Protein AF-0000000066697688 (afdb_homodimer)

Organism: Brugia malayi (NCBI:txid6279)

pLDDT: mean 84.89, std 19.75, range [23.06, 98.56]

Solvent-accessible surface area (backbone atoms only — not comparable to full-atom values): 26443 Å² total; per-residue (Å²): 102,53,74,67,55,50,50,50,50,54,51,47,48,51,58,41,40,76,75,44,82,69,58,66,64,60,49,50,52,55,61,71,39,41,59,42,69,59,48,33,51,54,49,51,57,44,22,40,74,32,75,77,32,25,56,51,49,30,49,49,52,45,50,46,38,68,73,35,76,85,54,50,57,42,57,50,48,44,48,50,51,54,55,52,49,57,77,42,36,68,62,39,36,75,74,36,54,66,39,34,53,20,50,48,48,32,47,59,46,34,40,62,45,34,41,72,74,37,56,74,64,27,57,73,46,49,62,56,41,55,51,45,49,47,45,39,62,68,54,89,48,50,67,68,38,43,39,49,49,23,51,48,39,60,75,42,35,63,61,43,38,72,75,40,47,70,59,44,50,50,51,50,51,50,46,52,49,45,61,26,67,47,94,64,56,42,70,46,37,46,40,40,52,48,28,50,51,33,60,73,42,65,67,37,71,87,76,44,54,66,70,61,58,53,66,69,44,74,51,72,63,56,58,51,49,52,55,49,61,68,54,52,77,80,62,79,79,77,79,74,70,80,124,102,53,73,67,55,51,50,49,51,54,52,49,48,52,57,41,40,77,76,46,82,68,58,66,66,60,50,51,51,55,59,72,39,41,60,43,68,60,49,31,50,53,49,51,58,43,20,41,74,31,76,76,32,24,56,52,48,29,49,47,51,45,50,46,38,67,71,36,76,84,53,51,57,42,56,49,49,41,48,50,51,54,53,51,49,58,76,42,35,69,64,40,37,75,73,35,55,65,38,35,52,19,48,47,47,33,47,60,44,33,41,64,44,33,42,72,74,36,55,75,66,29,55,73,44,49,62,56,40,55,52,44,49,48,44,38,63,66,55,89,48,50,66,68,37,43,39,49,50,23,50,47,40,61,74,44,35,65,60,42,39,71,75,40,47,68,58,42,52,50,51,49,52,51,46,51,49,45,61,25,66,46,94,64,56,40,69,45,36,46,41,42,51,48,26,50,51,34,60,74,42,67,67,36,73,88,75,43,55,66,71,60,57,55,66,69,43,73,53,70,65,55,58,52,51,51,55,53,60,68,52,58,74,78,61,76,79,60,68,82,64,85,127

Nearest PDB structures (foldseek):
  6yvh-assembly1_F  TM=5.648E-01  e=5.315E-04  Homo sapiens
  3w3y-assembly1_A  TM=5.350E-01  e=3.065E-01  Saccharomyces cerevisiae S288C
  8vp8-assembly1_B  TM=1.568E-01  e=4.644E+00  Acetivibrio thermocellus ATCC 27405
  6yvh-assembly1_F  TM=6.704E-01  e=8.542E-04  Homo sapiens
  8i0w-assembly1_V  TM=6.617E-01  e=1.728E-03  Homo sapiens

Radius of gyration: 30.72 Å; Cα contacts (8 Å, |Δi|>4): 430; chains: 2; bounding box: 64×83×95 Å

Sequence (486 aa):
MDDEQLRQLIASLCILSKEGSIPLNTISVLVSSAPFEKLAYYLHQRWLSEENFTKIAAHIILQHYRMHEKDFGLFSCCLAHILSDFRSRHQIREGNKLVFRNIVRAILDFYPVYKETDAAVSECLIEPMFTSFEDLINDDSDEKDIKTAAELIIDHGKTLLKIRPGKCDSFIVALRIHLCEGDFKPVTRRLILQAIDFWTYRWDSEIMPFCIKQFYEPSIEFIKNLKQTSRMPSESRRKESFVMDDEQLRQLIASLCILSKEGSIPLNTISVLVSSAPFEKLAYYLHQRWLSEENFTKIAAHIILQHYRMHEKDFGLFSCCLAHILSDFRSRHQIREGNKLVFRNIVRAILDFYPVYKETDAAVSECLIEPMFTSFEDLINDDSDEKDIKTAAELIIDHGKTLLKIRPGKCDSFIVALRIHLCEGDFKPVTRRLILQAIDFWTYRWDSEIMPFCIKQFYEPSIEFIKNLKQTSRMPSESRRKESFV

Structure (mmCIF, N/CA/C/O backbone):
data_AF-0000000066697688-model_v1
#
loop_
_entity.id
_entity.type
_entity.pdbx_description
1 polymer Bm3129
#
loop_
_atom_site.group_PDB
_atom_site.id
_atom_site.type_symbol
_atom_site.label_atom_id
_atom_site.label_alt_id
_atom_site.label_comp_id
_atom_site.label_asym_id
_atom_site.label_entity_id
_atom_site.label_seq_id
_atom_site.pdbx_PDB_ins_code
_atom_site.Cartn_x
_atom_site.Cartn_y
_atom_site.Cartn_z
_atom_site.occupancy
_atom_site.B_iso_or_equiv
_atom_site.auth_seq_id
_atom_site.auth_comp_id
_atom_site.auth_asym_id
_atom_site.auth_atom_id
_atom_site.pdbx_PDB_model_num
ATOM 1 N N . MET A 1 1 ? 4.406 40.281 30.875 1 64.75 1 MET A N 1
ATOM 2 C CA . MET A 1 1 ? 5.434 39.281 30.688 1 64.75 1 MET A CA 1
ATOM 3 C C . MET A 1 1 ? 6.43 39.688 29.625 1 64.75 1 MET A C 1
ATOM 5 O O . MET A 1 1 ? 6.039 40.25 28.594 1 64.75 1 MET A O 1
ATOM 9 N N . ASP A 1 2 ? 7.688 39.688 29.938 1 77 2 ASP A N 1
ATOM 10 C CA . ASP A 1 2 ? 8.695 40.156 29 1 77 2 ASP A CA 1
ATOM 11 C C . ASP A 1 2 ? 8.93 39.125 27.906 1 77 2 ASP A C 1
ATOM 13 O O . ASP A 1 2 ? 8.445 38 27.984 1 77 2 ASP A O 1
ATOM 17 N N . ASP A 1 3 ? 9.586 39.688 26.828 1 78.5 3 ASP A N 1
ATOM 18 C CA . ASP A 1 3 ? 9.789 38.875 25.625 1 78.5 3 ASP A CA 1
ATOM 19 C C . ASP A 1 3 ? 10.531 37.594 25.938 1 78.5 3 ASP A C 1
ATOM 21 O O . ASP A 1 3 ? 10.18 36.531 25.422 1 78.5 3 ASP A O 1
ATOM 25 N N . GLU A 1 4 ? 11.438 37.656 26.797 1 77.75 4 GLU A N 1
ATOM 26 C CA . GLU A 1 4 ? 12.242 36.5 27.141 1 77.75 4 GLU A CA 1
ATOM 27 C C . GLU A 1 4 ? 11.43 35.469 27.938 1 77.75 4 GLU A C 1
ATOM 29 O O . GLU A 1 4 ? 11.547 34.281 27.734 1 77.75 4 GLU A O 1
ATOM 34 N N . GLN A 1 5 ? 10.602 35.969 28.781 1 77.75 5 GLN A N 1
ATOM 35 C CA . GLN A 1 5 ? 9.758 35.094 29.578 1 77.75 5 GLN A CA 1
ATOM 36 C C . GLN A 1 5 ? 8.734 34.344 28.719 1 77.75 5 GLN A C 1
ATOM 38 O O . GLN A 1 5 ? 8.477 33.156 28.906 1 77.75 5 GLN A O 1
ATOM 43 N N . LEU A 1 6 ? 8.18 35.094 27.766 1 78.88 6 LEU A N 1
ATOM 44 C CA . LEU A 1 6 ? 7.195 34.531 26.875 1 78.88 6 LEU A CA 1
ATOM 45 C C . LEU A 1 6 ? 7.816 33.438 26.016 1 78.88 6 LEU A C 1
ATOM 47 O O . LEU A 1 6 ? 7.238 32.344 25.875 1 78.88 6 LEU A O 1
ATOM 51 N N . ARG A 1 7 ? 9.031 33.656 25.656 1 79.19 7 ARG A N 1
ATOM 52 C CA . ARG A 1 7 ? 9.75 32.688 24.844 1 79.19 7 ARG A CA 1
ATOM 53 C C . ARG A 1 7 ? 10.039 31.422 25.656 1 79.19 7 ARG A C 1
ATOM 55 O O . ARG A 1 7 ? 9.914 30.312 25.141 1 79.19 7 ARG A O 1
ATOM 62 N N . GLN A 1 8 ? 10.383 31.641 26.844 1 78.94 8 GLN A N 1
ATOM 63 C CA . GLN A 1 8 ? 10.703 30.516 27.719 1 78.94 8 GLN A CA 1
ATOM 64 C C . GLN A 1 8 ? 9.461 29.688 28.016 1 78.94 8 GLN A C 1
ATOM 66 O O . GLN A 1 8 ? 9.531 28.453 28.078 1 78.94 8 GLN A O 1
ATOM 71 N N . LEU A 1 9 ? 8.406 30.422 28.172 1 78.31 9 LEU A N 1
ATOM 72 C CA . LEU A 1 9 ? 7.152 29.719 28.438 1 78.31 9 LEU A CA 1
ATOM 73 C C . LEU A 1 9 ? 6.711 28.891 27.234 1 78.31 9 LEU A C 1
ATOM 75 O O . LEU A 1 9 ? 6.301 27.75 27.391 1 78.31 9 LEU A O 1
ATOM 79 N N . ILE A 1 10 ? 6.859 29.453 26.094 1 79.44 10 ILE A N 1
ATOM 80 C CA . ILE A 1 10 ? 6.488 28.766 24.859 1 79.44 10 ILE A CA 1
ATOM 81 C C . ILE A 1 10 ? 7.414 27.578 24.641 1 79.44 10 ILE A C 1
ATOM 83 O O . ILE A 1 10 ? 6.961 26.5 24.234 1 79.44 10 ILE A O 1
ATOM 87 N N . ALA A 1 11 ? 8.664 27.734 24.984 1 77.75 11 ALA A N 1
ATOM 88 C CA . ALA A 1 11 ? 9.625 26.641 24.859 1 77.75 11 ALA A CA 1
ATOM 89 C C . ALA A 1 11 ? 9.289 25.5 25.828 1 77.75 11 ALA A C 1
ATOM 91 O O . ALA A 1 11 ? 9.414 24.328 25.484 1 77.75 11 ALA A O 1
ATOM 92 N N . SER A 1 12 ? 8.891 25.969 26.953 1 75.88 12 SER A N 1
ATOM 93 C CA . SER A 1 12 ? 8.516 24.969 27.969 1 75.88 12 SER A CA 1
ATOM 94 C C . SER A 1 12 ? 7.305 24.156 27.531 1 75.88 12 SER A C 1
ATOM 96 O O . SER A 1 12 ? 7.23 22.953 27.781 1 75.88 12 SER A O 1
ATOM 98 N N . LEU A 1 13 ? 6.387 24.812 26.859 1 76.12 13 LEU A N 1
ATOM 99 C CA . LEU A 1 13 ? 5.199 24.141 26.359 1 76.12 13 LEU A CA 1
ATOM 100 C C . LEU A 1 13 ? 5.574 23.094 25.312 1 76.12 13 LEU A C 1
ATOM 102 O O . LEU A 1 13 ? 4.98 22.016 25.266 1 76.12 13 LEU A O 1
ATOM 106 N N . CYS A 1 14 ? 6.566 23.359 24.547 1 71.06 14 CYS A N 1
ATOM 107 C CA . CYS A 1 14 ? 7.051 22.422 23.531 1 71.06 14 CYS A CA 1
ATOM 108 C C . CYS A 1 14 ? 7.602 21.156 24.172 1 71.06 14 CYS A C 1
ATOM 110 O O . CYS A 1 14 ? 7.355 20.047 23.688 1 71.06 14 CYS A O 1
ATOM 112 N N . ILE A 1 15 ? 8.289 21.391 25.234 1 70.06 15 ILE A N 1
ATOM 113 C CA . ILE A 1 15 ? 8.891 20.266 25.938 1 70.06 15 ILE A CA 1
ATOM 114 C C . ILE A 1 15 ? 7.805 19.406 26.578 1 70.06 15 ILE A C 1
ATOM 116 O O . ILE A 1 15 ? 7.824 18.188 26.484 1 70.06 15 ILE A O 1
ATOM 120 N N . LEU A 1 16 ? 6.855 20.078 27.141 1 67.31 16 LEU A N 1
ATOM 121 C CA . LEU A 1 16 ? 5.785 19.391 27.859 1 67.31 16 LEU A CA 1
ATOM 122 C C . LEU A 1 16 ? 4.887 18.641 26.891 1 67.31 16 LEU A C 1
ATOM 124 O O . LEU A 1 16 ? 4.383 17.562 27.203 1 67.31 16 LEU A O 1
ATOM 128 N N . SER A 1 17 ? 4.684 19.203 25.719 1 65.62 17 SER A N 1
ATOM 129 C CA . SER A 1 17 ? 3.812 18.578 24.719 1 65.62 17 SER A CA 1
ATOM 130 C C . SER A 1 17 ? 4.398 17.266 24.219 1 65.62 17 SER A C 1
ATOM 132 O O . SER A 1 17 ? 3.662 16.328 23.891 1 65.62 17 SER A O 1
ATOM 134 N N . LYS A 1 18 ? 5.668 17.25 24.109 1 65.38 18 LYS A N 1
ATOM 135 C CA . LYS A 1 18 ? 6.32 16.016 23.703 1 65.38 18 LYS A CA 1
ATOM 136 C C . LYS A 1 18 ? 6.059 14.898 24.703 1 65.38 18 LYS A C 1
ATOM 138 O O . LYS A 1 18 ? 6.023 13.719 24.344 1 65.38 18 LYS A O 1
ATOM 143 N N . GLU A 1 19 ? 5.883 15.336 25.938 1 58 19 GLU A N 1
ATOM 144 C CA . GLU A 1 19 ? 5.699 14.375 27.031 1 58 19 GLU A CA 1
ATOM 145 C C . GLU A 1 19 ? 4.223 14.039 27.219 1 58 19 GLU A C 1
ATOM 147 O O . GLU A 1 19 ? 3.885 13.133 27.984 1 58 19 GLU A O 1
ATOM 152 N N . GLY A 1 20 ? 3.35 14.727 26.516 1 59.5 20 GLY A N 1
ATOM 153 C CA . GLY A 1 20 ? 1.932 14.43 26.625 1 59.5 20 GLY A CA 1
ATOM 154 C C . GLY A 1 20 ? 1.057 15.672 26.609 1 59.5 20 GLY A C 1
ATOM 155 O O . GLY A 1 20 ? 1.283 16.594 25.828 1 59.5 20 GLY A O 1
ATOM 156 N N . SER A 1 21 ? 0.115 15.789 27.766 1 61.91 21 SER A N 1
ATOM 157 C CA . SER A 1 21 ? -0.965 16.766 27.797 1 61.91 21 SER A CA 1
ATOM 158 C C . SER A 1 21 ? -0.45 18.141 28.219 1 61.91 21 SER A C 1
ATOM 160 O O . SER A 1 21 ? 0.347 18.25 29.156 1 61.91 21 SER A O 1
ATOM 162 N N . ILE A 1 22 ? -0.595 19.188 27.344 1 64.44 22 ILE A N 1
ATOM 163 C CA . ILE A 1 22 ? -0.289 20.578 27.672 1 64.44 22 ILE A CA 1
ATOM 164 C C . ILE A 1 22 ? -1.209 21.047 28.797 1 64.44 22 ILE A C 1
ATOM 166 O O . ILE A 1 22 ? -2.432 21.078 28.641 1 64.44 22 ILE A O 1
ATOM 170 N N . PRO A 1 23 ? -0.566 21.312 29.984 1 65.56 23 PRO A N 1
ATOM 171 C CA . PRO A 1 23 ? -1.418 21.766 31.094 1 65.56 23 PRO A CA 1
ATOM 172 C C . PRO A 1 23 ? -2.18 23.047 30.75 1 65.56 23 PRO A C 1
ATOM 174 O O . PRO A 1 23 ? -1.593 24 30.234 1 65.56 23 PRO A O 1
ATOM 177 N N . LEU A 1 24 ? -3.475 23 30.953 1 68.06 24 LEU A N 1
ATOM 178 C CA . LEU A 1 24 ? -4.383 24.125 30.719 1 68.06 24 LEU A CA 1
ATOM 179 C C . LEU A 1 24 ? -3.93 25.359 31.484 1 68.06 24 LEU A C 1
ATOM 181 O O . LEU A 1 24 ? -4.059 26.484 31 1 68.06 24 LEU A O 1
ATOM 185 N N . ASN A 1 25 ? -3.375 25.109 32.594 1 71.56 25 ASN A N 1
ATOM 186 C CA . ASN A 1 25 ? -2.947 26.234 33.438 1 71.56 25 ASN A CA 1
ATOM 187 C C . ASN A 1 25 ? -1.812 27.016 32.781 1 71.56 25 ASN A C 1
ATOM 189 O O . ASN A 1 25 ? -1.773 28.25 32.875 1 71.56 25 ASN A O 1
ATOM 193 N N . THR A 1 26 ? -0.976 26.266 32.188 1 73.31 26 THR A N 1
ATOM 194 C CA . THR A 1 26 ? 0.144 26.922 31.516 1 73.31 26 THR A CA 1
ATOM 195 C C . THR A 1 26 ? -0.342 27.75 30.328 1 73.31 26 THR A C 1
ATOM 197 O O . THR A 1 26 ? 0.152 28.859 30.109 1 73.31 26 THR A O 1
ATOM 200 N N . ILE A 1 27 ? -1.273 27.281 29.703 1 74.62 27 ILE A N 1
ATOM 201 C CA . ILE A 1 27 ? -1.844 28 28.578 1 74.62 27 ILE A CA 1
ATOM 202 C C . ILE A 1 27 ? -2.539 29.266 29.078 1 74.62 27 ILE A C 1
ATOM 204 O O . ILE A 1 27 ? -2.424 30.328 28.453 1 74.62 27 ILE A O 1
ATOM 208 N N . SER A 1 28 ? -3.154 29.156 30.234 1 73 28 SER A N 1
ATOM 209 C CA . SER A 1 28 ? -3.857 30.297 30.812 1 73 28 SER A CA 1
ATOM 210 C C . SER A 1 28 ? -2.889 31.406 31.172 1 73 28 SER A C 1
ATOM 212 O O . SER A 1 28 ? -3.17 32.594 30.938 1 73 28 SER A O 1
ATOM 214 N N . VAL A 1 29 ? -1.845 31 31.688 1 74.31 29 VAL A N 1
ATOM 215 C CA . VAL A 1 29 ? -0.835 31.984 32.062 1 74.31 29 VAL A CA 1
ATOM 216 C C . VAL A 1 29 ? -0.284 32.656 30.828 1 74.31 29 VAL A C 1
ATOM 218 O O . VAL A 1 29 ? -0.095 33.875 30.812 1 74.31 29 VAL A O 1
ATOM 221 N N . LEU A 1 30 ? -0.07 31.922 29.859 1 76.06 30 LEU A N 1
ATOM 222 C CA . LEU A 1 30 ? 0.465 32.469 28.609 1 76.06 30 LEU A CA 1
ATOM 223 C C . LEU A 1 30 ? -0.492 33.469 27.984 1 76.06 30 LEU A C 1
ATOM 225 O O . LEU A 1 30 ? -0.073 34.562 27.578 1 76.06 30 LEU A O 1
ATOM 229 N N . VAL A 1 31 ? -1.72 33.219 28 1 72.06 31 VAL A N 1
ATOM 230 C CA . VAL A 1 31 ? -2.723 34.031 27.297 1 72.06 31 VAL A CA 1
ATOM 231 C C . VAL A 1 31 ? -3 35.312 28.078 1 72.06 31 VAL A C 1
ATOM 233 O O . VAL A 1 31 ? -3.328 36.344 27.5 1 72.06 31 VAL A O 1
ATOM 236 N N . SER A 1 32 ? -2.803 35.188 29.359 1 73.5 32 SER A N 1
ATOM 237 C CA . SER A 1 32 ? -3.113 36.344 30.188 1 73.5 32 SER A CA 1
ATOM 238 C C . SER A 1 32 ? -1.907 37.25 30.328 1 73.5 32 SER A C 1
ATOM 240 O O . SER A 1 32 ? -2.043 38.406 30.734 1 73.5 32 SER A O 1
ATOM 242 N N . SER A 1 33 ? -0.861 36.812 29.875 1 70.44 33 SER A N 1
ATOM 243 C CA . SER A 1 33 ? 0.354 37.5 30.281 1 70.44 33 SER A CA 1
ATOM 244 C C . SER A 1 33 ? 0.887 38.406 29.172 1 70.44 33 SER A C 1
ATOM 246 O O . SER A 1 33 ? 1.809 39.188 29.391 1 70.44 33 SER A O 1
ATOM 248 N N . ALA A 1 34 ? 0.402 38.281 27.984 1 77.12 34 ALA A N 1
ATOM 249 C CA . ALA A 1 34 ? 0.982 39.062 26.891 1 77.12 34 ALA A CA 1
ATOM 250 C C . ALA A 1 34 ? -0.098 39.531 25.922 1 77.12 34 ALA A C 1
ATOM 252 O O . ALA A 1 34 ? -1.162 38.906 25.812 1 77.12 34 ALA A O 1
ATOM 253 N N . PRO A 1 35 ? 0.271 40.812 25.344 1 83.56 35 PRO A N 1
ATOM 254 C CA . PRO A 1 35 ? -0.641 41.188 24.266 1 83.56 35 PRO A CA 1
ATOM 255 C C . PRO A 1 35 ? -0.734 40.156 23.172 1 83.56 35 PRO A C 1
ATOM 257 O O . PRO A 1 35 ? 0.231 39.406 22.922 1 83.56 35 PRO A O 1
ATOM 260 N N . PHE A 1 36 ? -1.854 40.062 22.562 1 84.31 36 PHE A N 1
ATOM 261 C CA . PHE A 1 36 ? -2.113 38.969 21.609 1 84.31 36 PHE A CA 1
ATOM 262 C C . PHE A 1 36 ? -1.193 39.094 20.406 1 84.31 36 PHE A C 1
ATOM 264 O O . PHE A 1 36 ? -0.802 38.062 19.828 1 84.31 36 PHE A O 1
ATOM 271 N N . GLU A 1 37 ? -0.805 40.344 20 1 89.12 37 GLU A N 1
ATOM 272 C CA . GLU A 1 37 ? 0.09 40.5 18.859 1 89.12 37 GLU A CA 1
ATOM 273 C C . GLU A 1 37 ? 1.463 39.906 19.141 1 89.12 37 GLU A C 1
ATOM 275 O O . GLU A 1 37 ? 2.049 39.25 18.266 1 89.12 37 GLU A O 1
ATOM 280 N N . LYS A 1 38 ? 1.912 40.188 20.281 1 89.44 38 LYS A N 1
ATOM 281 C CA . LYS A 1 38 ? 3.209 39.656 20.703 1 89.44 38 LYS A CA 1
ATOM 282 C C . LYS A 1 38 ? 3.158 38.125 20.844 1 89.44 38 LYS A C 1
ATOM 284 O O . LYS A 1 38 ? 4.078 37.438 20.422 1 89.44 38 LYS A O 1
ATOM 289 N N . LEU A 1 39 ? 2.102 37.656 21.484 1 89.06 39 LEU A N 1
ATOM 290 C CA . LEU A 1 39 ? 1.918 36.219 21.625 1 89.06 39 LEU A CA 1
ATOM 291 C C . LEU A 1 39 ? 1.877 35.531 20.266 1 89.06 39 LEU A C 1
ATOM 293 O O . LEU A 1 39 ? 2.549 34.531 20.047 1 89.06 39 LEU A O 1
ATOM 297 N N . ALA A 1 40 ? 1.166 36.125 19.328 1 93.25 40 ALA A N 1
ATOM 298 C CA . ALA A 1 40 ? 1.046 35.562 17.984 1 93.25 40 ALA A CA 1
ATOM 299 C C . ALA A 1 40 ? 2.402 35.531 17.281 1 93.25 40 ALA A C 1
ATOM 301 O O . ALA A 1 40 ? 2.719 34.562 16.594 1 93.25 40 ALA A O 1
ATOM 302 N N . TYR A 1 41 ? 3.158 36.594 17.5 1 93.44 41 TYR A N 1
ATOM 303 C CA . TYR A 1 41 ? 4.48 36.656 16.891 1 93.44 41 TYR A CA 1
ATOM 304 C C . TYR A 1 41 ? 5.371 35.531 17.375 1 93.44 41 TYR A C 1
ATOM 306 O O . TYR A 1 41 ? 6.023 34.844 16.562 1 93.44 41 TYR A O 1
ATOM 314 N N . TYR A 1 42 ? 5.379 35.281 18.625 1 90.62 42 TYR A N 1
ATOM 315 C CA . TYR A 1 42 ? 6.262 34.25 19.172 1 90.62 42 TYR A CA 1
ATOM 316 C C . TYR A 1 42 ? 5.762 32.844 18.828 1 90.62 42 TYR A C 1
ATOM 318 O O . TYR A 1 42 ? 6.559 31.938 18.609 1 90.62 42 TYR A O 1
ATOM 326 N N . LEU A 1 43 ? 4.445 32.656 18.859 1 93.06 43 LEU A N 1
ATOM 327 C CA . LEU A 1 43 ? 3.904 31.375 18.406 1 93.06 43 LEU A CA 1
ATOM 328 C C . LEU A 1 43 ? 4.312 31.094 16.953 1 93.06 43 LEU A C 1
ATOM 330 O O . LEU A 1 43 ? 4.727 29.984 16.625 1 93.06 43 LEU A O 1
ATOM 334 N N . HIS A 1 44 ? 4.23 32.125 16.156 1 96.31 44 HIS A N 1
ATOM 335 C CA . HIS A 1 44 ? 4.566 32.031 14.742 1 96.31 44 HIS A CA 1
ATOM 336 C C . HIS A 1 44 ? 6.02 31.609 14.547 1 96.31 44 HIS A C 1
ATOM 338 O O . HIS A 1 44 ? 6.312 30.703 13.773 1 96.31 44 HIS A O 1
ATOM 344 N N . GLN A 1 45 ? 6.93 32.25 15.273 1 94.44 45 GLN A N 1
ATOM 345 C CA . GLN A 1 45 ? 8.344 31.922 15.172 1 94.44 45 GLN A CA 1
ATOM 346 C C . GLN A 1 45 ? 8.602 30.469 15.586 1 94.44 45 GLN A C 1
ATOM 348 O O . GLN A 1 45 ? 9.383 29.766 14.938 1 94.44 45 GLN A O 1
ATOM 353 N N . ARG A 1 46 ? 7.883 30.094 16.516 1 93.25 46 ARG A N 1
ATOM 354 C CA . ARG A 1 46 ? 8.125 28.766 17.062 1 93.25 46 ARG A CA 1
ATOM 355 C C . ARG A 1 46 ? 7.555 27.688 16.125 1 93.25 46 ARG A C 1
ATOM 357 O O . ARG A 1 46 ? 8.188 26.656 15.906 1 93.25 46 ARG A O 1
ATOM 364 N N . TRP A 1 47 ? 6.316 27.906 15.602 1 94.75 47 TRP A N 1
ATOM 365 C CA . TRP A 1 47 ? 5.766 26.844 14.781 1 94.75 47 TRP A CA 1
ATOM 366 C C . TRP A 1 47 ? 6.473 26.766 13.43 1 94.75 47 TRP A C 1
ATOM 368 O O . TRP A 1 47 ? 6.418 25.734 12.75 1 94.75 47 TRP A O 1
ATOM 378 N N . LEU A 1 48 ? 7.188 27.797 13 1 96.62 48 LEU A N 1
ATOM 379 C CA . LEU A 1 48 ? 7.996 27.75 11.789 1 96.62 48 LEU A CA 1
ATOM 380 C C . LEU A 1 48 ? 9.258 26.922 12.008 1 96.62 48 LEU A C 1
ATOM 382 O O . LEU A 1 48 ? 9.75 26.281 11.078 1 96.62 48 LEU A O 1
ATOM 386 N N . SER A 1 49 ? 9.758 26.859 13.242 1 93.44 49 SER A N 1
ATOM 387 C CA . SER A 1 49 ? 11.062 26.266 13.5 1 93.44 49 SER A CA 1
ATOM 388 C C . SER A 1 49 ? 10.93 24.859 14.055 1 93.44 49 SER A C 1
ATOM 390 O O . SER A 1 49 ? 11.836 24.031 13.906 1 93.44 49 SER A O 1
ATOM 392 N N . GLU A 1 50 ? 9.812 24.594 14.695 1 91.12 50 GLU A N 1
ATOM 393 C CA . GLU A 1 50 ? 9.641 23.312 15.344 1 91.12 50 GLU A CA 1
ATOM 394 C C . GLU A 1 50 ? 8.414 22.578 14.805 1 91.12 50 GLU A C 1
ATOM 396 O O . GLU A 1 50 ? 7.285 23.031 14.977 1 91.12 50 GLU A O 1
ATOM 401 N N . GLU A 1 51 ? 8.633 21.484 14.344 1 89 51 GLU A N 1
ATOM 402 C CA . GLU A 1 51 ? 7.594 20.734 13.641 1 89 51 GLU A CA 1
ATOM 403 C C . GLU A 1 51 ? 6.457 20.344 14.578 1 89 51 GLU A C 1
ATOM 405 O O . GLU A 1 51 ? 5.289 20.359 14.188 1 89 51 GLU A O 1
ATOM 410 N N . ASN A 1 52 ? 6.773 20.031 15.797 1 88.19 52 ASN A N 1
ATOM 411 C CA . ASN A 1 52 ? 5.77 19.516 16.719 1 88.19 52 ASN A CA 1
ATOM 412 C C . ASN A 1 52 ? 5.004 20.656 17.406 1 88.19 52 ASN A C 1
ATOM 414 O O . ASN A 1 52 ? 4.027 20.406 18.109 1 88.19 52 ASN A O 1
ATOM 418 N N . PHE A 1 53 ? 5.344 21.828 17.125 1 92.69 53 PHE A N 1
ATOM 419 C CA . PHE A 1 53 ? 4.75 22.938 17.859 1 92.69 53 PHE A CA 1
ATOM 420 C C . PHE A 1 53 ? 3.467 23.406 17.188 1 92.69 53 PHE A C 1
ATOM 422 O O . PHE A 1 53 ? 2.666 24.125 17.797 1 92.69 53 PHE A O 1
ATOM 429 N N . THR A 1 54 ? 3.248 23.109 15.961 1 94.69 54 THR A N 1
ATOM 430 C CA . THR A 1 54 ? 2.062 23.578 15.25 1 94.69 54 THR A CA 1
ATOM 431 C C . THR A 1 54 ? 0.792 23.109 15.945 1 94.69 54 THR A C 1
ATOM 433 O O . THR A 1 54 ? -0.163 23.875 16.094 1 94.69 54 THR A O 1
ATOM 436 N N . LYS A 1 55 ? 0.809 21.922 16.453 1 92.62 55 LYS A N 1
ATOM 437 C CA . LYS A 1 55 ? -0.343 21.391 17.172 1 92.62 55 LYS A CA 1
ATOM 438 C C . LYS A 1 55 ? -0.553 22.125 18.484 1 92.62 55 LYS A C 1
ATOM 440 O O . LYS A 1 55 ? -1.689 22.406 18.875 1 92.62 55 LYS A O 1
ATOM 445 N N . ILE A 1 56 ? 0.517 22.312 19.062 1 89.75 56 ILE A N 1
ATOM 446 C CA . ILE A 1 56 ? 0.475 23.031 20.344 1 89.75 56 ILE A CA 1
ATOM 447 C C . ILE A 1 56 ? -0.075 24.438 20.125 1 89.75 56 ILE A C 1
ATOM 449 O O . ILE A 1 56 ? -0.944 24.891 20.875 1 89.75 56 ILE A O 1
ATOM 453 N N . ALA A 1 57 ? 0.464 25.062 19.156 1 92.94 57 ALA A N 1
ATOM 454 C CA . ALA A 1 57 ? 0.007 26.406 18.844 1 92.94 57 ALA A CA 1
ATOM 455 C C . ALA A 1 57 ? -1.491 26.438 18.547 1 92.94 57 ALA A C 1
ATOM 457 O O . ALA A 1 57 ? -2.213 27.312 19.031 1 92.94 57 ALA A O 1
ATOM 458 N N . ALA A 1 58 ? -1.977 25.5 17.812 1 93.12 58 ALA A N 1
ATOM 459 C CA . ALA A 1 58 ? -3.4 25.391 17.5 1 93.12 58 ALA A CA 1
ATOM 460 C C . ALA A 1 58 ? -4.227 25.25 18.781 1 93.12 58 ALA A C 1
ATOM 462 O O . ALA A 1 58 ? -5.273 25.891 18.922 1 93.12 58 ALA A O 1
ATOM 463 N N . HIS A 1 59 ? -3.721 24.5 19.656 1 89.5 59 HIS A N 1
ATOM 464 C CA . HIS A 1 59 ? -4.406 24.297 20.922 1 89.5 59 HIS A CA 1
ATOM 465 C C . HIS A 1 59 ? -4.449 25.578 21.734 1 89.5 59 HIS A C 1
ATOM 467 O O . HIS A 1 59 ? -5.465 25.891 22.375 1 89.5 59 HIS A O 1
ATOM 473 N N . ILE A 1 60 ? -3.4 26.234 21.75 1 87.56 60 ILE A N 1
ATOM 474 C CA . ILE A 1 60 ? -3.324 27.5 22.484 1 87.56 60 ILE A CA 1
ATOM 475 C C . ILE A 1 60 ? -4.359 28.484 21.922 1 87.56 60 ILE A C 1
ATOM 477 O O . ILE A 1 60 ? -5.066 29.141 22.688 1 87.56 60 ILE A O 1
ATOM 481 N N . ILE A 1 61 ? -4.438 28.578 20.656 1 89.62 61 ILE A N 1
ATOM 482 C CA . ILE A 1 61 ? -5.383 29.469 20 1 89.62 61 ILE A CA 1
ATOM 483 C C . ILE A 1 61 ? -6.809 29.078 20.391 1 89.62 61 ILE A C 1
ATOM 485 O O . ILE A 1 61 ? -7.621 29.953 20.734 1 89.62 61 ILE A O 1
ATOM 489 N N . LEU A 1 62 ? -7.09 27.844 20.391 1 89.06 62 LEU A N 1
ATOM 490 C CA . LEU A 1 62 ? -8.422 27.359 20.719 1 89.06 62 LEU A CA 1
ATOM 491 C C . LEU A 1 62 ? -8.766 27.672 22.172 1 89.06 62 LEU A C 1
ATOM 493 O O . LEU A 1 62 ? -9.867 28.141 22.469 1 89.06 62 LEU A O 1
ATOM 497 N N . GLN A 1 63 ? -7.844 27.406 23.031 1 84.81 63 GLN A N 1
ATOM 498 C CA . GLN A 1 63 ? -8.07 27.656 24.453 1 84.81 63 GLN A CA 1
ATOM 499 C C . GLN A 1 63 ? -8.266 29.141 24.734 1 84.81 63 GLN A C 1
ATOM 501 O O . GLN A 1 63 ? -9.102 29.516 25.547 1 84.81 63 GLN A O 1
ATOM 506 N N . HIS A 1 64 ? -7.449 29.906 24.109 1 84.38 64 HIS A N 1
ATOM 507 C CA . HIS A 1 64 ? -7.602 31.344 24.234 1 84.38 64 HIS A CA 1
ATOM 508 C C . HIS A 1 64 ? -9.008 31.797 23.828 1 84.38 64 HIS A C 1
ATOM 510 O O . HIS A 1 64 ? -9.617 32.625 24.516 1 84.38 64 HIS A O 1
ATOM 516 N N . TYR A 1 65 ? -9.477 31.281 22.734 1 84.25 65 TYR A N 1
ATOM 517 C CA . TYR A 1 65 ? -10.82 31.594 22.266 1 84.25 65 TYR A CA 1
ATOM 518 C C . TYR A 1 65 ? -11.867 31.172 23.281 1 84.25 65 TYR A C 1
ATOM 520 O O . TYR A 1 65 ? -12.805 31.922 23.562 1 84.25 65 TYR A O 1
ATOM 528 N N . ARG A 1 66 ? -11.664 30.062 23.844 1 83.69 66 ARG A N 1
ATOM 529 C CA . ARG A 1 66 ? -12.641 29.531 24.797 1 83.69 66 ARG A CA 1
ATOM 530 C C . ARG A 1 66 ? -12.648 30.359 26.078 1 83.69 66 ARG A C 1
ATOM 532 O O . ARG A 1 66 ? -13.711 30.547 26.688 1 83.69 66 ARG A O 1
ATOM 539 N N . MET A 1 67 ? -11.508 30.781 26.5 1 80.38 67 MET A N 1
ATOM 540 C CA . MET A 1 67 ? -11.383 31.547 27.734 1 80.38 67 MET A CA 1
ATOM 541 C C . MET A 1 67 ? -11.898 32.969 27.547 1 80.38 67 MET A C 1
ATOM 543 O O . MET A 1 67 ? -12.383 33.594 28.5 1 80.38 67 MET A O 1
ATOM 547 N N . HIS A 1 68 ? -11.656 33.5 26.516 1 76.94 68 HIS A N 1
ATOM 548 C CA . HIS A 1 68 ? -12.023 34.906 26.266 1 76.94 68 HIS A CA 1
ATOM 549 C C . HIS A 1 68 ? -13.062 35 25.156 1 76.94 68 HIS A C 1
ATOM 551 O O . HIS A 1 68 ? -12.742 35.406 24.031 1 76.94 68 HIS A O 1
ATOM 557 N N . GLU A 1 69 ? -14.227 34.688 25.516 1 68.19 69 GLU A N 1
ATOM 558 C CA . GLU A 1 69 ? -15.32 34.688 24.531 1 68.19 69 GLU A CA 1
ATOM 559 C C . GLU A 1 69 ? -15.398 36 23.781 1 68.19 69 GLU A C 1
ATOM 561 O O . GLU A 1 69 ? -15.211 37.062 24.375 1 68.19 69 GLU A O 1
ATOM 566 N N . LYS A 1 70 ? -14.984 36.156 22.547 1 64.5 70 LYS A N 1
ATOM 567 C CA . LYS A 1 70 ? -15.156 37.312 21.672 1 64.5 70 LYS A CA 1
ATOM 568 C C . LYS A 1 70 ? -13.812 37.969 21.344 1 64.5 70 LYS A C 1
ATOM 570 O O . LYS A 1 70 ? -13.758 38.969 20.625 1 64.5 70 LYS A O 1
ATOM 575 N N . ASP A 1 71 ? -12.852 37.5 22.109 1 73.06 71 ASP A N 1
ATOM 576 C CA . ASP A 1 71 ? -11.57 38.094 21.75 1 73.06 71 ASP A CA 1
ATOM 577 C C . ASP A 1 71 ? -10.898 37.344 20.609 1 73.06 71 ASP A C 1
ATOM 579 O O . ASP A 1 71 ? -10.297 36.281 20.844 1 73.06 71 ASP A O 1
ATOM 583 N N . PHE A 1 72 ? -10.984 37.969 19.422 1 81.5 72 PHE A N 1
ATOM 5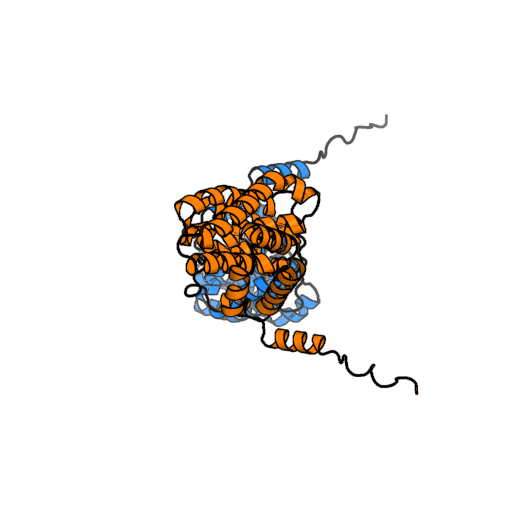84 C CA . PHE A 1 72 ? -10.5 37.312 18.203 1 81.5 72 PHE A CA 1
ATOM 585 C C . PHE A 1 72 ? -9.125 37.844 17.828 1 81.5 72 PHE A C 1
ATOM 587 O O . PHE A 1 72 ? -8.633 37.562 16.719 1 81.5 72 PHE A O 1
ATOM 594 N N . GLY A 1 73 ? -8.609 38.531 18.812 1 86.81 73 GLY A N 1
ATOM 595 C CA . GLY A 1 73 ? -7.332 39.156 18.484 1 86.81 73 GLY A CA 1
ATOM 596 C C . GLY A 1 73 ? -6.258 38.125 18.125 1 86.81 73 GLY A C 1
ATOM 597 O O . GLY A 1 73 ? -5.711 38.188 17.016 1 86.81 73 GLY A O 1
ATOM 598 N N . LEU A 1 74 ? -6 37.188 19.047 1 90.38 74 LEU A N 1
ATOM 599 C CA . LEU A 1 74 ? -4.992 36.156 18.797 1 90.38 74 LEU A CA 1
ATOM 600 C C . LEU A 1 74 ? -5.352 35.344 17.562 1 90.38 74 LEU A C 1
ATOM 602 O O . LEU A 1 74 ? -4.492 35.062 16.719 1 90.38 74 LEU A O 1
ATOM 606 N N . PHE A 1 75 ? -6.605 35.094 17.469 1 91.06 75 PHE A N 1
ATOM 607 C CA . PHE A 1 75 ? -7.164 34.312 16.375 1 91.06 75 PHE A CA 1
ATOM 608 C C . PHE A 1 75 ? -6.875 35 15.031 1 91.06 75 PHE A C 1
ATOM 610 O O . PHE A 1 75 ? -6.344 34.375 14.117 1 91.06 75 PHE A O 1
ATOM 617 N N . SER A 1 76 ? -7.113 36.188 14.953 1 92.88 76 SER A N 1
ATOM 618 C CA . SER A 1 76 ? -6.957 36.969 13.719 1 92.88 76 SER A CA 1
ATOM 619 C C . SER A 1 76 ? -5.484 37.156 13.375 1 92.88 76 SER A C 1
ATOM 621 O O . SER A 1 76 ? -5.102 37.062 12.203 1 92.88 76 SER A O 1
ATOM 623 N N . CYS A 1 77 ? -4.707 37.406 14.367 1 94.62 77 CYS A N 1
ATOM 624 C CA . CYS A 1 77 ? -3.281 37.625 14.148 1 94.62 77 CYS A CA 1
ATOM 625 C C . CYS A 1 77 ? -2.621 36.344 13.609 1 94.62 77 CYS A C 1
ATOM 627 O O . CYS A 1 77 ? -1.833 36.406 12.664 1 94.62 77 CYS A O 1
ATOM 629 N N . CYS A 1 78 ? -2.947 35.25 14.211 1 96.19 78 CYS A N 1
ATOM 630 C CA . CYS A 1 78 ? -2.383 34 13.773 1 96.19 78 CYS A CA 1
ATOM 631 C C . CYS A 1 78 ? -2.83 33.656 12.352 1 96.19 78 CYS A C 1
ATOM 633 O O . CYS A 1 78 ? -2.037 33.156 11.547 1 96.19 78 CYS A O 1
ATOM 635 N N . LEU A 1 79 ? -4.055 33.969 12.031 1 96.75 79 LEU A N 1
ATOM 636 C CA . LEU A 1 79 ? -4.559 33.75 10.68 1 96.75 79 LEU A CA 1
ATOM 637 C C . LEU A 1 79 ? -3.771 34.562 9.672 1 96.75 79 LEU A C 1
ATOM 639 O O . LEU A 1 79 ? -3.402 34.062 8.602 1 96.75 79 LEU A O 1
ATOM 643 N N . ALA A 1 80 ? -3.566 35.75 10.062 1 97.19 80 ALA A N 1
ATOM 644 C CA . ALA A 1 80 ? -2.812 36.625 9.188 1 97.19 80 ALA A CA 1
ATOM 645 C C . ALA A 1 80 ? -1.424 36.062 8.898 1 97.19 80 ALA A C 1
ATOM 647 O O . ALA A 1 80 ? -0.947 36.125 7.762 1 97.19 80 ALA A O 1
ATOM 648 N N . HIS A 1 81 ? -0.783 35.531 9.891 1 98 81 HIS A N 1
ATOM 649 C CA . HIS A 1 81 ? 0.533 34.938 9.727 1 98 81 HIS A CA 1
ATOM 650 C C . HIS A 1 81 ? 0.477 33.75 8.773 1 98 81 HIS A C 1
ATOM 652 O O . HIS A 1 81 ? 1.306 33.625 7.863 1 98 81 HIS A O 1
ATOM 658 N N . ILE A 1 82 ? -0.486 32.875 8.938 1 97.81 82 ILE A N 1
ATOM 659 C CA . ILE A 1 82 ? -0.619 31.656 8.141 1 97.81 82 ILE A CA 1
ATOM 660 C C . ILE A 1 82 ? -0.831 32.031 6.672 1 97.81 82 ILE A C 1
ATOM 662 O O . ILE A 1 82 ? -0.189 31.469 5.785 1 97.81 82 ILE A O 1
ATOM 666 N N . LEU A 1 83 ? -1.712 32.969 6.438 1 98.19 83 LEU A N 1
ATOM 667 C CA . LEU A 1 83 ? -2.029 33.375 5.07 1 98.19 83 LEU A CA 1
ATOM 668 C C . LEU A 1 83 ? -0.845 34.094 4.422 1 98.19 83 LEU A C 1
ATOM 670 O O . LEU A 1 83 ? -0.593 33.906 3.229 1 98.19 83 LEU A O 1
ATOM 674 N N . SER A 1 84 ? -0.161 34.844 5.195 1 98.31 84 SER A N 1
ATOM 675 C CA . SER A 1 84 ? 1.044 35.5 4.688 1 98.31 84 SER A CA 1
ATOM 676 C C . SER A 1 84 ? 2.1 34.469 4.293 1 98.31 84 SER A C 1
ATOM 678 O O . SER A 1 84 ? 2.707 34.594 3.223 1 98.31 84 SER A O 1
ATOM 680 N N . ASP A 1 85 ? 2.367 33.562 5.156 1 98.31 85 ASP A N 1
ATOM 681 C CA . ASP A 1 85 ? 3.311 32.5 4.855 1 98.31 85 ASP A CA 1
ATOM 682 C C . ASP A 1 85 ? 2.912 31.734 3.584 1 98.31 85 ASP A C 1
ATOM 684 O O . ASP A 1 85 ? 3.76 31.438 2.746 1 98.31 85 ASP A O 1
ATOM 688 N N . PHE A 1 86 ? 1.641 31.484 3.426 1 98.38 86 PHE A N 1
ATOM 689 C CA . PHE A 1 86 ? 1.148 30.781 2.24 1 98.38 86 PHE A CA 1
ATOM 690 C C . PHE A 1 86 ? 1.472 31.578 0.978 1 98.38 86 PHE A C 1
ATOM 692 O O . PHE A 1 86 ? 1.919 31 -0.02 1 98.38 86 PHE A O 1
ATOM 699 N N . ARG A 1 87 ? 1.246 32.75 1.012 1 98.12 87 ARG A N 1
ATOM 700 C CA . ARG A 1 87 ? 1.493 33.594 -0.15 1 98.12 87 ARG A CA 1
ATOM 701 C C . ARG A 1 87 ? 2.967 33.562 -0.538 1 98.12 87 ARG A C 1
ATOM 703 O O . ARG A 1 87 ? 3.305 33.656 -1.721 1 98.12 87 ARG A O 1
ATOM 710 N N . SER A 1 88 ? 3.832 33.406 0.431 1 97.81 88 SER A N 1
ATOM 711 C CA . SER A 1 88 ? 5.27 33.438 0.19 1 97.81 88 SER A CA 1
ATOM 712 C C . SER A 1 88 ? 5.859 32.031 0.175 1 97.81 88 SER A C 1
ATOM 714 O O . SER A 1 88 ? 7.078 31.875 0.274 1 97.81 88 SER A O 1
ATOM 716 N N . ARG A 1 89 ? 5.074 31.047 0.058 1 96.56 89 ARG A N 1
ATOM 717 C CA . ARG A 1 89 ? 5.492 29.672 0.333 1 96.56 89 ARG A CA 1
ATOM 718 C C . ARG A 1 89 ? 6.566 29.219 -0.652 1 96.56 89 ARG A C 1
ATOM 720 O O . ARG A 1 89 ? 7.488 28.484 -0.282 1 96.56 89 ARG A O 1
ATOM 727 N N . HIS A 1 90 ? 6.473 29.672 -1.897 1 95.81 90 HIS A N 1
ATOM 728 C CA . HIS A 1 90 ? 7.457 29.234 -2.883 1 95.81 90 HIS A CA 1
ATOM 729 C C . HIS A 1 90 ? 8.844 29.766 -2.549 1 95.81 90 HIS A C 1
ATOM 731 O O . HIS A 1 90 ? 9.828 29.031 -2.613 1 95.81 90 HIS A O 1
ATOM 737 N N . GLN A 1 91 ? 8.859 31.047 -2.207 1 96.81 91 GLN A N 1
ATOM 738 C CA . GLN A 1 91 ? 10.125 31.641 -1.798 1 96.81 91 GLN A CA 1
ATOM 739 C C . GLN A 1 91 ? 10.664 30.984 -0.53 1 96.81 91 GLN A C 1
ATOM 741 O O . GLN A 1 91 ? 11.859 30.734 -0.416 1 96.81 91 GLN A O 1
ATOM 746 N N . ILE A 1 92 ? 9.82 30.734 0.354 1 97 92 ILE A N 1
ATOM 747 C CA . ILE A 1 92 ? 10.203 30.109 1.616 1 97 92 ILE A CA 1
ATOM 748 C C . ILE A 1 92 ? 10.742 28.703 1.355 1 97 92 ILE A C 1
ATOM 750 O O . ILE A 1 92 ? 11.773 28.312 1.92 1 97 92 ILE A O 1
ATOM 754 N N . ARG A 1 93 ? 10.109 27.922 0.514 1 96.62 93 ARG A N 1
ATOM 755 C CA . ARG A 1 93 ? 10.539 26.578 0.194 1 96.62 93 ARG A CA 1
ATOM 756 C C . ARG A 1 93 ? 11.945 26.562 -0.403 1 96.62 93 ARG A C 1
ATOM 758 O O . ARG A 1 93 ? 12.758 25.703 -0.083 1 96.62 93 ARG A O 1
ATOM 765 N N . GLU A 1 94 ? 12.156 27.516 -1.286 1 95.38 94 GLU A N 1
ATOM 766 C CA . GLU A 1 94 ? 13.477 27.625 -1.904 1 95.38 94 GLU A CA 1
ATOM 767 C C . GLU A 1 94 ? 14.547 27.938 -0.863 1 95.38 94 GLU A C 1
ATOM 769 O O . GLU A 1 94 ? 15.68 27.469 -0.97 1 95.38 94 GLU A O 1
ATOM 774 N N . GLY A 1 95 ? 14.203 28.688 0.096 1 95.69 95 GLY A N 1
ATOM 775 C CA . GLY A 1 95 ? 15.156 29.109 1.115 1 95.69 95 GLY A CA 1
ATOM 776 C C . GLY A 1 95 ? 15.344 28.078 2.211 1 95.69 95 GLY A C 1
ATOM 777 O O . GLY A 1 95 ? 16.453 27.844 2.678 1 95.69 95 GLY A O 1
ATOM 778 N N . ASN A 1 96 ? 14.242 27.531 2.682 1 96.69 96 ASN A N 1
ATOM 779 C CA . ASN A 1 96 ? 14.258 26.594 3.795 1 96.69 96 ASN A CA 1
ATOM 780 C C . ASN A 1 96 ? 13.102 25.609 3.713 1 96.69 96 ASN A C 1
ATOM 782 O O . ASN A 1 96 ? 11.969 25.938 4.07 1 96.69 96 ASN A O 1
ATOM 786 N N . LYS A 1 97 ? 13.352 24.391 3.434 1 96.75 97 LYS A N 1
ATOM 787 C CA . LYS A 1 97 ? 12.305 23.391 3.215 1 96.75 97 LYS A CA 1
ATOM 788 C C . LYS A 1 97 ? 11.633 23 4.527 1 96.75 97 LYS A C 1
ATOM 790 O O . LYS A 1 97 ? 10.445 22.656 4.543 1 96.75 97 LYS A O 1
ATOM 795 N N . LEU A 1 98 ? 12.406 23.031 5.578 1 97.31 98 LEU A N 1
ATOM 796 C CA . LEU A 1 98 ? 11.82 22.734 6.879 1 97.31 98 LEU A CA 1
ATOM 797 C C . LEU A 1 98 ? 10.711 23.734 7.219 1 97.31 98 LEU A C 1
ATOM 799 O O . LEU A 1 98 ? 9.625 23.344 7.645 1 97.31 98 LEU A O 1
ATOM 803 N N . VAL A 1 99 ? 11.023 24.953 7.039 1 98.06 99 VAL A N 1
ATOM 804 C CA . VAL A 1 99 ? 10.055 26.016 7.332 1 98.06 99 VAL A CA 1
ATOM 805 C C . VAL A 1 99 ? 8.82 25.844 6.445 1 98.06 99 VAL A C 1
ATOM 807 O O . VAL A 1 99 ? 7.691 25.984 6.91 1 98.06 99 VAL A O 1
ATOM 810 N N . PHE A 1 100 ? 9.055 25.531 5.18 1 98.12 100 PHE A N 1
ATOM 811 C CA . PHE A 1 100 ? 7.945 25.297 4.266 1 98.12 100 PHE A CA 1
ATOM 812 C C . PHE A 1 100 ? 7.066 24.156 4.773 1 98.12 100 PHE A C 1
ATOM 814 O O . PHE A 1 100 ? 5.84 24.297 4.824 1 98.12 100 PHE A O 1
ATOM 821 N N . ARG A 1 101 ? 7.637 23.031 5.164 1 98.25 101 ARG A N 1
ATOM 822 C CA . ARG A 1 101 ? 6.879 21.906 5.699 1 98.25 101 ARG A CA 1
ATOM 823 C C . ARG A 1 101 ? 6.059 22.328 6.91 1 98.25 101 ARG A C 1
ATOM 825 O O . ARG A 1 101 ? 4.906 21.922 7.059 1 98.25 101 ARG A O 1
ATOM 832 N N . ASN A 1 102 ? 6.648 23.156 7.723 1 98.06 102 ASN A N 1
ATOM 833 C CA . ASN A 1 102 ? 5.965 23.578 8.945 1 98.06 102 ASN A CA 1
ATOM 834 C C . ASN A 1 102 ? 4.805 24.531 8.641 1 98.06 102 ASN A C 1
ATOM 836 O O . ASN A 1 102 ? 3.805 24.531 9.359 1 98.06 102 ASN A O 1
ATOM 840 N N . ILE A 1 103 ? 4.965 25.266 7.621 1 98.25 103 ILE A N 1
ATOM 841 C CA . ILE A 1 103 ? 3.865 26.109 7.176 1 98.25 103 ILE A CA 1
ATOM 842 C C . ILE A 1 103 ? 2.68 25.25 6.75 1 98.25 103 ILE A C 1
ATOM 844 O O . ILE A 1 103 ? 1.536 25.531 7.117 1 98.25 103 ILE A O 1
ATOM 848 N N . VAL A 1 104 ? 2.967 24.219 5.996 1 98.38 104 VAL A N 1
ATOM 849 C CA . VAL A 1 104 ? 1.913 23.297 5.562 1 98.38 104 VAL A CA 1
ATOM 850 C C . VAL A 1 104 ? 1.268 22.641 6.781 1 98.38 104 VAL A C 1
ATOM 852 O O . VAL A 1 104 ? 0.04 22.578 6.883 1 98.38 104 VAL A O 1
ATOM 855 N N . ARG A 1 105 ? 2.053 22.234 7.738 1 98.25 105 ARG A N 1
ATOM 856 C CA . ARG A 1 105 ? 1.557 21.625 8.969 1 98.25 105 ARG A CA 1
ATOM 857 C C . ARG A 1 105 ? 0.632 22.594 9.711 1 98.25 105 ARG A C 1
ATOM 859 O O . ARG A 1 105 ? -0.438 22.188 10.18 1 98.25 105 ARG A O 1
ATOM 866 N N . ALA A 1 106 ? 1.107 23.766 9.789 1 98 106 ALA A N 1
ATOM 867 C CA . ALA A 1 106 ? 0.349 24.766 10.531 1 98 106 ALA A CA 1
ATOM 868 C C . ALA A 1 106 ? -1.038 24.953 9.93 1 98 106 ALA A C 1
ATOM 870 O O . ALA A 1 106 ? -2.037 25 10.648 1 98 106 ALA A O 1
ATOM 871 N N . ILE A 1 107 ? -1.094 25.062 8.633 1 98.19 107 ILE A N 1
ATOM 872 C CA . ILE A 1 107 ? -2.373 25.281 7.961 1 98.19 107 ILE A CA 1
ATOM 873 C C . ILE A 1 107 ? -3.326 24.141 8.297 1 98.19 107 ILE A C 1
ATOM 875 O O . ILE A 1 107 ? -4.484 24.375 8.656 1 98.19 107 ILE A O 1
ATOM 879 N N . LEU A 1 108 ? -2.836 22.969 8.273 1 97.94 108 LEU A N 1
ATOM 880 C CA . LEU A 1 108 ? -3.668 21.781 8.492 1 97.94 108 LEU A CA 1
ATOM 881 C C . LEU A 1 108 ? -4.035 21.641 9.961 1 97.94 108 LEU A C 1
ATOM 883 O O . LEU A 1 108 ? -5.152 21.234 10.297 1 97.94 108 LEU A O 1
ATOM 887 N N . ASP A 1 109 ? -3.152 21.953 10.828 1 96.88 109 ASP A N 1
ATOM 888 C CA . ASP A 1 109 ? -3.408 21.859 12.266 1 96.88 109 ASP A CA 1
ATOM 889 C C . ASP A 1 109 ? -4.383 22.938 12.727 1 96.88 109 ASP A C 1
ATOM 891 O O . ASP A 1 109 ? -5.152 22.734 13.664 1 96.88 109 ASP A O 1
ATOM 895 N N . PHE A 1 110 ? -4.348 24.094 12.055 1 97.06 110 PHE A N 1
ATOM 896 C CA . PHE A 1 110 ? -5.133 25.234 12.492 1 97.06 110 PHE A CA 1
ATOM 897 C C . PHE A 1 110 ? -6.555 25.156 11.953 1 97.06 110 PHE A C 1
ATOM 899 O O . PHE A 1 110 ? -7.496 25.641 12.586 1 97.06 110 PHE A O 1
ATOM 906 N N . TYR A 1 111 ? -6.758 24.562 10.82 1 97.81 111 TYR A N 1
ATOM 907 C CA . TYR A 1 111 ? -8.062 24.562 10.164 1 97.81 111 TYR A CA 1
ATOM 908 C C . TYR A 1 111 ? -9.148 24.062 11.102 1 97.81 111 TYR A C 1
ATOM 910 O O . TYR A 1 111 ? -10.172 24.719 11.281 1 97.81 111 TYR A O 1
ATOM 918 N N . PRO A 1 112 ? -8.93 22.922 11.789 1 96.06 112 PRO A N 1
ATOM 919 C CA . PRO A 1 112 ? -9.992 22.453 12.68 1 96.06 112 PRO A CA 1
ATOM 920 C C . PRO A 1 112 ? -10.312 23.438 13.797 1 96.06 112 PRO A C 1
ATOM 922 O O . PRO A 1 112 ? -11.461 23.562 14.219 1 96.06 112 PRO A O 1
ATOM 925 N N . VAL A 1 113 ? -9.344 24.109 14.25 1 93.75 113 VAL A N 1
ATOM 926 C CA . VAL A 1 113 ? -9.531 25.109 15.305 1 93.75 113 VAL A CA 1
ATOM 927 C C . VAL A 1 113 ? -10.375 26.266 14.781 1 93.75 113 VAL A C 1
ATOM 929 O O . VAL A 1 113 ? -11.336 26.688 15.438 1 93.75 113 VAL A O 1
ATOM 932 N N . TYR A 1 114 ? -10.07 26.734 13.641 1 94.5 114 TYR A N 1
ATOM 933 C CA . TYR A 1 114 ? -10.812 27.844 13.047 1 94.5 114 TYR A CA 1
ATOM 934 C C . TYR A 1 114 ? -12.219 27.422 12.664 1 94.5 114 TYR A C 1
ATOM 936 O O . TYR A 1 114 ? -13.164 28.203 12.742 1 94.5 114 TYR A O 1
ATOM 944 N N . LYS A 1 115 ? -12.328 26.219 12.273 1 95 115 LYS A N 1
ATOM 945 C CA . LYS A 1 115 ? -13.656 25.703 11.953 1 95 115 LYS A CA 1
ATOM 946 C C . LYS A 1 115 ? -14.555 25.672 13.188 1 95 115 LYS A C 1
ATOM 948 O O . LYS A 1 115 ? -15.742 25.984 13.102 1 95 115 LYS A O 1
ATOM 953 N N . GLU A 1 116 ? -13.992 25.297 14.258 1 90.94 116 GLU A N 1
ATOM 954 C CA . GLU A 1 116 ? -14.734 25.234 15.516 1 90.94 116 GLU A CA 1
ATOM 955 C C . GLU A 1 116 ? -15.094 26.625 16.016 1 90.94 116 GLU A C 1
ATOM 957 O O . GLU A 1 116 ? -16.156 26.828 16.625 1 90.94 116 GLU A O 1
ATOM 962 N N . THR A 1 117 ? -14.305 27.594 15.812 1 87.62 117 THR A N 1
ATOM 963 C CA . THR A 1 117 ? -14.469 28.938 16.359 1 87.62 117 THR A CA 1
ATOM 964 C C . THR A 1 117 ? -15.312 29.797 15.414 1 87.62 117 THR A C 1
ATOM 966 O O . THR A 1 117 ? -16.266 30.438 15.852 1 87.62 117 THR A O 1
ATOM 969 N N . ASP A 1 118 ? -14.969 29.781 14.188 1 89.25 118 ASP A N 1
ATOM 970 C CA . ASP A 1 118 ? -15.656 30.562 13.172 1 89.25 118 ASP A CA 1
ATOM 971 C C . ASP A 1 118 ? -15.648 29.844 11.82 1 89.25 118 ASP A C 1
ATOM 973 O O . ASP A 1 118 ? -14.695 29.953 11.055 1 89.25 118 ASP A O 1
ATOM 977 N N . ALA A 1 119 ? -16.703 29.281 11.492 1 90.94 119 ALA A N 1
ATOM 978 C CA . ALA A 1 119 ? -16.797 28.453 10.297 1 90.94 119 ALA A CA 1
ATOM 979 C C . ALA A 1 119 ? -16.625 29.281 9.031 1 90.94 119 ALA A C 1
ATOM 981 O O . ALA A 1 119 ? -16.062 28.797 8.039 1 90.94 119 ALA A O 1
ATOM 982 N N . ALA A 1 120 ? -17.047 30.453 9.094 1 92.94 120 ALA A N 1
ATOM 983 C CA . ALA A 1 120 ? -16.938 31.312 7.93 1 92.94 120 ALA A CA 1
ATOM 984 C C . ALA A 1 120 ? -15.477 31.703 7.668 1 92.94 120 ALA A C 1
ATOM 986 O O . ALA A 1 120 ? -15.008 31.641 6.527 1 92.94 120 ALA A O 1
ATOM 987 N N . VAL A 1 121 ? -14.789 31.984 8.711 1 92.5 121 VAL A N 1
ATOM 988 C CA . VAL A 1 121 ? -13.398 32.406 8.594 1 92.5 121 VAL A CA 1
ATOM 989 C C . VAL A 1 121 ? -12.547 31.203 8.164 1 92.5 121 VAL A C 1
ATOM 991 O O . VAL A 1 121 ? -11.594 31.344 7.398 1 92.5 121 VAL A O 1
ATOM 994 N N . SER A 1 122 ? -12.914 30 8.633 1 94.75 122 SER A N 1
ATOM 995 C CA . SER A 1 122 ? -12.133 28.812 8.328 1 94.75 122 SER A CA 1
ATOM 996 C C . SER A 1 122 ? -12.109 28.531 6.824 1 94.75 122 SER A C 1
ATOM 998 O O . SER A 1 122 ? -11.195 27.875 6.324 1 94.75 122 SER A O 1
ATOM 1000 N N . GLU A 1 123 ? -13.055 29.031 6.066 1 96.62 123 GLU A N 1
ATOM 1001 C CA . GLU A 1 123 ? -13.148 28.812 4.621 1 96.62 123 GLU A CA 1
ATOM 1002 C C . GLU A 1 123 ? -11.938 29.406 3.902 1 96.62 123 GLU A C 1
ATOM 1004 O O . GLU A 1 123 ? -11.516 28.891 2.865 1 96.62 123 GLU A O 1
ATOM 1009 N N . CYS A 1 124 ? -11.391 30.422 4.477 1 96.25 124 CYS A N 1
ATOM 1010 C CA . CYS A 1 124 ? -10.25 31.078 3.84 1 96.25 124 CYS A CA 1
ATOM 1011 C C . CYS A 1 124 ? -9.016 30.203 3.885 1 96.25 124 CYS A C 1
ATOM 1013 O O . CYS A 1 124 ? -8.039 30.453 3.176 1 96.25 124 CYS A O 1
ATOM 1015 N N . LEU A 1 125 ? -9.055 29.141 4.66 1 97.81 125 LEU A N 1
ATOM 1016 C CA . LEU A 1 125 ? -7.902 28.266 4.809 1 97.81 125 LEU A CA 1
ATOM 1017 C C . LEU A 1 125 ? -8.008 27.062 3.867 1 97.81 125 LEU A C 1
ATOM 1019 O O . LEU A 1 125 ? -7.027 26.344 3.652 1 97.81 125 LEU A O 1
ATOM 1023 N N . ILE A 1 126 ? -9.125 26.844 3.256 1 98.12 126 ILE A N 1
ATOM 1024 C CA . ILE A 1 126 ? -9.375 25.641 2.484 1 98.12 126 ILE A CA 1
ATOM 1025 C C . ILE A 1 126 ? -8.469 25.609 1.258 1 98.12 126 ILE A C 1
ATOM 1027 O O . ILE A 1 126 ? -7.738 24.641 1.043 1 98.12 126 ILE A O 1
ATOM 1031 N N . GLU A 1 127 ? -8.453 26.609 0.477 1 97.94 127 GLU A N 1
ATOM 1032 C CA . GLU A 1 127 ? -7.621 26.641 -0.72 1 97.94 127 GLU A CA 1
ATOM 1033 C C . GLU A 1 127 ? -6.141 26.578 -0.362 1 97.94 127 GLU A C 1
ATOM 1035 O O . GLU A 1 127 ? -5.391 25.781 -0.923 1 97.94 127 GLU A O 1
ATOM 1040 N N . PRO A 1 128 ? -5.648 27.375 0.569 1 98.25 128 PRO A N 1
ATOM 1041 C CA . PRO A 1 128 ? -4.25 27.266 0.986 1 98.25 128 PRO A CA 1
ATOM 1042 C C . PRO A 1 128 ? -3.883 25.859 1.463 1 98.25 128 PRO A C 1
ATOM 1044 O O . PRO A 1 128 ? -2.783 25.375 1.183 1 98.25 128 PRO A O 1
ATOM 1047 N N . MET A 1 129 ? -4.789 25.266 2.158 1 98.12 129 MET A N 1
ATOM 1048 C CA . MET A 1 129 ? -4.566 23.922 2.703 1 98.12 129 MET A CA 1
ATOM 1049 C C . MET A 1 129 ? -4.32 22.922 1.585 1 98.12 129 MET A C 1
ATOM 1051 O O . MET A 1 129 ? -3.297 22.234 1.575 1 98.12 129 MET A O 1
ATOM 1055 N N . PHE A 1 130 ? -5.141 22.891 0.582 1 98.44 130 PHE A N 1
ATOM 1056 C CA . PHE A 1 130 ? -5.031 21.906 -0.489 1 98.44 130 PHE A CA 1
ATOM 1057 C C . PHE A 1 130 ? -3.898 22.266 -1.44 1 98.44 130 PHE A C 1
ATOM 1059 O O . PHE A 1 130 ? -3.164 21.391 -1.9 1 98.44 130 PHE A O 1
ATOM 1066 N N . THR A 1 131 ? -3.721 23.5 -1.685 1 98 131 THR A N 1
ATOM 1067 C CA . THR A 1 131 ? -2.662 23.938 -2.588 1 98 131 THR A CA 1
ATOM 1068 C C . THR A 1 131 ? -1.288 23.641 -1.986 1 98 131 THR A C 1
ATOM 1070 O O . THR A 1 131 ? -0.406 23.109 -2.666 1 98 131 THR A O 1
ATOM 1073 N N . SER A 1 132 ? -1.136 24.016 -0.768 1 97.62 132 SER A N 1
ATOM 1074 C CA . SER A 1 132 ? 0.15 23.797 -0.117 1 97.62 132 SER A CA 1
ATOM 1075 C C . SER A 1 132 ? 0.45 22.297 0.004 1 97.62 132 SER A C 1
ATOM 1077 O O . SER A 1 132 ? 1.605 21.891 -0.107 1 97.62 132 SER A O 1
ATOM 1079 N N . PHE A 1 133 ? -0.582 21.578 0.241 1 97.5 133 PHE A N 1
ATOM 1080 C CA . PHE A 1 133 ? -0.427 20.125 0.328 1 97.5 133 PHE A CA 1
ATOM 1081 C C . PHE A 1 133 ? 0 19.547 -1.015 1 97.5 133 PHE A C 1
ATOM 1083 O O . PHE A 1 133 ? 0.878 18.688 -1.071 1 97.5 133 PHE A O 1
ATOM 1090 N N . GLU A 1 134 ? -0.556 19.984 -2.016 1 97.06 134 GLU A N 1
ATOM 1091 C CA . GLU A 1 134 ? -0.181 19.594 -3.367 1 97.06 134 GLU A CA 1
ATOM 1092 C C . GLU A 1 134 ? 1.271 19.953 -3.668 1 97.06 134 GLU A C 1
ATOM 1094 O O . GLU A 1 134 ? 2.01 19.141 -4.238 1 97.06 134 GLU A O 1
ATOM 1099 N N . ASP A 1 135 ? 1.659 21.094 -3.295 1 96.88 135 ASP A N 1
ATOM 1100 C CA . ASP A 1 135 ? 3.043 21.531 -3.461 1 96.88 135 ASP A CA 1
ATOM 1101 C C . ASP A 1 135 ? 4.004 20.609 -2.721 1 96.88 135 ASP A C 1
ATOM 1103 O O . ASP A 1 135 ? 5.09 20.297 -3.219 1 96.88 135 ASP A O 1
ATOM 1107 N N . LEU A 1 136 ? 3.59 20.203 -1.581 1 97.25 136 LEU A N 1
ATOM 1108 C CA . LEU A 1 136 ? 4.414 19.359 -0.718 1 97.25 136 LEU A CA 1
ATOM 1109 C C . LEU A 1 136 ? 4.691 18.016 -1.375 1 97.25 136 LEU A C 1
ATOM 1111 O O . LEU A 1 136 ? 5.82 17.531 -1.333 1 97.25 136 LEU A O 1
ATOM 1115 N N . ILE A 1 137 ? 3.758 17.469 -2.092 1 96.81 137 ILE A N 1
ATOM 1116 C CA . ILE A 1 137 ? 3.84 16.109 -2.609 1 96.81 137 ILE A CA 1
ATOM 1117 C C . ILE A 1 137 ? 4.434 16.125 -4.016 1 96.81 137 ILE A C 1
ATOM 1119 O O . ILE A 1 137 ? 5.199 15.227 -4.387 1 96.81 137 ILE A O 1
ATOM 1123 N N . ASN A 1 138 ? 4.172 17.078 -4.863 1 89.19 138 ASN A N 1
ATOM 1124 C CA . ASN A 1 138 ? 4.422 16.984 -6.297 1 89.19 138 ASN A CA 1
ATOM 1125 C C . ASN A 1 138 ? 5.59 17.875 -6.719 1 89.19 138 ASN A C 1
ATOM 1127 O O . ASN A 1 138 ? 6.203 17.641 -7.762 1 89.19 138 ASN A O 1
ATOM 1131 N N . ASP A 1 139 ? 5.895 18.828 -6.031 1 82.5 139 ASP A N 1
ATOM 1132 C CA . ASP A 1 139 ? 6.844 19.844 -6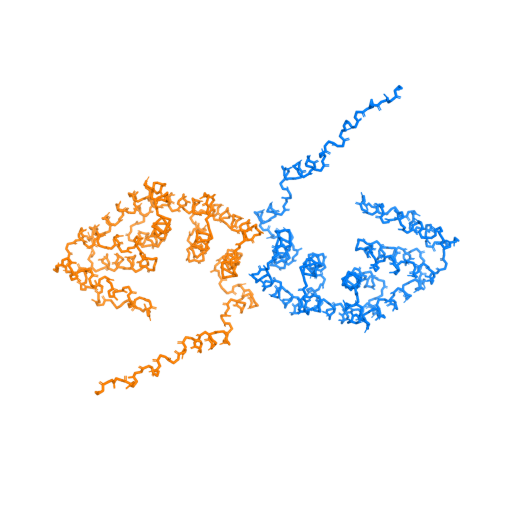.504 1 82.5 139 ASP A CA 1
ATOM 1133 C C . ASP A 1 139 ? 8.234 19.594 -5.922 1 82.5 139 ASP A C 1
ATOM 1135 O O . ASP A 1 139 ? 8.547 20.094 -4.836 1 82.5 139 ASP A O 1
ATOM 1139 N N . ASP A 1 140 ? 9.164 18.891 -6.766 1 85.81 140 ASP A N 1
ATOM 1140 C CA . ASP A 1 140 ? 10.547 18.688 -6.367 1 85.81 140 ASP A CA 1
ATOM 1141 C C . ASP A 1 140 ? 10.641 18.219 -4.91 1 85.81 140 ASP A C 1
ATOM 1143 O O . ASP A 1 140 ? 11.367 18.812 -4.113 1 85.81 140 ASP A O 1
ATOM 1147 N N . SER A 1 141 ? 9.82 17.297 -4.562 1 94.75 141 SER A N 1
ATOM 1148 C CA . SER A 1 141 ? 9.688 16.844 -3.184 1 94.75 141 SER A CA 1
ATOM 1149 C C . SER A 1 141 ? 10.797 15.852 -2.818 1 94.75 141 SER A C 1
ATOM 1151 O O . SER A 1 141 ? 11.133 14.969 -3.609 1 94.75 141 SER A O 1
ATOM 1153 N N . ASP A 1 142 ? 11.414 16.156 -1.718 1 95.75 142 ASP A N 1
ATOM 1154 C CA . ASP A 1 142 ? 12.359 15.172 -1.194 1 95.75 142 ASP A CA 1
ATOM 1155 C C . ASP A 1 142 ? 11.672 14.219 -0.213 1 95.75 142 ASP A C 1
ATOM 1157 O O . ASP A 1 142 ? 10.461 14.281 -0.026 1 95.75 142 ASP A O 1
ATOM 1161 N N . GLU A 1 143 ? 12.406 13.352 0.371 1 97.81 143 GLU A N 1
ATOM 1162 C CA . GLU A 1 143 ? 11.828 12.32 1.224 1 97.81 143 GLU A CA 1
ATOM 1163 C C . GLU A 1 143 ? 11.164 12.93 2.455 1 97.81 143 GLU A C 1
ATOM 1165 O O . GLU A 1 143 ? 10.117 12.453 2.9 1 97.81 143 GLU A O 1
ATOM 1170 N N . LYS A 1 144 ? 11.836 13.953 3.006 1 97.81 144 LYS A N 1
ATOM 1171 C CA . LYS A 1 144 ? 11.25 14.586 4.188 1 97.81 144 LYS A CA 1
ATOM 1172 C C . LYS A 1 144 ? 9.906 15.234 3.859 1 97.81 144 LYS A C 1
ATOM 1174 O O . LYS A 1 144 ? 9 15.234 4.691 1 97.81 144 LYS A O 1
ATOM 1179 N N . ASP A 1 145 ? 9.797 15.789 2.678 1 98.12 145 ASP A N 1
ATOM 1180 C CA . ASP A 1 145 ? 8.523 16.344 2.229 1 98.12 145 ASP A CA 1
ATOM 1181 C C . ASP A 1 145 ? 7.445 15.258 2.174 1 98.12 145 ASP A C 1
ATOM 1183 O O . ASP A 1 145 ? 6.34 15.445 2.686 1 98.12 145 ASP A O 1
ATOM 1187 N N . ILE A 1 146 ? 7.855 14.164 1.622 1 98.5 146 ILE A N 1
ATOM 1188 C CA . ILE A 1 146 ? 6.902 13.07 1.425 1 98.5 146 ILE A CA 1
ATOM 1189 C C . ILE A 1 146 ? 6.535 12.461 2.773 1 98.5 146 ILE A C 1
ATOM 1191 O O . ILE A 1 146 ? 5.375 12.125 3.014 1 98.5 146 ILE A O 1
ATOM 1195 N N . LYS A 1 147 ? 7.496 12.352 3.588 1 98.31 147 LYS A N 1
ATOM 1196 C CA . LYS A 1 147 ? 7.234 11.875 4.945 1 98.31 147 LYS A CA 1
ATOM 1197 C C . LYS A 1 147 ? 6.234 12.781 5.66 1 98.31 147 LYS A C 1
ATOM 1199 O O . LYS A 1 147 ? 5.285 12.289 6.277 1 98.31 147 LYS A O 1
ATOM 1204 N N . THR A 1 148 ? 6.449 14.023 5.547 1 98.25 148 THR A N 1
ATOM 1205 C CA . THR A 1 148 ? 5.555 15.008 6.152 1 98.25 148 THR A CA 1
ATOM 1206 C C . THR A 1 148 ? 4.148 14.883 5.57 1 98.25 148 THR A C 1
ATOM 1208 O O . THR A 1 148 ? 3.162 14.898 6.309 1 98.25 148 THR A O 1
ATOM 1211 N N . ALA A 1 149 ? 4.051 14.773 4.281 1 98.5 149 ALA A N 1
ATOM 1212 C CA . ALA A 1 149 ? 2.758 14.633 3.615 1 98.5 149 ALA A CA 1
ATOM 1213 C C . ALA A 1 149 ? 2.002 13.414 4.133 1 98.5 149 ALA A C 1
ATOM 1215 O O . ALA A 1 149 ? 0.805 13.492 4.414 1 98.5 149 ALA A O 1
ATOM 1216 N N . ALA A 1 150 ? 2.711 12.336 4.223 1 98.44 150 ALA A N 1
ATOM 1217 C CA . ALA A 1 150 ? 2.09 11.109 4.719 1 98.44 150 ALA A CA 1
ATOM 1218 C C . ALA A 1 150 ? 1.569 11.297 6.141 1 98.44 150 ALA A C 1
ATOM 1220 O O . ALA A 1 150 ? 0.444 10.906 6.453 1 98.44 150 ALA A O 1
ATOM 1221 N N . GLU A 1 151 ? 2.336 11.922 6.965 1 97.88 151 GLU A N 1
ATOM 1222 C CA . GLU A 1 151 ? 1.925 12.195 8.336 1 97.88 151 GLU A CA 1
ATOM 1223 C C . GLU A 1 151 ? 0.662 13.055 8.375 1 97.88 151 GLU A C 1
ATOM 1225 O O . GLU A 1 151 ? -0.254 12.789 9.156 1 97.88 151 GLU A O 1
ATOM 1230 N N . LEU A 1 152 ? 0.683 13.992 7.602 1 98 152 LEU A N 1
ATOM 1231 C CA . LEU A 1 152 ? -0.429 14.938 7.594 1 98 152 LEU A CA 1
ATOM 1232 C C . LEU A 1 152 ? -1.706 14.266 7.094 1 98 152 LEU A C 1
ATOM 1234 O O . LEU A 1 152 ? -2.797 14.547 7.598 1 98 152 LEU A O 1
ATOM 1238 N N . ILE A 1 153 ? -1.587 13.406 6.117 1 98.06 153 ILE A N 1
ATOM 1239 C CA . ILE A 1 153 ? -2.75 12.672 5.633 1 98.06 153 ILE A CA 1
ATOM 1240 C C . ILE A 1 153 ? -3.27 11.75 6.727 1 98.06 153 ILE A C 1
ATOM 1242 O O . ILE A 1 153 ? -4.48 11.594 6.898 1 98.06 153 ILE A O 1
ATOM 1246 N N . ILE A 1 154 ? -2.365 11.133 7.402 1 97.44 154 ILE A N 1
ATOM 1247 C CA . ILE A 1 154 ? -2.75 10.234 8.484 1 97.44 154 ILE A CA 1
ATOM 1248 C C . ILE A 1 154 ? -3.533 11.008 9.539 1 97.44 154 ILE A C 1
ATOM 1250 O O . ILE A 1 154 ? -4.582 10.555 10 1 97.44 154 ILE A O 1
ATOM 1254 N N . ASP A 1 155 ? -3.111 12.211 9.82 1 96.5 155 ASP A N 1
ATOM 1255 C CA . ASP A 1 155 ? -3.666 12.984 10.93 1 96.5 155 ASP A CA 1
ATOM 1256 C C . ASP A 1 155 ? -4.945 13.703 10.5 1 96.5 155 ASP A C 1
ATOM 1258 O O . ASP A 1 155 ? -5.883 13.836 11.297 1 96.5 155 ASP A O 1
ATOM 1262 N N . HIS A 1 156 ? -4.977 14.195 9.273 1 97.44 156 HIS A N 1
ATOM 1263 C CA . HIS A 1 156 ? -6.031 15.133 8.883 1 97.44 156 HIS A CA 1
ATOM 1264 C C . HIS A 1 156 ? -6.836 14.602 7.707 1 97.44 156 HIS A C 1
ATOM 1266 O O . HIS A 1 156 ? -7.695 15.305 7.168 1 97.44 156 HIS A O 1
ATOM 1272 N N . GLY A 1 157 ? -6.551 13.422 7.258 1 97.5 157 GLY A N 1
ATOM 1273 C CA . GLY A 1 157 ? -7.148 12.875 6.047 1 97.5 157 GLY A CA 1
ATOM 1274 C C . GLY A 1 157 ? -8.664 12.844 6.098 1 97.5 157 GLY A C 1
ATOM 1275 O O . GLY A 1 157 ? -9.328 13.109 5.098 1 97.5 157 GLY A O 1
ATOM 1276 N N . LYS A 1 158 ? -9.219 12.523 7.258 1 96.5 158 LYS A N 1
ATOM 1277 C CA . LYS A 1 158 ? -10.672 12.477 7.402 1 96.5 158 LYS A CA 1
ATOM 1278 C C . LYS A 1 158 ? -11.297 13.828 7.082 1 96.5 158 LYS A C 1
ATOM 1280 O O . LYS A 1 158 ? -12.305 13.898 6.371 1 96.5 158 LYS A O 1
ATOM 1285 N N . THR A 1 159 ? -10.688 14.836 7.59 1 96.69 159 THR A N 1
ATOM 1286 C CA . THR A 1 159 ? -11.148 16.203 7.336 1 96.69 159 THR A CA 1
ATOM 1287 C C . THR A 1 159 ? -10.992 16.547 5.859 1 96.69 159 THR A C 1
ATOM 1289 O O . THR A 1 159 ? -11.914 17.094 5.246 1 96.69 159 THR A O 1
ATOM 1292 N N . LEU A 1 160 ? -9.906 16.25 5.281 1 97.44 160 LEU A N 1
ATOM 1293 C CA . LEU A 1 160 ? -9.641 16.547 3.879 1 97.44 160 LEU A CA 1
ATOM 1294 C C . LEU A 1 160 ? -10.641 15.828 2.977 1 97.44 160 LEU A C 1
ATOM 1296 O O . LEU A 1 160 ? -11.148 16.422 2.02 1 97.44 160 LEU A O 1
ATOM 1300 N N . LEU A 1 161 ? -10.898 14.617 3.316 1 97.12 161 LEU A N 1
ATOM 1301 C CA . LEU A 1 161 ? -11.836 13.805 2.551 1 97.12 161 LEU A CA 1
ATOM 1302 C C . LEU A 1 161 ? -13.234 14.414 2.568 1 97.12 161 LEU A C 1
ATOM 1304 O O . LEU A 1 161 ? -13.922 14.414 1.547 1 97.12 161 LEU A O 1
ATOM 1308 N N . LYS A 1 162 ? -13.617 14.914 3.67 1 96.5 162 LYS A N 1
ATOM 1309 C CA . LYS A 1 162 ? -14.938 15.516 3.816 1 96.5 162 LYS A CA 1
ATOM 1310 C C . LYS A 1 162 ? -15.047 16.797 2.998 1 96.5 162 LYS A C 1
ATOM 1312 O O . LYS A 1 162 ? -16.109 17.094 2.432 1 96.5 162 LYS A O 1
ATOM 1317 N N . ILE A 1 163 ? -13.984 17.547 2.939 1 97.38 163 ILE A N 1
ATOM 1318 C CA . ILE A 1 163 ? -14.008 18.859 2.301 1 97.38 163 ILE A CA 1
ATOM 1319 C C . ILE A 1 163 ? -13.922 18.688 0.786 1 97.38 163 ILE A C 1
ATOM 1321 O O . ILE A 1 163 ? -14.734 19.25 0.048 1 97.38 163 ILE A O 1
ATOM 1325 N N . ARG A 1 164 ? -12.938 17.953 0.317 1 97.62 164 ARG A N 1
ATOM 1326 C CA . ARG A 1 164 ? -12.734 17.734 -1.11 1 97.62 164 ARG A CA 1
ATOM 1327 C C . ARG A 1 164 ? -12.289 16.297 -1.38 1 97.62 164 ARG A C 1
ATOM 1329 O O . ARG A 1 164 ? -11.094 16.016 -1.539 1 97.62 164 ARG A O 1
ATOM 1336 N N . PRO A 1 165 ? -13.172 15.375 -1.578 1 96.69 165 PRO A N 1
ATOM 1337 C CA . PRO A 1 165 ? -12.828 13.961 -1.768 1 96.69 165 PRO A CA 1
ATOM 1338 C C . PRO A 1 165 ? -11.938 13.727 -2.986 1 96.69 165 PRO A C 1
ATOM 1340 O O . PRO A 1 165 ? -11.023 12.906 -2.938 1 96.69 165 PRO A O 1
ATOM 1343 N N . GLY A 1 166 ? -12.211 14.422 -4.051 1 96.62 166 GLY A N 1
ATOM 1344 C CA . GLY A 1 166 ? -11.414 14.266 -5.258 1 96.62 166 GLY A CA 1
ATOM 1345 C C . GLY A 1 166 ? -9.953 14.609 -5.059 1 96.62 166 GLY A C 1
ATOM 1346 O O . GLY A 1 166 ? -9.07 13.898 -5.543 1 96.62 166 GLY A O 1
ATOM 1347 N N . LYS A 1 167 ? -9.633 15.656 -4.367 1 96.88 167 LYS A N 1
ATOM 1348 C CA . LYS A 1 167 ? -8.258 16.062 -4.086 1 96.88 167 LYS A CA 1
ATOM 1349 C C . LYS A 1 167 ? -7.574 15.062 -3.158 1 96.88 167 LYS A C 1
ATOM 1351 O O . LYS A 1 167 ? -6.395 14.758 -3.33 1 96.88 167 LYS A O 1
ATOM 1356 N N . CYS A 1 168 ? -8.383 14.641 -2.225 1 96.94 168 CYS A N 1
ATOM 1357 C CA . CYS A 1 168 ? -7.828 13.641 -1.321 1 96.94 168 CYS A CA 1
ATOM 1358 C C . CYS A 1 168 ? -7.402 12.391 -2.086 1 96.94 168 CYS A C 1
ATOM 1360 O O . CYS A 1 168 ? -6.312 11.867 -1.86 1 96.94 168 CYS A O 1
ATOM 1362 N N . ASP A 1 169 ? -8.242 11.938 -3.031 1 96.88 169 ASP A N 1
ATOM 1363 C CA . ASP A 1 169 ? -7.898 10.805 -3.889 1 96.88 169 ASP A CA 1
ATOM 1364 C C . ASP A 1 169 ? -6.605 11.07 -4.656 1 96.88 169 ASP A C 1
ATOM 1366 O O . ASP A 1 169 ? -5.75 10.188 -4.754 1 96.88 169 ASP A O 1
ATOM 1370 N N . SER A 1 170 ? -6.488 12.234 -5.121 1 97.06 170 SER A N 1
ATOM 1371 C CA . SER A 1 170 ? -5.305 12.594 -5.898 1 97.06 170 SER A CA 1
ATOM 1372 C C . SER A 1 170 ? -4.047 12.547 -5.039 1 97.06 170 SER A C 1
ATOM 1374 O O . SER A 1 170 ? -2.979 12.156 -5.512 1 97.06 170 SER A O 1
ATOM 1376 N N . PHE A 1 171 ? -4.133 12.984 -3.807 1 97.69 171 PHE A N 1
ATOM 1377 C CA . PHE A 1 171 ? -3 12.93 -2.889 1 97.69 171 PHE A CA 1
ATOM 1378 C C . PHE A 1 171 ? -2.572 11.484 -2.648 1 97.69 171 PHE A C 1
ATOM 1380 O O . PHE A 1 171 ? -1.377 11.18 -2.623 1 97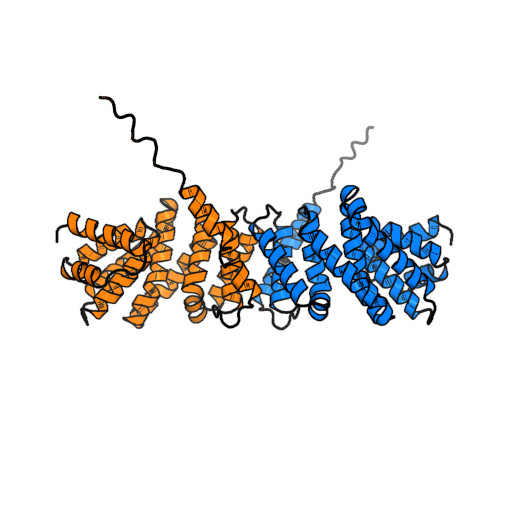.69 171 PHE A O 1
ATOM 1387 N N . ILE A 1 172 ? -3.566 10.633 -2.533 1 97.81 172 ILE A N 1
ATOM 1388 C CA . ILE A 1 172 ? -3.285 9.227 -2.26 1 97.81 172 ILE A CA 1
ATOM 1389 C C . ILE A 1 172 ? -2.611 8.594 -3.475 1 97.81 172 ILE A C 1
ATOM 1391 O O . ILE A 1 172 ? -1.669 7.809 -3.328 1 97.81 172 ILE A O 1
ATOM 1395 N N . VAL A 1 173 ? -3.07 8.93 -4.637 1 97.44 173 VAL A N 1
ATOM 1396 C CA . VAL A 1 173 ? -2.459 8.422 -5.859 1 97.44 173 VAL A CA 1
ATOM 1397 C C . VAL A 1 173 ? -1.014 8.906 -5.953 1 97.44 173 VAL A C 1
ATOM 1399 O O . VAL A 1 173 ? -0.116 8.133 -6.301 1 97.44 173 VAL A O 1
ATOM 1402 N N . ALA A 1 174 ? -0.799 10.125 -5.664 1 97.69 174 ALA A N 1
ATOM 1403 C CA . ALA A 1 174 ? 0.556 10.672 -5.695 1 97.69 174 ALA A CA 1
ATOM 1404 C C . ALA A 1 174 ? 1.462 9.938 -4.707 1 97.69 174 ALA A C 1
ATOM 1406 O O . ALA A 1 174 ? 2.611 9.625 -5.023 1 97.69 174 ALA A O 1
ATOM 1407 N N . LEU A 1 175 ? 0.946 9.695 -3.51 1 98.12 175 LEU A N 1
ATOM 1408 C CA . LEU A 1 175 ? 1.725 8.977 -2.508 1 98.12 175 LEU A CA 1
ATOM 1409 C C . LEU A 1 175 ? 2.041 7.559 -2.98 1 98.12 175 LEU A C 1
ATOM 1411 O O . LEU A 1 175 ? 3.131 7.043 -2.721 1 98.12 175 LEU A O 1
ATOM 1415 N N . ARG A 1 176 ? 1.091 6.934 -3.654 1 97.88 176 ARG A N 1
ATOM 1416 C CA . ARG A 1 176 ? 1.325 5.613 -4.227 1 97.88 176 ARG A CA 1
ATOM 1417 C C . ARG A 1 176 ? 2.471 5.648 -5.234 1 97.88 176 ARG A C 1
ATOM 1419 O O . ARG A 1 176 ? 3.316 4.75 -5.25 1 97.88 176 ARG A O 1
ATOM 1426 N N . ILE A 1 177 ? 2.5 6.656 -6.035 1 97.31 177 ILE A N 1
ATOM 1427 C CA . ILE A 1 177 ? 3.57 6.816 -7.012 1 97.31 177 ILE A CA 1
ATOM 1428 C C . ILE A 1 177 ? 4.91 6.961 -6.293 1 97.31 177 ILE A C 1
ATOM 1430 O O . ILE A 1 177 ? 5.887 6.293 -6.645 1 97.31 177 ILE A O 1
ATOM 1434 N N . HIS A 1 178 ? 4.93 7.773 -5.297 1 97.5 178 HIS A N 1
ATOM 1435 C CA . HIS A 1 178 ? 6.16 7.98 -4.539 1 97.5 178 HIS A CA 1
ATOM 1436 C C . HIS A 1 178 ? 6.609 6.695 -3.855 1 97.5 178 HIS A C 1
ATOM 1438 O O . HIS A 1 178 ? 7.809 6.41 -3.787 1 97.5 178 HIS A O 1
ATOM 1444 N N . LEU A 1 179 ? 5.672 5.926 -3.318 1 97.81 179 LEU A N 1
ATOM 1445 C CA . LEU A 1 179 ? 5.977 4.664 -2.656 1 97.81 179 LEU A CA 1
ATOM 1446 C C . LEU A 1 179 ? 6.66 3.697 -3.619 1 97.81 179 LEU A C 1
ATOM 1448 O O . LEU A 1 179 ? 7.605 3 -3.242 1 97.81 179 LEU A O 1
ATOM 1452 N N . CYS A 1 180 ? 6.18 3.705 -4.805 1 97 180 CYS A N 1
ATOM 1453 C CA . CYS A 1 180 ? 6.676 2.75 -5.793 1 97 180 CYS A CA 1
ATOM 1454 C C . CYS A 1 180 ? 7.977 3.236 -6.422 1 97 180 CYS A C 1
ATOM 1456 O O . CYS A 1 180 ? 8.875 2.439 -6.695 1 97 180 CYS A O 1
ATOM 1458 N N . GLU A 1 181 ? 8.109 4.504 -6.602 1 95.12 181 GLU A N 1
ATOM 1459 C CA . GLU A 1 181 ? 9.211 5.023 -7.398 1 95.12 181 GLU A CA 1
ATOM 1460 C C . GLU A 1 181 ? 10.32 5.574 -6.512 1 95.12 181 GLU A C 1
ATOM 1462 O O . GLU A 1 181 ? 11.477 5.664 -6.938 1 95.12 181 GLU A O 1
ATOM 1467 N N . GLY A 1 182 ? 9.969 5.914 -5.332 1 94.38 182 GLY A N 1
ATOM 1468 C CA . GLY A 1 182 ? 10.93 6.617 -4.496 1 94.38 182 GLY A CA 1
ATOM 1469 C C . GLY A 1 182 ? 11.898 5.691 -3.793 1 94.38 182 GLY A C 1
ATOM 1470 O O . GLY A 1 182 ? 11.539 4.57 -3.422 1 94.38 182 GLY A O 1
ATOM 1471 N N . ASP A 1 183 ? 13.109 6.203 -3.709 1 94 183 ASP A N 1
ATOM 1472 C CA . ASP A 1 183 ? 14.109 5.523 -2.889 1 94 183 ASP A CA 1
ATOM 1473 C C . ASP A 1 183 ? 14.07 6.031 -1.448 1 94 183 ASP A C 1
ATOM 1475 O O . ASP A 1 183 ? 14.914 6.836 -1.045 1 94 183 ASP A O 1
ATOM 1479 N N . PHE A 1 184 ? 13.18 5.523 -0.718 1 97.12 184 PHE A N 1
ATOM 1480 C CA . PHE A 1 184 ? 12.906 6.027 0.623 1 97.12 184 PHE A CA 1
ATOM 1481 C C . PHE A 1 184 ? 13.383 5.043 1.681 1 97.12 184 PHE A C 1
ATOM 1483 O O . PHE A 1 184 ? 13.516 3.846 1.409 1 97.12 184 PHE A O 1
ATOM 1490 N N . LYS A 1 185 ? 13.609 5.586 2.814 1 96.56 185 LYS A N 1
ATOM 1491 C CA . LYS A 1 185 ? 13.859 4.758 3.992 1 96.56 185 LYS A CA 1
ATOM 1492 C C . LYS A 1 185 ? 12.602 3.998 4.402 1 96.56 185 LYS A C 1
ATOM 1494 O O . LYS A 1 185 ? 11.484 4.422 4.094 1 96.56 185 LYS A O 1
ATOM 1499 N N . PRO A 1 186 ? 12.766 2.92 5.129 1 96.56 186 PRO A N 1
ATOM 1500 C CA . PRO A 1 186 ? 11.633 2.082 5.52 1 96.56 186 PRO A CA 1
ATOM 1501 C C . PRO A 1 186 ? 10.578 2.846 6.32 1 96.56 186 PRO A C 1
ATOM 1503 O O . PRO A 1 186 ? 9.375 2.643 6.125 1 96.56 186 PRO A O 1
ATOM 1506 N N . VAL A 1 187 ? 11.07 3.723 7.129 1 96.31 187 VAL A N 1
ATOM 1507 C CA . VAL A 1 187 ? 10.141 4.457 7.977 1 96.31 187 VAL A CA 1
ATOM 1508 C C . VAL A 1 187 ? 9.195 5.289 7.109 1 96.31 187 VAL A C 1
ATOM 1510 O O . VAL A 1 187 ? 7.992 5.348 7.375 1 96.31 187 VAL A O 1
ATOM 1513 N N . THR A 1 188 ? 9.727 5.93 6.094 1 97.62 188 THR A N 1
ATOM 1514 C CA . THR A 1 188 ? 8.914 6.742 5.195 1 97.62 188 THR A CA 1
ATOM 1515 C C . THR A 1 188 ? 7.941 5.871 4.406 1 97.62 188 THR A C 1
ATOM 1517 O O . THR A 1 188 ? 6.766 6.215 4.262 1 97.62 188 THR A O 1
ATOM 1520 N N . ARG A 1 189 ? 8.383 4.742 3.971 1 98 189 ARG A N 1
ATOM 1521 C CA . ARG A 1 189 ? 7.531 3.824 3.225 1 98 189 ARG A CA 1
ATOM 1522 C C . ARG A 1 189 ? 6.383 3.316 4.094 1 98 189 ARG A C 1
ATOM 1524 O O . ARG A 1 189 ? 5.246 3.205 3.629 1 98 189 ARG A O 1
ATOM 1531 N N . ARG A 1 190 ? 6.664 3.023 5.309 1 97.62 190 ARG A N 1
ATOM 1532 C CA . ARG A 1 190 ? 5.637 2.553 6.234 1 97.62 190 ARG A CA 1
ATOM 1533 C C . ARG A 1 190 ? 4.57 3.621 6.461 1 97.62 190 ARG A C 1
ATOM 1535 O O . ARG A 1 190 ? 3.379 3.311 6.52 1 97.62 190 ARG A O 1
ATOM 1542 N N . LEU A 1 191 ? 5.027 4.828 6.539 1 97.88 191 LEU A N 1
ATOM 1543 C CA . LEU A 1 191 ? 4.09 5.93 6.738 1 97.88 191 LEU A CA 1
ATOM 1544 C C . LEU A 1 191 ? 3.186 6.105 5.523 1 97.88 191 LEU A C 1
ATOM 1546 O O . LEU A 1 191 ? 1.982 6.332 5.668 1 97.88 191 LEU A O 1
ATOM 1550 N N . ILE A 1 192 ? 3.799 6.039 4.355 1 98.56 192 ILE A N 1
ATOM 1551 C CA . ILE A 1 192 ? 3.01 6.168 3.137 1 98.56 192 ILE A CA 1
ATOM 1552 C C . ILE A 1 192 ? 1.971 5.051 3.074 1 98.56 192 ILE A C 1
ATOM 1554 O O . ILE A 1 192 ? 0.797 5.301 2.791 1 98.56 192 ILE A O 1
ATOM 1558 N N . LEU A 1 193 ? 2.406 3.865 3.359 1 98.5 193 LEU A N 1
ATOM 1559 C CA . LEU A 1 193 ? 1.491 2.729 3.336 1 98.5 193 LEU A CA 1
ATOM 1560 C C . LEU A 1 193 ? 0.37 2.912 4.352 1 98.5 193 LEU A C 1
ATOM 1562 O O . LEU A 1 193 ? -0.787 2.588 4.074 1 98.5 193 LEU A O 1
ATOM 1566 N N . GLN A 1 194 ? 0.689 3.391 5.488 1 97.88 194 GLN A N 1
ATOM 1567 C CA . GLN A 1 194 ? -0.308 3.662 6.52 1 97.88 194 GLN A CA 1
ATOM 1568 C C . GLN A 1 194 ? -1.332 4.688 6.039 1 97.88 194 GLN A C 1
ATOM 1570 O O . GLN A 1 194 ? -2.533 4.527 6.27 1 97.88 194 GLN A O 1
ATOM 1575 N N . ALA A 1 195 ? -0.838 5.734 5.402 1 98.25 195 ALA A N 1
ATOM 1576 C CA . ALA A 1 195 ? -1.735 6.742 4.84 1 98.25 195 ALA A CA 1
ATOM 1577 C C . ALA A 1 195 ? -2.701 6.121 3.838 1 98.25 195 ALA A C 1
ATOM 1579 O O . ALA A 1 195 ? -3.896 6.418 3.85 1 98.25 195 ALA A O 1
ATOM 1580 N N . ILE A 1 196 ? -2.178 5.242 3.023 1 98.31 196 ILE A N 1
ATOM 1581 C CA . ILE A 1 196 ? -2.984 4.562 2.018 1 98.31 196 ILE A CA 1
ATOM 1582 C C . ILE A 1 196 ? -4.047 3.707 2.701 1 98.31 196 ILE A C 1
ATOM 1584 O O . ILE A 1 196 ? -5.211 3.711 2.295 1 98.31 196 ILE A O 1
ATOM 1588 N N . ASP A 1 197 ? -3.693 2.994 3.738 1 98 197 ASP A N 1
ATOM 1589 C CA . ASP A 1 197 ? -4.633 2.146 4.465 1 98 197 ASP A CA 1
ATOM 1590 C C . ASP A 1 197 ? -5.727 2.984 5.129 1 98 197 ASP A C 1
ATOM 1592 O O . ASP A 1 197 ? -6.902 2.621 5.09 1 98 197 ASP A O 1
ATOM 1596 N N . PHE A 1 198 ? -5.309 4.066 5.723 1 97.88 198 PHE A N 1
ATOM 1597 C CA . PHE A 1 198 ? -6.297 4.93 6.363 1 97.88 198 PHE A CA 1
ATOM 1598 C C . PHE A 1 198 ? -7.312 5.434 5.344 1 97.88 198 PHE A C 1
ATOM 1600 O O . PHE A 1 198 ? -8.516 5.449 5.613 1 97.88 198 PHE A O 1
ATOM 1607 N N . TRP A 1 199 ? -6.809 5.859 4.254 1 98 199 TRP A N 1
ATOM 1608 C CA . TRP A 1 199 ? -7.699 6.289 3.184 1 98 199 TRP A CA 1
ATOM 1609 C C . TRP A 1 199 ? -8.625 5.152 2.754 1 98 199 TRP A C 1
ATOM 1611 O O . TRP A 1 199 ? -9.828 5.355 2.576 1 98 199 TRP A O 1
ATOM 1621 N N . THR A 1 200 ? -8.125 3.957 2.596 1 97.69 200 THR A N 1
ATOM 1622 C CA . THR A 1 200 ? -8.867 2.785 2.145 1 97.69 200 THR A CA 1
ATOM 1623 C C . THR A 1 200 ? -10.055 2.504 3.066 1 97.69 200 THR A C 1
ATOM 1625 O O . THR A 1 200 ? -11.148 2.174 2.602 1 97.69 200 THR A O 1
ATOM 1628 N N . TYR A 1 201 ? -9.805 2.705 4.273 1 96.75 201 TYR A N 1
ATOM 1629 C CA . TYR A 1 201 ? -10.836 2.355 5.25 1 96.75 201 TYR A CA 1
ATOM 1630 C C . TYR A 1 201 ? -11.484 3.605 5.832 1 96.75 201 TYR A C 1
ATOM 1632 O O . TYR A 1 201 ? -12.055 3.566 6.922 1 96.75 201 TYR A O 1
ATOM 1640 N N . ARG A 1 202 ? -11.266 4.742 5.215 1 95.94 202 ARG A N 1
ATOM 1641 C CA . ARG A 1 202 ? -11.945 6 5.5 1 95.94 202 ARG A CA 1
ATOM 1642 C C . ARG A 1 202 ? -11.656 6.473 6.922 1 95.94 202 ARG A C 1
ATOM 1644 O O . ARG A 1 202 ? -12.547 6.973 7.609 1 95.94 202 ARG A O 1
ATOM 1651 N N . TRP A 1 203 ? -10.453 6.137 7.375 1 95.75 203 TRP A N 1
ATOM 1652 C CA . TRP A 1 203 ? -9.977 6.547 8.688 1 95.75 203 TRP A CA 1
ATOM 1653 C C . TRP A 1 203 ? -10.875 5.992 9.789 1 95.75 203 TRP A C 1
ATOM 1655 O O . TRP A 1 203 ? -10.984 6.586 10.867 1 95.75 203 TRP A O 1
ATOM 1665 N N . ASP A 1 204 ? -11.539 4.938 9.523 1 94.12 204 ASP A N 1
ATOM 1666 C CA . ASP A 1 204 ? -12.344 4.199 10.492 1 94.12 204 ASP A CA 1
ATOM 1667 C C . ASP A 1 204 ? -11.633 2.926 10.945 1 94.12 204 ASP A C 1
ATOM 1669 O O . ASP A 1 204 ? -11.625 1.925 10.227 1 94.12 204 ASP A O 1
ATOM 1673 N N . SER A 1 205 ? -11.172 2.916 12.086 1 88.88 205 SER A N 1
ATOM 1674 C CA . SER A 1 205 ? -10.375 1.809 12.609 1 88.88 205 SER A CA 1
ATOM 1675 C C . SER A 1 205 ? -11.242 0.574 12.852 1 88.88 205 SER A C 1
ATOM 1677 O O . SER A 1 205 ? -10.734 -0.548 12.883 1 88.88 205 SER A O 1
ATOM 1679 N N . GLU A 1 206 ? -12.516 0.783 13.008 1 91.44 206 GLU A N 1
ATOM 1680 C CA . GLU A 1 206 ? -13.414 -0.328 13.312 1 91.44 206 GLU A CA 1
ATOM 1681 C C . GLU A 1 206 ? -13.57 -1.255 12.109 1 91.44 206 GLU A C 1
ATOM 1683 O O . GLU A 1 206 ? -13.805 -2.455 12.266 1 91.44 206 GLU A O 1
ATOM 1688 N N . ILE A 1 207 ? -13.398 -0.708 10.961 1 93.62 207 ILE A N 1
ATOM 1689 C CA . ILE A 1 207 ? -13.625 -1.522 9.773 1 93.62 207 ILE A CA 1
ATOM 1690 C C . ILE A 1 207 ? -12.281 -2.014 9.227 1 93.62 207 ILE A C 1
ATOM 1692 O O . ILE A 1 207 ? -12.242 -2.846 8.312 1 93.62 207 ILE A O 1
ATOM 1696 N N . MET A 1 208 ? -11.211 -1.532 9.742 1 94.25 208 MET A N 1
ATOM 1697 C CA . MET A 1 208 ? -9.891 -1.981 9.328 1 94.25 208 MET A CA 1
ATOM 1698 C C . MET A 1 208 ? -9.617 -3.404 9.812 1 94.25 208 MET A C 1
ATOM 1700 O O . MET A 1 208 ? -9.836 -3.721 10.977 1 94.25 208 MET A O 1
ATOM 1704 N N . PRO A 1 209 ? -9.195 -4.25 8.945 1 94.94 209 PRO A N 1
ATOM 1705 C CA . PRO A 1 209 ? -8.898 -5.625 9.359 1 94.94 209 PRO A CA 1
ATOM 1706 C C . PRO A 1 209 ? -7.844 -5.695 10.461 1 94.94 209 PRO A C 1
ATOM 1708 O O . PRO A 1 209 ? -6.926 -4.871 10.492 1 94.94 209 PRO A O 1
ATOM 1711 N N . PHE A 1 210 ? -7.914 -6.664 11.219 1 93.31 210 PHE A N 1
ATOM 1712 C CA . PHE A 1 210 ? -7.043 -6.852 12.375 1 93.31 210 PHE A CA 1
ATOM 1713 C C . PHE A 1 210 ? -5.59 -6.984 11.945 1 93.31 210 PHE A C 1
ATOM 1715 O O . PHE A 1 210 ? -4.691 -6.426 12.578 1 93.31 210 PHE A O 1
ATOM 1722 N N . CYS A 1 211 ? -5.352 -7.691 10.906 1 93.5 211 CYS A N 1
ATOM 1723 C CA . CYS A 1 211 ? -3.982 -7.934 10.469 1 93.5 211 CYS A CA 1
ATOM 1724 C C . CYS A 1 211 ? -3.305 -6.637 10.047 1 93.5 211 CYS A C 1
ATOM 1726 O O . CYS A 1 211 ? -2.094 -6.477 10.227 1 93.5 211 CYS A O 1
ATOM 1728 N N . ILE A 1 212 ? -4.066 -5.695 9.531 1 95.12 212 ILE A N 1
ATOM 1729 C CA . ILE A 1 212 ? -3.518 -4.406 9.133 1 95.12 212 ILE A CA 1
ATOM 1730 C C . ILE A 1 212 ? -3.217 -3.566 10.367 1 95.12 212 ILE A C 1
ATOM 1732 O O . ILE A 1 212 ? -2.17 -2.922 10.453 1 95.12 212 ILE A O 1
ATOM 1736 N N . LYS A 1 213 ? -4.105 -3.6 11.328 1 93.62 213 LYS A N 1
ATOM 1737 C CA . LYS A 1 213 ? -3.883 -2.869 12.578 1 93.62 213 LYS A CA 1
ATOM 1738 C C . LYS A 1 213 ? -2.625 -3.361 13.289 1 93.62 213 LYS A C 1
ATOM 1740 O O . LYS A 1 213 ? -1.811 -2.557 13.742 1 93.62 213 LYS A O 1
ATOM 1745 N N . GLN A 1 214 ? -2.445 -4.629 13.312 1 91.81 214 GLN A N 1
ATOM 1746 C CA . GLN A 1 214 ? -1.305 -5.246 13.984 1 91.81 214 GLN A CA 1
ATOM 1747 C C . GLN A 1 214 ? 0.001 -4.906 13.266 1 91.81 214 GLN A C 1
ATOM 1749 O O . GLN A 1 214 ? 1.051 -4.797 13.906 1 91.81 214 GLN A O 1
ATOM 1754 N N . PHE A 1 215 ? -0.141 -4.758 12.062 1 93.62 215 PHE A N 1
ATOM 1755 C CA . PHE A 1 215 ? 1.03 -4.449 11.25 1 93.62 215 PHE A CA 1
ATOM 1756 C C . PHE A 1 215 ? 1.671 -3.141 11.703 1 93.62 215 PHE A C 1
ATOM 1758 O O . PHE A 1 215 ? 2.896 -3.006 11.68 1 93.62 215 PHE A O 1
ATOM 1765 N N . TYR A 1 216 ? 0.918 -2.23 12.07 1 91.44 216 TYR A N 1
ATOM 1766 C CA . TYR A 1 216 ? 1.444 -0.914 12.414 1 91.44 216 TYR A CA 1
ATOM 1767 C C . TYR A 1 216 ? 1.712 -0.809 13.906 1 91.44 216 TYR A C 1
ATOM 1769 O O . TYR A 1 216 ? 2.289 0.177 14.375 1 91.44 216 TYR A O 1
ATOM 1777 N N . GLU A 1 217 ? 1.19 -1.723 14.641 1 82.81 217 GLU A N 1
ATOM 1778 C CA . GLU A 1 217 ? 1.462 -1.7 16.078 1 82.81 217 GLU A CA 1
ATOM 1779 C C . GLU A 1 217 ? 2.912 -2.07 16.359 1 82.81 217 GLU A C 1
ATOM 1781 O O . GLU A 1 217 ? 3.455 -3.002 15.766 1 82.81 217 GLU A O 1
ATOM 1786 N N . PRO A 1 218 ? 3.658 -1.037 16.906 1 62.5 218 PRO A N 1
ATOM 1787 C CA . PRO A 1 218 ? 5.051 -1.361 17.234 1 62.5 218 PRO A CA 1
ATOM 1788 C C . PRO A 1 218 ? 5.195 -2.727 17.891 1 62.5 218 PRO A C 1
ATOM 1790 O O . PRO A 1 218 ? 4.301 -3.164 18.625 1 62.5 218 PRO A O 1
ATOM 1793 N N . SER A 1 219 ? 5.84 -3.648 17.219 1 48.28 219 SER A N 1
ATOM 1794 C CA . SER A 1 219 ? 6.148 -4.883 17.938 1 48.28 219 SER A CA 1
ATOM 1795 C C . SER A 1 219 ? 6.598 -4.598 19.359 1 48.28 219 SER A C 1
ATOM 1797 O O . SER A 1 219 ? 7.379 -3.674 19.594 1 48.28 219 SER A O 1
ATOM 1799 N N . ILE A 1 220 ? 6.016 -4.941 20.312 1 43.78 220 ILE A N 1
ATOM 1800 C CA . ILE A 1 220 ? 6.547 -4.875 21.672 1 43.78 220 ILE A CA 1
ATOM 1801 C C . ILE A 1 220 ? 8.055 -5.109 21.641 1 43.78 220 ILE A C 1
ATOM 1803 O O . ILE A 1 220 ? 8.805 -4.477 22.391 1 43.78 220 ILE A O 1
ATOM 1807 N N . GLU A 1 221 ? 8.594 -5.98 20.906 1 43.12 221 GLU A N 1
ATOM 1808 C CA . GLU A 1 221 ? 10.016 -6.309 20.859 1 43.12 221 GLU A CA 1
ATOM 1809 C C . GLU A 1 221 ? 10.82 -5.215 20.156 1 43.12 221 GLU A C 1
ATOM 1811 O O . GLU A 1 221 ? 11.961 -4.941 20.531 1 43.12 221 GLU A O 1
ATOM 1816 N N . PHE A 1 222 ? 10.422 -4.531 19.156 1 39 222 PHE A N 1
ATOM 1817 C CA . PHE A 1 222 ? 11.156 -3.463 18.484 1 39 222 PHE A CA 1
ATOM 1818 C C . PHE A 1 222 ? 11.18 -2.205 19.344 1 39 222 PHE A C 1
ATOM 1820 O O . PHE A 1 222 ? 12.164 -1.466 19.344 1 39 222 PHE A O 1
ATOM 1827 N N . ILE A 1 223 ? 10.18 -1.823 20.016 1 37.44 223 ILE A N 1
ATOM 1828 C CA . ILE A 1 223 ? 10.273 -0.794 21.047 1 37.44 223 ILE A CA 1
ATOM 1829 C C . ILE A 1 223 ? 11.297 -1.209 22.109 1 37.44 223 ILE A C 1
ATOM 1831 O O . ILE A 1 223 ? 12.078 -0.381 22.578 1 37.44 223 ILE A O 1
ATOM 1835 N N . LYS A 1 224 ? 11.391 -2.379 22.531 1 39.31 224 LYS A N 1
ATOM 1836 C CA . LYS A 1 224 ? 12.406 -2.852 23.469 1 39.31 224 LYS A CA 1
ATOM 1837 C C . LYS A 1 224 ? 13.805 -2.775 22.859 1 39.31 224 LYS A C 1
ATOM 1839 O O . LYS A 1 224 ? 14.766 -2.398 23.531 1 39.31 224 LYS A O 1
ATOM 1844 N N . ASN A 1 225 ? 13.992 -3.104 21.594 1 38.16 225 ASN A N 1
ATOM 1845 C CA . ASN A 1 225 ? 15.336 -3.074 21.016 1 38.16 225 ASN A CA 1
ATOM 1846 C C . ASN A 1 225 ? 15.773 -1.65 20.672 1 38.16 225 ASN A C 1
ATOM 1848 O O . ASN A 1 225 ? 16.969 -1.349 20.656 1 38.16 225 ASN A O 1
ATOM 1852 N N . LEU A 1 226 ? 14.922 -0.798 20.234 1 34.84 226 LEU A N 1
ATOM 1853 C CA . LEU A 1 226 ? 15.32 0.592 20.062 1 34.84 226 LEU A CA 1
ATOM 1854 C C . LEU A 1 226 ? 15.633 1.249 21.391 1 34.84 226 LEU A C 1
ATOM 1856 O O . LEU A 1 226 ? 16.578 2.037 21.5 1 34.84 226 LEU A O 1
ATOM 1860 N N . LYS A 1 227 ? 14.852 1.056 22.438 1 37.34 227 LYS A N 1
ATOM 1861 C CA . LYS A 1 227 ? 15.203 1.511 23.781 1 37.34 227 LYS A CA 1
ATOM 1862 C C . LYS A 1 227 ? 16.516 0.882 24.234 1 37.34 227 LYS A C 1
ATOM 1864 O O . LYS A 1 227 ? 17.297 1.517 24.953 1 37.34 227 LYS A O 1
ATOM 1869 N N . GLN A 1 228 ? 16.797 -0.353 23.891 1 39 228 GLN A N 1
ATOM 1870 C CA . GLN A 1 228 ? 18.047 -0.974 24.312 1 39 228 GLN A CA 1
ATOM 1871 C C . GLN A 1 228 ? 19.219 -0.411 23.516 1 39 228 GLN A C 1
ATOM 1873 O O . GLN A 1 228 ? 20.328 -0.267 24.047 1 39 228 GLN A O 1
ATOM 1878 N N . THR A 1 229 ? 19.031 -0.154 22.188 1 38.41 229 THR A N 1
ATOM 1879 C CA . THR A 1 229 ? 20.188 0.407 21.484 1 38.41 229 THR A CA 1
ATOM 1880 C C . THR A 1 229 ? 20.406 1.862 21.875 1 38.41 229 THR A C 1
ATOM 1882 O O . THR A 1 229 ? 21.5 2.391 21.719 1 38.41 229 THR A O 1
ATOM 1885 N N . SER A 1 230 ? 19.25 2.549 22.109 1 34.78 230 SER A N 1
ATOM 1886 C CA . SER A 1 230 ? 19.484 3.908 22.578 1 34.78 230 SER A CA 1
ATOM 1887 C C . SER A 1 230 ? 20.078 3.912 23.984 1 34.78 230 SER A C 1
ATOM 1889 O O . SER A 1 230 ? 20.547 4.949 24.469 1 34.78 230 SER A O 1
ATOM 1891 N N . ARG A 1 231 ? 19.719 2.906 24.703 1 35.47 231 ARG A N 1
ATOM 1892 C CA . ARG A 1 231 ? 20.359 2.863 26 1 35.47 231 ARG A CA 1
ATOM 1893 C C . ARG A 1 231 ? 21.812 2.42 25.891 1 35.47 231 ARG A C 1
ATOM 1895 O O . ARG A 1 231 ? 22.25 1.479 26.562 1 35.47 231 ARG A O 1
ATOM 1902 N N . MET A 1 232 ? 22.359 2.381 24.609 1 33.25 232 MET A N 1
ATOM 1903 C CA . MET A 1 232 ? 23.797 2.125 24.75 1 33.25 232 MET A CA 1
ATOM 1904 C C . MET A 1 232 ? 24.391 2.936 25.906 1 33.25 232 MET A C 1
ATOM 1906 O O . MET A 1 232 ? 24 4.082 26.125 1 33.25 232 MET A O 1
ATOM 1910 N N . PRO A 1 233 ? 25.297 2.223 26.609 1 33 233 PRO A N 1
ATOM 1911 C CA . PRO A 1 233 ? 25.922 2.465 27.906 1 33 233 PRO A CA 1
ATOM 1912 C C . PRO A 1 233 ? 26.609 3.828 27.984 1 33 233 PRO A C 1
ATOM 1914 O O . PRO A 1 233 ? 27.469 4.145 27.172 1 33 233 PRO A O 1
ATOM 1917 N N . SER A 1 234 ? 25.891 4.879 28.125 1 31.2 234 SER A N 1
ATOM 1918 C CA . SER A 1 234 ? 26.609 6.043 28.641 1 31.2 234 SER A CA 1
ATOM 1919 C C . SER A 1 234 ? 27.594 5.648 29.734 1 31.2 234 SER A C 1
ATOM 1921 O O . SER A 1 234 ? 28.047 6.5 30.5 1 31.2 234 SER A O 1
ATOM 1923 N N . GLU A 1 235 ? 27.812 4.297 29.938 1 26.69 235 GLU A N 1
ATOM 1924 C CA . GLU A 1 235 ? 28.5 4.082 31.219 1 26.69 235 GLU A CA 1
ATOM 1925 C C . GLU A 1 235 ? 29.766 4.934 31.312 1 26.69 235 GLU A C 1
ATOM 1927 O O . GLU A 1 235 ? 29.953 5.66 32.281 1 26.69 235 GLU A O 1
ATOM 1932 N N . SER A 1 236 ? 30.891 4.141 31.609 1 28.02 236 SER A N 1
ATOM 1933 C CA . SER A 1 236 ? 31.938 4.148 32.625 1 28.02 236 SER A CA 1
ATOM 1934 C C . SER A 1 236 ? 33.094 5.055 32.219 1 28.02 236 SER A C 1
ATOM 1936 O O . SER A 1 236 ? 33.875 4.711 31.344 1 28.02 236 SER A O 1
ATOM 1938 N N . ARG A 1 237 ? 32.844 6.27 31.75 1 27.44 237 ARG A N 1
ATOM 1939 C CA . ARG A 1 237 ? 34.062 7.094 31.844 1 27.44 237 ARG A CA 1
ATOM 1940 C C . ARG A 1 237 ? 34.75 6.891 33.188 1 27.44 237 ARG A C 1
ATOM 1942 O O . ARG A 1 237 ? 34.188 7.125 34.25 1 27.44 237 ARG A O 1
ATOM 1949 N N . ARG A 1 238 ? 35.781 5.957 33.25 1 30.02 238 ARG A N 1
ATOM 1950 C CA . ARG A 1 238 ? 36.812 5.742 34.25 1 30.02 238 ARG A CA 1
ATOM 1951 C C . ARG A 1 238 ? 37.375 7.066 34.75 1 30.02 238 ARG A C 1
ATOM 1953 O O . ARG A 1 238 ? 37.625 7.988 33.969 1 30.02 238 ARG A O 1
ATOM 1960 N N . LYS A 1 239 ? 37.125 7.379 36.062 1 29.3 239 LYS A N 1
ATOM 1961 C CA . LYS A 1 239 ? 37.656 8.281 37.094 1 29.3 239 LYS A CA 1
ATOM 1962 C C . LYS A 1 239 ? 39.188 8.375 36.969 1 29.3 239 LYS A C 1
ATOM 1964 O O . LYS A 1 239 ? 39.906 7.535 37.531 1 29.3 239 LYS A O 1
ATOM 1969 N N . GLU A 1 240 ? 39.781 8.188 35.781 1 26.77 240 GLU A N 1
ATOM 1970 C CA . GLU A 1 240 ? 41.219 8.359 36 1 26.77 240 GLU A CA 1
ATOM 1971 C C . GLU A 1 240 ? 41.5 9.711 36.656 1 26.77 240 GLU A C 1
ATOM 1973 O O . GLU A 1 240 ? 41.25 10.758 36.062 1 26.77 240 GLU A O 1
ATOM 1978 N N . SER A 1 241 ? 41.031 9.82 38 1 23.42 241 SER A N 1
ATOM 1979 C CA . SER A 1 241 ? 41.625 10.805 38.906 1 23.42 241 SER A CA 1
ATOM 1980 C C . SER A 1 241 ? 43.156 10.828 38.781 1 23.42 241 SER A C 1
ATOM 1982 O O . SER A 1 241 ? 43.812 9.789 38.938 1 23.42 241 SER A O 1
ATOM 1984 N N . PHE A 1 242 ? 43.625 11.633 37.906 1 23.39 242 PHE A N 1
ATOM 1985 C CA . PHE A 1 242 ? 44.969 12.148 38.062 1 23.39 242 PHE A CA 1
ATOM 1986 C C . PHE A 1 242 ? 45.219 12.609 39.5 1 23.39 242 PHE A C 1
ATOM 1988 O O . PHE A 1 242 ? 44.469 13.422 40.031 1 23.39 242 PHE A O 1
ATOM 1995 N N . VAL A 1 243 ? 45.75 11.656 40.312 1 24.27 243 VAL A N 1
ATOM 1996 C CA . VAL A 1 243 ? 46.625 12.031 41.406 1 24.27 243 VAL A CA 1
ATOM 1997 C C . VAL A 1 243 ? 47.781 12.883 40.875 1 24.27 243 VAL A C 1
ATOM 1999 O O . VAL A 1 243 ? 48.344 12.578 39.812 1 24.27 243 VAL A O 1
ATOM 2002 N N . MET B 1 1 ? 4.93 -39.562 -32.219 1 64.38 1 MET B N 1
ATOM 2003 C CA . MET B 1 1 ? 5.684 -38.344 -32.312 1 64.38 1 MET B CA 1
ATOM 2004 C C . MET B 1 1 ? 7.027 -38.438 -31.609 1 64.38 1 MET B C 1
ATOM 2006 O O . MET B 1 1 ? 7.105 -39.031 -30.516 1 64.38 1 MET B O 1
ATOM 2010 N N . ASP B 1 2 ? 8.109 -38.156 -32.281 1 77 2 ASP B N 1
ATOM 2011 C CA . ASP B 1 2 ? 9.43 -38.312 -31.688 1 77 2 ASP B CA 1
ATOM 2012 C C . ASP B 1 2 ? 9.711 -37.219 -30.672 1 77 2 ASP B C 1
ATOM 2014 O O . ASP B 1 2 ? 8.953 -36.25 -30.578 1 77 2 ASP B O 1
ATOM 2018 N N . ASP B 1 3 ? 10.75 -37.562 -29.859 1 78.75 3 ASP B N 1
ATOM 2019 C CA . ASP B 1 3 ? 11.086 -36.688 -28.734 1 78.75 3 ASP B CA 1
ATOM 2020 C C . ASP B 1 3 ? 11.375 -35.281 -29.203 1 78.75 3 ASP B C 1
ATOM 2022 O O . ASP B 1 3 ? 10.93 -34.312 -28.578 1 78.75 3 ASP B O 1
ATOM 2026 N N . GLU B 1 4 ? 11.984 -35.156 -30.281 1 78 4 GLU B N 1
ATOM 2027 C CA . GLU B 1 4 ? 12.352 -33.844 -30.812 1 78 4 GLU B CA 1
ATOM 2028 C C . GLU B 1 4 ? 11.125 -33.094 -31.312 1 78 4 GLU B C 1
ATOM 2030 O O . GLU B 1 4 ? 11.008 -31.891 -31.094 1 78 4 GLU B O 1
ATOM 2035 N N . GLN B 1 5 ? 10.234 -33.812 -31.875 1 77.81 5 GLN B N 1
ATOM 2036 C CA . GLN B 1 5 ? 9.016 -33.188 -32.375 1 77.81 5 GLN B CA 1
ATOM 2037 C C . GLN B 1 5 ? 8.141 -32.688 -31.234 1 77.81 5 GLN B C 1
ATOM 2039 O O . GLN B 1 5 ? 7.562 -31.594 -31.312 1 77.81 5 GLN B O 1
ATOM 2044 N N . LEU B 1 6 ? 8.07 -33.5 -30.203 1 79.12 6 LEU B N 1
ATOM 2045 C CA . LEU B 1 6 ? 7.277 -33.125 -29.031 1 79.12 6 LEU B CA 1
ATOM 2046 C C . LEU B 1 6 ? 7.836 -31.891 -28.359 1 79.12 6 LEU B C 1
ATOM 2048 O O . LEU B 1 6 ? 7.082 -30.969 -28.031 1 79.12 6 LEU B O 1
ATOM 2052 N N . ARG B 1 7 ? 9.133 -31.828 -28.375 1 79.25 7 ARG B N 1
ATOM 2053 C CA . ARG B 1 7 ? 9.789 -30.672 -27.781 1 79.25 7 ARG B CA 1
ATOM 2054 C C . ARG B 1 7 ? 9.523 -29.406 -28.594 1 79.25 7 ARG B C 1
ATOM 2056 O O . ARG B 1 7 ? 9.281 -28.344 -28.031 1 79.25 7 ARG B O 1
ATOM 2063 N N . GLN B 1 8 ? 9.547 -29.594 -29.844 1 78.81 8 GLN B N 1
ATOM 2064 C CA . GLN B 1 8 ? 9.32 -28.453 -30.734 1 78.81 8 GLN B CA 1
ATOM 2065 C C . GLN B 1 8 ? 7.883 -27.953 -30.641 1 78.81 8 GLN B C 1
ATOM 2067 O O . GLN B 1 8 ? 7.637 -26.75 -30.672 1 78.81 8 GLN B O 1
ATOM 2072 N N . LEU B 1 9 ? 7.031 -28.938 -30.5 1 78.38 9 LEU B N 1
ATOM 2073 C CA . LEU B 1 9 ? 5.625 -28.562 -30.375 1 78.38 9 LEU B CA 1
ATOM 2074 C C . LEU B 1 9 ? 5.363 -27.828 -29.078 1 78.38 9 LEU B C 1
ATOM 2076 O O . LEU B 1 9 ? 4.66 -26.812 -29.062 1 78.38 9 LEU B O 1
ATOM 2080 N N . ILE B 1 10 ? 5.969 -28.281 -28.047 1 79.5 10 ILE B N 1
ATOM 2081 C CA . ILE B 1 10 ? 5.816 -27.656 -26.734 1 79.5 10 ILE B CA 1
ATOM 2082 C C . ILE B 1 10 ? 6.449 -26.266 -26.75 1 79.5 10 ILE B C 1
ATOM 2084 O O . ILE B 1 10 ? 5.879 -25.312 -26.219 1 79.5 10 ILE B O 1
ATOM 2088 N N . ALA B 1 11 ? 7.547 -26.125 -27.438 1 77.75 11 ALA B N 1
ATOM 2089 C CA . ALA B 1 11 ? 8.203 -24.828 -27.562 1 77.75 11 ALA B CA 1
ATOM 2090 C C . ALA B 1 11 ? 7.344 -23.844 -28.359 1 77.75 11 ALA B C 1
ATOM 2092 O O . ALA B 1 11 ? 7.277 -22.672 -28.031 1 77.75 11 ALA B O 1
ATOM 2093 N N . SER B 1 12 ? 6.754 -24.438 -29.359 1 75.94 12 SER B N 1
ATOM 2094 C CA . SER B 1 12 ? 5.879 -23.609 -30.188 1 75.94 12 SER B CA 1
ATOM 2095 C C . SER B 1 12 ? 4.688 -23.094 -29.375 1 75.94 12 SER B C 1
ATOM 2097 O O . SER B 1 12 ? 4.254 -21.953 -29.562 1 75.94 12 SER B O 1
ATOM 2099 N N . LEU B 1 13 ? 4.184 -23.922 -28.5 1 76.31 13 LEU B N 1
ATOM 2100 C CA . LEU B 1 13 ? 3.064 -23.531 -27.656 1 76.31 13 LEU B CA 1
ATOM 2101 C C . LEU B 1 13 ? 3.463 -22.391 -26.734 1 76.31 13 LEU B C 1
ATOM 2103 O O . LEU B 1 13 ? 2.666 -21.484 -26.484 1 76.31 13 LEU B O 1
ATOM 2107 N N . CYS B 1 14 ? 4.668 -22.391 -26.297 1 71.12 14 CYS B N 1
ATOM 2108 C CA . CYS B 1 14 ? 5.184 -21.328 -25.422 1 71.12 14 CYS B CA 1
ATOM 2109 C C . CYS B 1 14 ? 5.211 -19.984 -26.156 1 71.12 14 CYS B C 1
ATOM 2111 O O . CYS B 1 14 ? 4.859 -18.953 -25.578 1 71.12 14 CYS B O 1
ATOM 2113 N N . ILE B 1 15 ? 5.594 -20.078 -27.359 1 70.56 15 ILE B N 1
ATOM 2114 C CA . ILE B 1 15 ? 5.684 -18.875 -28.172 1 70.56 15 ILE B CA 1
ATOM 2115 C C . ILE B 1 15 ? 4.281 -18.328 -28.453 1 70.56 15 ILE B C 1
ATOM 2117 O O . ILE B 1 15 ? 4.035 -17.125 -28.328 1 70.56 15 ILE B O 1
ATOM 2121 N N . LEU B 1 16 ? 3.408 -19.234 -28.734 1 67.69 16 LEU B N 1
ATOM 2122 C CA . LEU B 1 16 ? 2.047 -18.844 -29.094 1 67.69 16 LEU B CA 1
ATOM 2123 C C . LEU B 1 16 ? 1.306 -18.297 -27.891 1 67.69 16 LEU B C 1
ATOM 2125 O O . LEU B 1 16 ? 0.476 -17.391 -28.016 1 67.69 16 LEU B O 1
ATOM 2129 N N . SER B 1 17 ? 1.592 -18.859 -26.734 1 65.88 17 SER B N 1
ATOM 2130 C CA . SER B 1 17 ? 0.918 -18.422 -25.5 1 65.88 17 SER B CA 1
ATOM 2131 C C . SER B 1 17 ? 1.288 -16.984 -25.141 1 65.88 17 SER B C 1
ATOM 2133 O O . SER B 1 17 ? 0.474 -16.25 -24.578 1 65.88 17 SER B O 1
ATOM 2135 N N . LYS B 1 18 ? 2.486 -16.656 -25.422 1 65.5 18 LYS B N 1
ATOM 2136 C CA . LYS B 1 18 ? 2.908 -15.289 -25.172 1 65.5 18 LYS B CA 1
ATOM 2137 C C . LYS B 1 18 ? 2.1 -14.305 -26.016 1 65.5 18 LYS B C 1
ATOM 2139 O O . LYS B 1 18 ? 1.898 -13.156 -25.609 1 65.5 18 LYS B O 1
ATOM 2144 N N . GLU B 1 19 ? 1.663 -14.812 -27.156 1 58.25 19 GLU B N 1
ATOM 2145 C CA . GLU B 1 19 ? 0.942 -13.969 -28.094 1 58.25 19 GLU B CA 1
ATOM 2146 C C . GLU B 1 19 ? -0.56 -13.992 -27.828 1 58.25 19 GLU B C 1
ATOM 2148 O O . GLU B 1 19 ? -1.315 -13.219 -28.422 1 58.25 19 GLU B O 1
ATOM 2153 N N . GLY B 1 20 ? -0.996 -14.836 -26.922 1 59.72 20 GLY B N 1
ATOM 2154 C CA . GLY B 1 20 ? -2.408 -14.883 -26.594 1 59.72 20 GLY B CA 1
ATOM 2155 C C . GLY B 1 20 ? -2.926 -16.297 -26.375 1 59.72 20 GLY B C 1
ATOM 2156 O O . GLY B 1 20 ? -2.271 -17.109 -25.734 1 59.72 20 GLY B O 1
ATOM 2157 N N . SER B 1 21 ? -4.082 -16.672 -27.234 1 62.09 21 SER B N 1
ATOM 2158 C CA . SER B 1 21 ? -4.863 -17.891 -27 1 62.09 21 SER B CA 1
ATOM 2159 C C . SER B 1 21 ? -4.164 -19.109 -27.562 1 62.09 21 SER B C 1
ATOM 2161 O O . SER B 1 21 ? -3.646 -19.078 -28.688 1 62.09 21 SER B O 1
ATOM 2163 N N . ILE B 1 22 ? -3.809 -20.125 -26.719 1 64.75 22 ILE B N 1
ATOM 2164 C CA . ILE B 1 22 ? -3.273 -21.406 -27.156 1 64.75 22 ILE B CA 1
ATOM 2165 C C . ILE B 1 22 ? -4.309 -22.141 -28.016 1 64.75 22 ILE B C 1
ATOM 2167 O O . ILE B 1 22 ? -5.406 -22.453 -27.547 1 64.75 22 ILE B O 1
ATOM 2171 N N . PRO B 1 23 ? -3.957 -22.266 -29.328 1 66 23 PRO B N 1
ATOM 2172 C CA . PRO B 1 23 ? -4.93 -22.953 -30.188 1 66 23 PRO B CA 1
ATOM 2173 C C . PRO B 1 23 ? -5.246 -24.375 -29.688 1 66 23 PRO B C 1
ATOM 2175 O O . PRO B 1 23 ? -4.332 -25.141 -29.391 1 66 23 PRO B O 1
ATOM 2178 N N . LEU B 1 24 ? -6.523 -24.641 -29.531 1 68.31 24 LEU B N 1
ATOM 2179 C CA . LEU B 1 24 ? -7.047 -25.938 -29.094 1 68.31 24 LEU B CA 1
ATOM 2180 C C . LEU B 1 24 ? -6.551 -27.062 -30 1 68.31 24 LEU B C 1
ATOM 2182 O O . LEU B 1 24 ? -6.27 -28.156 -29.531 1 68.31 24 LEU B O 1
ATOM 2186 N N . ASN B 1 25 ? -6.402 -26.734 -31.219 1 71.88 25 ASN B N 1
ATOM 2187 C CA . ASN B 1 25 ? -5.98 -27.75 -32.188 1 71.88 25 ASN B CA 1
ATOM 2188 C C . ASN B 1 25 ? -4.559 -28.219 -31.891 1 71.88 25 ASN B C 1
ATOM 2190 O O . ASN B 1 25 ? -4.258 -29.406 -32.031 1 71.88 25 ASN B O 1
ATOM 2194 N N . THR B 1 26 ? -3.791 -27.266 -31.547 1 73.62 26 THR B N 1
ATOM 2195 C CA . THR B 1 26 ? -2.408 -27.625 -31.234 1 73.62 26 THR B CA 1
ATOM 2196 C C . THR B 1 26 ? -2.33 -28.5 -30 1 73.62 26 THR B C 1
ATOM 2198 O O . THR B 1 26 ? -1.546 -29.453 -29.953 1 73.62 26 THR B O 1
ATOM 2201 N N . ILE B 1 27 ? -3.129 -28.234 -29.109 1 74.94 27 ILE B N 1
ATOM 2202 C CA . ILE B 1 27 ? -3.164 -29.031 -27.891 1 74.94 27 ILE B CA 1
ATOM 2203 C C . ILE B 1 27 ? -3.654 -30.438 -28.203 1 74.94 27 ILE B C 1
ATOM 2205 O O . ILE B 1 27 ? -3.123 -31.422 -27.672 1 74.94 27 ILE B O 1
ATOM 2209 N N . SER B 1 28 ? -4.574 -30.5 -29.125 1 73.25 28 SER B N 1
ATOM 2210 C CA . SER B 1 28 ? -5.125 -31.797 -29.516 1 73.25 28 SER B CA 1
ATOM 2211 C C . SER B 1 28 ? -4.07 -32.656 -30.188 1 73.25 28 SER B C 1
ATOM 2213 O O . SER B 1 28 ? -3.986 -33.875 -29.922 1 73.25 28 SER B O 1
ATOM 2215 N N . VAL B 1 29 ? -3.336 -32.062 -30.953 1 74.31 29 VAL B N 1
ATOM 2216 C CA . VAL B 1 29 ? -2.277 -32.781 -31.641 1 74.31 29 VAL B CA 1
ATOM 2217 C C . VAL B 1 29 ? -1.245 -33.281 -30.641 1 74.31 29 VAL B C 1
ATOM 2219 O O . VAL B 1 29 ? -0.775 -34.406 -30.719 1 74.31 29 VAL B O 1
ATOM 2222 N N . LEU B 1 30 ? -0.952 -32.469 -29.75 1 76.06 30 LEU B N 1
ATOM 2223 C CA . LEU B 1 30 ? 0.03 -32.812 -28.734 1 76.06 30 LEU B CA 1
ATOM 2224 C C . LEU B 1 30 ? -0.441 -34 -27.891 1 76.06 30 LEU B C 1
ATOM 2226 O O . LEU B 1 30 ? 0.323 -34.938 -27.656 1 76.06 30 LEU B O 1
ATOM 2230 N N . VAL B 1 31 ? -1.648 -34.031 -27.547 1 72.06 31 VAL B N 1
ATOM 2231 C CA . VAL B 1 31 ? -2.189 -35 -26.609 1 72.06 31 VAL B CA 1
ATOM 2232 C C . VAL B 1 31 ? -2.365 -36.344 -27.328 1 72.06 31 VAL B C 1
ATOM 2234 O O . VAL B 1 31 ? -2.248 -37.406 -26.703 1 72.06 31 VAL B O 1
ATOM 2237 N N . SER B 1 32 ? -2.568 -36.219 -28.594 1 73.38 32 SER B N 1
ATOM 2238 C CA . SER B 1 32 ? -2.818 -37.469 -29.328 1 73.38 32 SER B CA 1
ATOM 2239 C C . SER B 1 32 ? -1.519 -38.062 -29.828 1 73.38 32 SER B C 1
ATOM 2241 O O . SER B 1 32 ? -1.49 -39.25 -30.234 1 73.38 32 SER B O 1
ATOM 2243 N N . SER B 1 33 ? -0.52 -37.375 -29.688 1 70.38 33 SER B N 1
ATOM 2244 C CA . SER B 1 33 ? 0.656 -37.75 -30.453 1 70.38 33 SER B CA 1
ATOM 2245 C C . SER B 1 33 ? 1.68 -38.469 -29.578 1 70.38 33 SER B C 1
ATOM 2247 O O . SER B 1 33 ? 2.66 -39.031 -30.062 1 70.38 33 SER B O 1
ATOM 2249 N N . ALA B 1 34 ? 1.546 -38.438 -28.297 1 76.88 34 ALA B N 1
ATOM 2250 C CA . ALA B 1 34 ? 2.58 -39 -27.438 1 76.88 34 ALA B CA 1
ATOM 2251 C C . ALA B 1 34 ? 1.964 -39.688 -26.219 1 76.88 34 ALA B C 1
ATOM 2253 O O . ALA B 1 34 ? 0.859 -39.344 -25.797 1 76.88 34 ALA B O 1
ATOM 2254 N N . PRO B 1 35 ? 2.764 -40.844 -25.812 1 83.38 35 PRO B N 1
ATOM 2255 C CA . PRO B 1 35 ? 2.318 -41.375 -24.531 1 83.38 35 PRO B CA 1
ATOM 2256 C C . PRO B 1 35 ? 2.295 -40.344 -23.422 1 83.38 35 PRO B C 1
ATOM 2258 O O . PRO B 1 35 ? 3.092 -39.406 -23.422 1 83.38 35 PRO B O 1
ATOM 2261 N N . PHE B 1 36 ? 1.409 -40.5 -22.516 1 84.19 36 PHE B N 1
ATOM 2262 C CA . PHE B 1 36 ? 1.179 -39.5 -21.5 1 84.19 36 PHE B CA 1
ATOM 2263 C C . PHE B 1 36 ? 2.4 -39.312 -20.609 1 84.19 36 PHE B C 1
ATOM 2265 O O . PHE B 1 36 ? 2.695 -38.219 -20.141 1 84.19 36 PHE B O 1
ATOM 2272 N N . GLU B 1 37 ? 3.174 -40.438 -20.359 1 89 37 GLU B N 1
ATOM 2273 C CA . GLU B 1 37 ? 4.367 -40.344 -19.531 1 89 37 GLU B CA 1
ATOM 2274 C C . GLU B 1 37 ? 5.422 -39.438 -20.172 1 89 37 GLU B C 1
ATOM 2276 O O . GLU B 1 37 ? 6.059 -38.656 -19.484 1 89 37 GLU B O 1
ATOM 2281 N N . LYS B 1 38 ? 5.594 -39.656 -21.406 1 89.25 38 LYS B N 1
ATOM 2282 C CA . LYS B 1 38 ? 6.555 -38.844 -22.156 1 89.25 38 LYS B CA 1
ATOM 2283 C C . LYS B 1 38 ? 6.105 -37.375 -22.234 1 89.25 38 LYS B C 1
ATOM 2285 O O . LYS B 1 38 ? 6.914 -36.469 -22.062 1 89.25 38 LYS B O 1
ATOM 2290 N N . LEU B 1 39 ? 4.828 -37.219 -22.516 1 89 39 LEU B N 1
ATOM 2291 C CA . LEU B 1 39 ? 4.273 -35.844 -22.562 1 89 39 LEU B CA 1
ATOM 2292 C C . LEU B 1 39 ? 4.453 -35.156 -21.234 1 89 39 LEU B C 1
ATOM 2294 O O . LEU B 1 39 ? 4.898 -34 -21.188 1 89 39 LEU B O 1
ATOM 2298 N N . ALA B 1 40 ? 4.203 -35.844 -20.141 1 93.19 40 ALA B N 1
ATOM 2299 C CA . ALA B 1 40 ? 4.34 -35.281 -18.797 1 93.19 40 ALA B CA 1
ATOM 2300 C C . ALA B 1 40 ? 5.789 -34.906 -18.5 1 93.19 40 ALA B C 1
ATOM 2302 O O . ALA B 1 40 ? 6.051 -33.844 -17.906 1 93.19 40 ALA B O 1
ATOM 2303 N N . TYR B 1 41 ? 6.672 -35.781 -18.969 1 93.38 41 TYR B N 1
ATOM 2304 C CA . TYR B 1 41 ? 8.094 -35.5 -18.75 1 93.38 41 TYR B CA 1
ATOM 2305 C C . TYR B 1 41 ? 8.516 -34.219 -19.438 1 93.38 41 TYR B C 1
ATOM 2307 O O . TYR B 1 41 ? 9.195 -33.375 -18.828 1 93.38 41 TYR B O 1
ATOM 2315 N N . TYR B 1 42 ? 8.117 -34 -20.641 1 90.5 42 TYR B N 1
ATOM 2316 C CA . TYR B 1 42 ? 8.539 -32.812 -21.391 1 90.5 42 TYR B CA 1
ATOM 2317 C C . TYR B 1 42 ? 7.84 -31.578 -20.875 1 90.5 42 TYR B C 1
ATOM 2319 O O . TYR B 1 42 ? 8.43 -30.484 -20.859 1 90.5 42 TYR B O 1
ATOM 2327 N N . LEU B 1 43 ? 6.562 -31.688 -20.516 1 92.94 43 LEU B N 1
ATOM 2328 C CA . LEU B 1 43 ? 5.891 -30.562 -19.891 1 92.94 43 LEU B CA 1
ATOM 2329 C C . LEU B 1 43 ? 6.613 -30.141 -18.609 1 92.94 43 LEU B C 1
ATOM 2331 O O . LEU B 1 43 ? 6.828 -28.953 -18.375 1 92.94 43 LEU B O 1
ATOM 2335 N N . HIS B 1 44 ? 6.996 -31.125 -17.844 1 96.31 44 HIS B N 1
ATOM 2336 C CA . HIS B 1 44 ? 7.684 -30.906 -16.578 1 96.31 44 HIS B CA 1
ATOM 2337 C C . HIS B 1 44 ? 9 -30.156 -16.797 1 96.31 44 HIS B C 1
ATOM 2339 O O . HIS B 1 44 ? 9.266 -29.172 -16.109 1 96.31 44 HIS B O 1
ATOM 2345 N N . GLN B 1 45 ? 9.789 -30.594 -17.766 1 94.44 45 GLN B N 1
ATOM 2346 C CA . GLN B 1 45 ? 11.055 -29.938 -18.062 1 94.44 45 GLN B CA 1
ATOM 2347 C C . GLN B 1 45 ? 10.836 -28.484 -18.484 1 94.44 45 GLN B C 1
ATOM 2349 O O . GLN B 1 45 ? 11.578 -27.594 -18.078 1 94.44 45 GLN B O 1
ATOM 2354 N N . ARG B 1 46 ? 9.812 -28.328 -19.172 1 93.25 46 ARG B N 1
ATOM 2355 C CA . ARG B 1 46 ? 9.57 -26.984 -19.719 1 93.25 46 ARG B CA 1
ATOM 2356 C C . ARG B 1 46 ? 9.047 -26.047 -18.641 1 93.25 46 ARG B C 1
ATOM 2358 O O . ARG B 1 46 ? 9.461 -24.891 -18.562 1 93.25 46 ARG B O 1
ATOM 2365 N N . TRP B 1 47 ? 8.094 -26.531 -17.781 1 94.81 47 TRP B N 1
ATOM 2366 C CA . TRP B 1 47 ? 7.562 -25.594 -16.797 1 94.81 47 TRP B CA 1
ATOM 2367 C C . TRP B 1 47 ? 8.586 -25.297 -15.703 1 94.81 47 TRP B C 1
ATOM 2369 O O . TRP B 1 47 ? 8.484 -24.297 -14.992 1 94.81 47 TRP B O 1
ATOM 2379 N N . LEU B 1 48 ? 9.617 -26.125 -15.531 1 96.56 48 LEU B N 1
ATOM 2380 C CA . LEU B 1 48 ? 10.703 -25.844 -14.594 1 96.56 48 LEU B CA 1
ATOM 2381 C C . LEU B 1 48 ? 11.617 -24.75 -15.133 1 96.56 48 LEU B C 1
ATOM 2383 O O . LEU B 1 48 ? 12.195 -23.984 -14.359 1 96.56 48 LEU B O 1
ATOM 2387 N N . SER B 1 49 ? 11.703 -24.641 -16.469 1 93.38 49 SER B N 1
ATOM 2388 C CA . SER B 1 49 ? 12.703 -23.75 -17.062 1 93.38 49 SER B CA 1
ATOM 2389 C C . SER B 1 49 ? 12.078 -22.438 -17.5 1 93.38 49 SER B C 1
ATOM 2391 O O . SER B 1 49 ? 12.773 -21.422 -17.594 1 93.38 49 SER B O 1
ATOM 2393 N N . GLU B 1 50 ? 10.812 -22.469 -17.781 1 91.06 50 GLU B N 1
ATOM 2394 C CA . GLU B 1 50 ? 10.148 -21.281 -18.312 1 91.06 50 GLU B CA 1
ATOM 2395 C C . GLU B 1 50 ? 8.992 -20.844 -17.422 1 91.06 50 GLU B C 1
ATOM 2397 O O . GLU B 1 50 ? 8 -21.562 -17.297 1 91.06 50 GLU B O 1
ATOM 2402 N N . GLU B 1 51 ? 9.07 -19.719 -16.984 1 89.12 51 GLU B N 1
ATOM 2403 C CA . GLU B 1 51 ? 8.125 -19.219 -15.984 1 89.12 51 GLU B CA 1
ATOM 2404 C C . GLU B 1 51 ? 6.711 -19.141 -16.547 1 89.12 51 GLU B C 1
ATOM 2406 O O . GLU B 1 51 ? 5.738 -19.422 -15.852 1 89.12 51 GLU B O 1
ATOM 2411 N N . ASN B 1 52 ? 6.586 -18.797 -17.812 1 88.38 52 ASN B N 1
ATOM 2412 C CA . ASN B 1 52 ? 5.266 -18.578 -18.406 1 88.38 52 ASN B CA 1
ATOM 2413 C C . ASN B 1 52 ? 4.633 -19.875 -18.875 1 88.38 52 ASN B C 1
ATOM 2415 O O . ASN B 1 52 ? 3.463 -19.891 -19.266 1 88.38 52 ASN B O 1
ATOM 2419 N N . PHE B 1 53 ? 5.316 -20.922 -18.75 1 92.75 53 PHE B N 1
ATOM 2420 C CA . PHE B 1 53 ? 4.82 -22.172 -19.328 1 92.75 53 PHE B CA 1
ATOM 2421 C C . PHE B 1 53 ? 3.928 -22.906 -18.328 1 92.75 53 PHE B C 1
ATOM 2423 O O . PHE B 1 53 ? 3.18 -23.812 -18.703 1 92.75 53 PHE B O 1
ATOM 2430 N N . THR B 1 54 ? 4.008 -22.625 -17.078 1 94.69 54 THR B N 1
ATOM 2431 C CA . THR B 1 54 ? 3.221 -23.328 -16.078 1 94.69 54 THR B CA 1
ATOM 2432 C C . THR B 1 54 ? 1.729 -23.188 -16.359 1 94.69 54 THR B C 1
ATOM 2434 O O . THR B 1 54 ? 0.977 -24.156 -16.266 1 94.69 54 THR B O 1
ATOM 2437 N N . LYS B 1 55 ? 1.323 -22.047 -16.797 1 92.75 55 LYS B N 1
ATOM 2438 C CA . LYS B 1 55 ? -0.079 -21.828 -17.141 1 92.75 55 LYS B CA 1
ATOM 2439 C C . LYS B 1 55 ? -0.479 -22.625 -18.375 1 92.75 55 LYS B C 1
ATOM 2441 O O . LYS B 1 55 ? -1.575 -23.188 -18.438 1 92.75 55 LYS B O 1
ATOM 2446 N N . ILE B 1 56 ? 0.408 -22.578 -19.25 1 89.81 56 ILE B N 1
ATOM 2447 C CA . ILE B 1 56 ? 0.172 -23.328 -20.484 1 89.81 56 ILE B CA 1
ATOM 2448 C C . ILE B 1 56 ? 0.055 -24.812 -20.172 1 89.81 56 ILE B C 1
ATOM 2450 O O . ILE B 1 56 ? -0.86 -25.484 -20.656 1 89.81 56 ILE B O 1
ATOM 2454 N N . ALA B 1 57 ? 0.979 -25.266 -19.422 1 92.94 57 ALA B N 1
ATOM 2455 C CA . ALA B 1 57 ? 0.961 -26.672 -19.031 1 92.94 57 ALA B CA 1
ATOM 2456 C C . ALA B 1 57 ? -0.344 -27.047 -18.328 1 92.94 57 ALA B C 1
ATOM 2458 O O . ALA B 1 57 ? -0.944 -28.078 -18.609 1 92.94 57 ALA B O 1
ATOM 2459 N N . ALA B 1 58 ? -0.795 -26.219 -17.438 1 93.19 58 ALA B N 1
ATOM 2460 C CA . ALA B 1 58 ? -2.057 -26.438 -16.734 1 93.19 58 ALA B CA 1
ATOM 2461 C C . ALA B 1 58 ? -3.221 -26.547 -17.703 1 93.19 58 ALA B C 1
ATOM 2463 O O . ALA B 1 58 ? -4.086 -27.406 -17.562 1 93.19 58 ALA B O 1
ATOM 2464 N N . HIS B 1 59 ? -3.18 -25.734 -18.672 1 89.56 59 HIS B N 1
ATOM 2465 C CA . HIS B 1 59 ? -4.227 -25.734 -19.672 1 89.56 59 HIS B CA 1
ATOM 2466 C C . HIS B 1 59 ? -4.199 -27.016 -20.5 1 89.56 59 HIS B C 1
ATOM 2468 O O . HIS B 1 59 ? -5.246 -27.578 -20.812 1 89.56 59 HIS B O 1
ATOM 2474 N N . ILE B 1 60 ? -3.059 -27.422 -20.844 1 87.56 60 ILE B N 1
ATOM 2475 C CA . ILE B 1 60 ? -2.896 -28.656 -21.594 1 87.56 60 ILE B CA 1
ATOM 2476 C C . ILE B 1 60 ? -3.471 -29.828 -20.797 1 87.56 60 ILE B C 1
ATOM 2478 O O . ILE B 1 60 ? -4.188 -30.656 -21.359 1 87.56 60 ILE B O 1
ATOM 2482 N N . ILE B 1 61 ? -3.164 -29.891 -19.562 1 89.44 61 ILE B N 1
ATOM 2483 C CA . ILE B 1 61 ? -3.648 -30.969 -18.688 1 89.44 61 ILE B CA 1
ATOM 2484 C C . ILE B 1 61 ? -5.172 -30.938 -18.641 1 89.44 61 ILE B C 1
ATOM 2486 O O . ILE B 1 61 ? -5.824 -31.984 -18.766 1 89.44 61 ILE B O 1
ATOM 2490 N N . LEU B 1 62 ? -5.727 -29.781 -18.516 1 89.06 62 LEU B N 1
ATOM 2491 C CA . LEU B 1 62 ? -7.176 -29.641 -18.453 1 89.06 62 LEU B CA 1
ATOM 2492 C C . LEU B 1 62 ? -7.836 -30.078 -19.75 1 89.06 62 LEU B C 1
ATOM 2494 O O . LEU B 1 62 ? -8.836 -30.797 -19.734 1 89.06 62 LEU B O 1
ATOM 2498 N N . GLN B 1 63 ? -7.281 -29.641 -20.828 1 84.88 63 GLN B N 1
ATOM 2499 C CA . GLN B 1 63 ? -7.844 -29.984 -22.125 1 84.88 63 GLN B CA 1
ATOM 2500 C C . GLN B 1 63 ? -7.754 -31.484 -22.391 1 84.88 63 GLN B C 1
ATOM 2502 O O . GLN B 1 63 ? -8.672 -32.062 -22.953 1 84.88 63 GLN B O 1
ATOM 2507 N N . HIS B 1 64 ? -6.637 -32.031 -22.062 1 84.38 64 HIS B N 1
ATOM 2508 C CA . HIS B 1 64 ? -6.484 -33.469 -22.188 1 84.38 64 HIS B CA 1
ATOM 2509 C C . HIS B 1 64 ? -7.57 -34.219 -21.422 1 84.38 64 HIS B C 1
ATOM 2511 O O . HIS B 1 64 ? -8.141 -35.188 -21.922 1 84.38 64 HIS B O 1
ATOM 2517 N N . TYR B 1 65 ? -7.809 -33.781 -20.203 1 84.25 65 TYR B N 1
ATOM 2518 C CA . TYR B 1 65 ? -8.852 -34.375 -19.375 1 84.25 65 TYR B CA 1
ATOM 2519 C C . TYR B 1 65 ? -10.219 -34.25 -20.047 1 84.25 65 TYR B C 1
ATOM 2521 O O . TYR B 1 65 ? -10.992 -35.219 -20.062 1 84.25 65 TYR B O 1
ATOM 2529 N N . ARG B 1 66 ? -10.461 -33.125 -20.609 1 83.69 66 ARG B N 1
ATOM 2530 C CA . ARG B 1 66 ? -11.758 -32.906 -21.234 1 83.69 66 ARG B CA 1
ATOM 2531 C C . ARG B 1 66 ? -11.938 -33.75 -22.484 1 83.69 66 ARG B C 1
ATOM 2533 O O . ARG B 1 66 ? -13.039 -34.219 -22.766 1 83.69 66 ARG B O 1
ATOM 2540 N N . MET B 1 67 ? -10.891 -33.906 -23.219 1 80.12 67 MET B N 1
ATOM 2541 C CA . MET B 1 67 ? -10.938 -34.688 -24.469 1 80.12 67 MET B CA 1
ATOM 2542 C C . MET B 1 67 ? -11.031 -36.188 -24.188 1 80.12 67 MET B C 1
ATOM 2544 O O . MET B 1 67 ? -11.609 -36.906 -24.984 1 80.12 67 MET B O 1
ATOM 2548 N N . HIS B 1 68 ? -10.391 -36.594 -23.266 1 77.31 68 HIS B N 1
ATOM 2549 C CA . HIS B 1 68 ? -10.328 -38.031 -22.984 1 77.31 68 HIS B CA 1
ATOM 2550 C C . HIS B 1 68 ? -10.969 -38.375 -21.641 1 77.31 68 HIS B C 1
ATOM 2552 O O . HIS B 1 68 ? -10.266 -38.656 -20.672 1 77.31 68 HIS B O 1
ATOM 2558 N N . GLU B 1 69 ? -12.203 -38.25 -21.625 1 68.56 69 GLU B N 1
ATOM 2559 C CA . GLU B 1 69 ? -12.969 -38.469 -20.391 1 68.56 69 GLU B CA 1
ATOM 2560 C C . GLU B 1 69 ? -12.539 -39.75 -19.688 1 68.56 69 GLU B C 1
ATOM 2562 O O . GLU B 1 69 ? -12.289 -40.781 -20.344 1 68.56 69 GLU B O 1
ATOM 2567 N N . LYS B 1 70 ? -11.68 -39.812 -18.688 1 64.56 70 LYS B N 1
ATOM 2568 C CA . LYS B 1 70 ? -11.328 -40.938 -17.844 1 64.56 70 LYS B CA 1
ATOM 2569 C C . LYS B 1 70 ? -9.836 -41.25 -17.906 1 64.56 70 LYS B C 1
ATOM 2571 O O . LYS B 1 70 ? -9.344 -42.188 -17.25 1 64.56 70 LYS B O 1
ATOM 2576 N N . ASP B 1 71 ? -9.273 -40.562 -18.859 1 72.88 71 ASP B N 1
ATOM 2577 C CA . ASP B 1 71 ? -7.844 -40.844 -18.891 1 72.88 71 ASP B CA 1
ATOM 2578 C C . ASP B 1 71 ? -7.082 -39.906 -17.969 1 72.88 71 ASP B C 1
ATOM 2580 O O . ASP B 1 71 ? -6.836 -38.75 -18.328 1 72.88 71 ASP B O 1
ATOM 2584 N N . PHE B 1 72 ? -6.68 -40.5 -16.828 1 81.31 72 PHE B N 1
ATOM 2585 C CA . PHE B 1 72 ? -6.035 -39.719 -15.773 1 81.31 72 PHE B CA 1
ATOM 2586 C C . PHE B 1 72 ? -4.523 -39.906 -15.82 1 81.31 72 PHE B C 1
ATOM 2588 O O . PHE B 1 72 ? -3.818 -39.469 -14.898 1 81.31 72 PHE B O 1
ATOM 2595 N N . GLY B 1 73 ? -4.16 -40.469 -16.938 1 86.56 73 GLY B N 1
ATOM 2596 C CA . GLY B 1 73 ? -2.738 -40.75 -17.016 1 86.56 73 GLY B CA 1
ATOM 2597 C C . GLY B 1 73 ? -1.874 -39.531 -16.938 1 86.56 73 GLY B C 1
ATOM 2598 O O . GLY B 1 73 ? -1.04 -39.406 -16.031 1 86.56 73 GLY B O 1
ATOM 2599 N N . LEU B 1 74 ? -2.127 -38.562 -17.859 1 90.06 74 LEU B N 1
ATOM 2600 C CA . LEU B 1 74 ? -1.359 -37.344 -17.875 1 90.06 74 LEU B CA 1
ATOM 2601 C C . LEU B 1 74 ? -1.538 -36.562 -16.562 1 90.06 74 LEU B C 1
ATOM 2603 O O . LEU B 1 74 ? -0.565 -36.062 -16 1 90.06 74 LEU B O 1
ATOM 2607 N N . PHE B 1 75 ? -2.73 -36.625 -16.125 1 90.81 75 PHE B N 1
ATOM 2608 C CA . PHE B 1 75 ? -3.117 -35.969 -14.875 1 90.81 75 PHE B CA 1
ATOM 2609 C C . PHE B 1 75 ? -2.309 -36.5 -13.703 1 90.81 75 PHE B C 1
ATOM 2611 O O . PHE B 1 75 ? -1.699 -35.75 -12.953 1 90.81 75 PHE B O 1
ATOM 2618 N N . SER B 1 76 ? -2.227 -37.719 -13.594 1 92.62 76 SER B N 1
ATOM 2619 C CA . SER B 1 76 ? -1.55 -38.375 -12.484 1 92.62 76 SER B CA 1
ATOM 2620 C C . SER B 1 76 ? -0.038 -38.219 -12.578 1 92.62 76 SER B C 1
ATOM 2622 O O . SER B 1 76 ? 0.632 -38 -11.562 1 92.62 76 SER B O 1
ATOM 2624 N N . CYS B 1 77 ? 0.465 -38.312 -13.758 1 94.56 77 CYS B N 1
ATOM 2625 C CA . CYS B 1 77 ? 1.903 -38.156 -13.961 1 94.56 77 CYS B CA 1
ATOM 2626 C C . CYS B 1 77 ? 2.367 -36.781 -13.586 1 94.56 77 CYS B C 1
ATOM 2628 O O . CYS B 1 77 ? 3.383 -36.594 -12.906 1 94.56 77 CYS B O 1
ATOM 2630 N N . CYS B 1 78 ? 1.621 -35.812 -14.039 1 96.12 78 CYS B N 1
ATOM 2631 C CA . CYS B 1 78 ? 1.971 -34.438 -13.734 1 96.12 78 CYS B CA 1
ATOM 2632 C C . CYS B 1 78 ? 1.883 -34.156 -12.242 1 96.12 78 CYS B C 1
ATOM 2634 O O . CYS B 1 78 ? 2.73 -33.469 -11.68 1 96.12 78 CYS B O 1
ATOM 2636 N N . LEU B 1 79 ? 0.911 -34.719 -11.594 1 96.62 79 LEU B N 1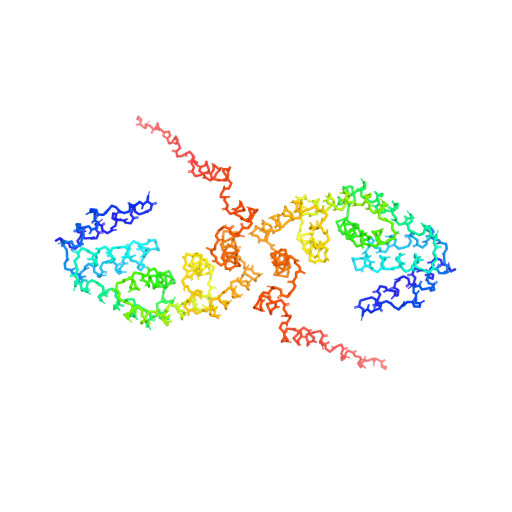
ATOM 2637 C CA . LEU B 1 79 ? 0.777 -34.594 -10.148 1 96.62 79 LEU B CA 1
ATOM 2638 C C . LEU B 1 79 ? 1.99 -35.156 -9.43 1 96.62 79 LEU B C 1
ATOM 2640 O O . LEU B 1 79 ? 2.52 -34.562 -8.5 1 96.62 79 LEU B O 1
ATOM 2644 N N . ALA B 1 80 ? 2.344 -36.25 -9.914 1 97.12 80 ALA B N 1
ATOM 2645 C CA . ALA B 1 80 ? 3.508 -36.906 -9.312 1 97.12 80 ALA B CA 1
ATOM 2646 C C . ALA B 1 80 ? 4.746 -36.031 -9.414 1 97.12 80 ALA B C 1
ATOM 2648 O O . ALA B 1 80 ? 5.523 -35.938 -8.461 1 97.12 80 ALA B O 1
ATOM 2649 N N . HIS B 1 81 ? 4.93 -35.406 -10.539 1 97.94 81 HIS B N 1
ATOM 2650 C CA . HIS B 1 81 ? 6.059 -34.5 -10.727 1 97.94 81 HIS B CA 1
ATOM 2651 C C . HIS B 1 81 ? 5.996 -33.312 -9.758 1 97.94 81 HIS B C 1
ATOM 2653 O O . HIS B 1 81 ? 6.996 -33 -9.125 1 97.94 81 HIS B O 1
ATOM 2659 N N . ILE B 1 82 ? 4.848 -32.719 -9.617 1 97.81 82 ILE B N 1
ATOM 2660 C CA . ILE B 1 82 ? 4.66 -31.531 -8.773 1 97.81 82 ILE B CA 1
ATOM 2661 C C . ILE B 1 82 ? 4.969 -31.891 -7.32 1 97.81 82 ILE B C 1
ATOM 2663 O O . ILE B 1 82 ? 5.68 -31.156 -6.633 1 97.81 82 ILE B O 1
ATOM 2667 N N . LEU B 1 83 ? 4.449 -33 -6.871 1 98.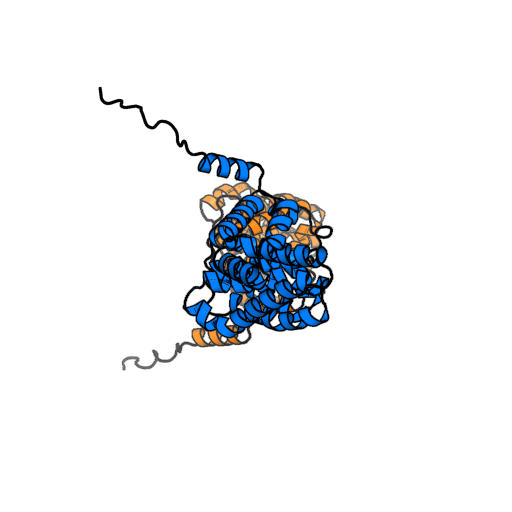12 83 LEU B N 1
ATOM 2668 C CA . LEU B 1 83 ? 4.637 -33.406 -5.484 1 98.12 83 LEU B CA 1
ATOM 2669 C C . LEU B 1 83 ? 6.09 -33.812 -5.223 1 98.12 83 LEU B C 1
ATOM 2671 O O . LEU B 1 83 ? 6.625 -33.531 -4.145 1 98.12 83 LEU B O 1
ATOM 2675 N N . SER B 1 84 ? 6.68 -34.438 -6.195 1 98.31 84 SER B N 1
ATOM 2676 C CA . SER B 1 84 ? 8.094 -34.75 -6.078 1 98.31 84 SER B CA 1
ATOM 2677 C C . SER B 1 84 ? 8.945 -33.5 -5.965 1 98.31 84 SER B C 1
ATOM 2679 O O . SER B 1 84 ? 9.836 -33.406 -5.117 1 98.31 84 SER B O 1
ATOM 2681 N N . ASP B 1 85 ? 8.727 -32.562 -6.836 1 98.31 85 ASP B N 1
ATOM 2682 C CA . ASP B 1 85 ? 9.438 -31.297 -6.785 1 98.31 85 ASP B CA 1
ATOM 2683 C C . ASP B 1 85 ? 9.258 -30.625 -5.426 1 98.31 85 ASP B C 1
ATOM 2685 O O . ASP B 1 85 ? 10.211 -30.094 -4.855 1 98.31 85 ASP B O 1
ATOM 2689 N N . PHE B 1 86 ? 8.047 -30.656 -4.895 1 98.38 86 PHE B N 1
ATOM 2690 C CA . PHE B 1 86 ? 7.762 -30.062 -3.596 1 98.38 86 PHE B CA 1
ATOM 2691 C C . PHE B 1 86 ? 8.609 -30.703 -2.506 1 98.38 86 PHE B C 1
ATOM 2693 O O . PHE B 1 86 ? 9.18 -30 -1.661 1 98.38 86 PHE B O 1
ATOM 2700 N N . ARG B 1 87 ? 8.68 -31.891 -2.51 1 98.12 87 ARG B N 1
ATOM 2701 C CA . ARG B 1 87 ? 9.445 -32.625 -1.497 1 98.12 87 ARG B CA 1
ATOM 2702 C C . ARG B 1 87 ? 10.922 -32.25 -1.547 1 98.12 87 ARG B C 1
ATOM 2704 O O . ARG B 1 87 ? 11.594 -32.188 -0.513 1 98.12 87 ARG B O 1
ATOM 2711 N N . SER B 1 88 ? 11.398 -31.906 -2.717 1 97.81 88 SER B N 1
ATOM 2712 C CA . SER B 1 88 ? 12.812 -31.594 -2.898 1 97.81 88 SER B CA 1
ATOM 2713 C C . SER B 1 88 ? 13.031 -30.094 -3.008 1 97.81 88 SER B C 1
ATOM 2715 O O . SER B 1 88 ? 14.086 -29.641 -3.451 1 97.81 88 SER B O 1
ATOM 2717 N N . ARG B 1 89 ? 12.094 -29.312 -2.637 1 96.56 89 ARG B N 1
ATOM 2718 C CA . ARG B 1 89 ? 12.086 -27.891 -2.973 1 96.56 89 ARG B CA 1
ATOM 2719 C C . ARG B 1 89 ? 13.25 -27.156 -2.32 1 96.56 89 ARG B C 1
ATOM 2721 O O . ARG B 1 89 ? 13.828 -26.25 -2.912 1 96.56 89 ARG B O 1
ATOM 2728 N N . HIS B 1 90 ? 13.633 -27.578 -1.106 1 95.75 90 HIS B N 1
ATOM 2729 C CA . HIS B 1 90 ? 14.727 -26.891 -0.429 1 95.75 90 HIS B CA 1
ATOM 2730 C C . HIS B 1 90 ? 16.047 -27.094 -1.164 1 95.75 90 HIS B C 1
ATOM 2732 O O . HIS B 1 90 ? 16.812 -26.141 -1.354 1 95.75 90 HIS B O 1
ATOM 2738 N N . GLN B 1 91 ? 16.25 -28.328 -1.551 1 96.88 91 GLN B N 1
ATOM 2739 C CA . GLN B 1 91 ? 17.453 -28.625 -2.326 1 96.88 91 GLN B CA 1
ATOM 2740 C C . GLN B 1 91 ? 17.438 -27.906 -3.67 1 96.88 91 GLN B C 1
ATOM 2742 O O . GLN B 1 91 ? 18.453 -27.375 -4.113 1 96.88 91 GLN B O 1
ATOM 2747 N N . ILE B 1 92 ? 16.344 -27.875 -4.27 1 97.06 92 ILE B N 1
ATOM 2748 C CA . ILE B 1 92 ? 16.172 -27.234 -5.562 1 97.06 92 ILE B CA 1
ATOM 2749 C C . ILE B 1 92 ? 16.438 -25.734 -5.418 1 97.06 92 ILE B C 1
ATOM 2751 O O . ILE B 1 92 ? 17.125 -25.125 -6.238 1 97.06 92 ILE B O 1
ATOM 2755 N N . ARG B 1 93 ? 15.898 -25.094 -4.402 1 96.62 93 ARG B N 1
ATOM 2756 C CA . ARG B 1 93 ? 16.078 -23.656 -4.176 1 96.62 93 ARG B CA 1
ATOM 2757 C C . ARG B 1 93 ? 17.547 -23.312 -4 1 96.62 93 ARG B C 1
ATOM 2759 O O . ARG B 1 93 ? 18.016 -22.297 -4.516 1 96.62 93 ARG B O 1
ATOM 2766 N N . GLU B 1 94 ? 18.219 -24.156 -3.246 1 95.44 94 GLU B N 1
ATOM 2767 C CA . GLU B 1 94 ? 19.656 -23.938 -3.033 1 95.44 94 GLU B CA 1
ATOM 2768 C C . GLU B 1 94 ? 20.422 -24.031 -4.348 1 95.44 94 GLU B C 1
ATOM 2770 O O . GLU B 1 94 ? 21.406 -23.297 -4.551 1 95.44 94 GLU B O 1
ATOM 2775 N N . GLY B 1 95 ? 20 -24.875 -5.195 1 95.81 95 GLY B N 1
ATOM 2776 C CA . GLY B 1 95 ? 20.703 -25.094 -6.457 1 95.81 95 GLY B CA 1
ATOM 2777 C C . GLY B 1 95 ? 20.312 -24.078 -7.523 1 95.81 95 GLY B C 1
ATOM 2778 O O . GLY B 1 95 ? 21.172 -23.609 -8.273 1 95.81 95 GLY B O 1
ATOM 2779 N N . ASN B 1 96 ? 19.047 -23.828 -7.652 1 96.75 96 ASN B N 1
ATOM 2780 C CA . ASN B 1 96 ? 18.516 -22.938 -8.695 1 96.75 96 ASN B CA 1
ATOM 2781 C C . ASN B 1 96 ? 17.234 -22.25 -8.25 1 96.75 96 ASN B C 1
ATOM 2783 O O . ASN B 1 96 ? 16.156 -22.859 -8.281 1 96.75 96 ASN B O 1
ATOM 2787 N N . LYS B 1 97 ? 17.266 -21 -8.008 1 96.81 97 LYS B N 1
ATOM 2788 C CA . LYS B 1 97 ? 16.125 -20.266 -7.473 1 96.81 97 LYS B CA 1
ATOM 2789 C C . LYS B 1 97 ? 15.023 -20.109 -8.523 1 96.81 97 LYS B C 1
ATOM 2791 O O . LYS B 1 97 ? 13.844 -20.047 -8.188 1 96.81 97 LYS B O 1
ATOM 2796 N N . LEU B 1 98 ? 15.461 -19.984 -9.75 1 97.38 98 LEU B N 1
ATOM 2797 C CA . LEU B 1 98 ? 14.469 -19.875 -10.82 1 97.38 98 LEU B CA 1
ATOM 2798 C C . LEU B 1 98 ? 13.586 -21.125 -10.867 1 97.38 98 LEU B C 1
ATOM 2800 O O . LEU B 1 98 ? 12.359 -21.016 -10.969 1 97.38 98 LEU B O 1
ATOM 2804 N N . VAL B 1 99 ? 14.211 -22.234 -10.82 1 98.06 99 VAL B N 1
ATOM 2805 C CA . VAL B 1 99 ? 13.484 -23.484 -10.867 1 98.06 99 VAL B CA 1
ATOM 2806 C C . VAL B 1 99 ? 12.547 -23.578 -9.664 1 98.06 99 VAL B C 1
ATOM 2808 O O . VAL B 1 99 ? 11.398 -24.016 -9.789 1 98.06 99 VAL B O 1
ATOM 2811 N N . PHE B 1 100 ? 13.047 -23.188 -8.5 1 98.06 100 PHE B N 1
ATOM 2812 C CA . PHE B 1 100 ? 12.219 -23.188 -7.305 1 98.06 100 PHE B CA 1
ATOM 2813 C C . PHE B 1 100 ? 10.984 -22.312 -7.5 1 98.06 100 PHE B C 1
ATOM 2815 O O . PHE B 1 100 ? 9.859 -22.734 -7.207 1 98.06 100 PHE B O 1
ATOM 2822 N N . ARG B 1 101 ? 11.148 -21.109 -8.008 1 98.25 101 ARG B N 1
ATOM 2823 C CA . ARG B 1 101 ? 10.023 -20.203 -8.266 1 98.25 101 ARG B CA 1
ATOM 2824 C C . ARG B 1 101 ? 9.016 -20.859 -9.211 1 98.25 101 ARG B C 1
ATOM 2826 O O . ARG B 1 101 ? 7.805 -20.734 -9.008 1 98.25 101 ARG B O 1
ATOM 2833 N N . ASN B 1 102 ? 9.531 -21.562 -10.172 1 98.06 102 ASN B N 1
ATOM 2834 C CA . ASN B 1 102 ? 8.648 -22.172 -11.164 1 98.06 102 ASN B CA 1
ATOM 2835 C C . ASN B 1 102 ? 7.883 -23.359 -10.57 1 98.06 102 ASN B C 1
ATOM 2837 O O . ASN B 1 102 ? 6.75 -23.625 -10.977 1 98.06 102 ASN B O 1
ATOM 2841 N N . ILE B 1 103 ? 8.484 -23.984 -9.664 1 98.19 103 ILE B N 1
ATOM 2842 C CA . ILE B 1 103 ? 7.793 -25.047 -8.953 1 98.19 103 ILE B CA 1
ATOM 2843 C C . ILE B 1 103 ? 6.609 -24.484 -8.18 1 98.19 103 ILE B C 1
ATOM 2845 O O . ILE B 1 103 ? 5.508 -25.031 -8.219 1 98.19 103 ILE B O 1
ATOM 2849 N N . VAL B 1 104 ? 6.844 -23.391 -7.504 1 98.38 104 VAL B N 1
ATOM 2850 C CA . VAL B 1 104 ? 5.773 -22.734 -6.762 1 98.38 104 VAL B CA 1
ATOM 2851 C C . VAL B 1 104 ? 4.672 -22.297 -7.719 1 98.38 104 VAL B C 1
ATOM 2853 O O . VAL B 1 104 ? 3.486 -22.531 -7.469 1 98.38 104 VAL B O 1
ATOM 2856 N N . ARG B 1 105 ? 5.039 -21.75 -8.852 1 98.25 105 ARG B N 1
ATOM 2857 C CA . ARG B 1 105 ? 4.086 -21.328 -9.867 1 98.25 105 ARG B CA 1
ATOM 2858 C C . ARG B 1 105 ? 3.242 -22.5 -10.344 1 98.25 105 ARG B C 1
ATOM 2860 O O . ARG B 1 105 ? 2.02 -22.391 -10.469 1 98.25 105 ARG B O 1
ATOM 2867 N N . ALA B 1 106 ? 3.951 -23.516 -10.578 1 98 106 ALA B N 1
ATOM 2868 C CA . ALA B 1 106 ? 3.271 -24.703 -11.109 1 98 106 ALA B CA 1
ATOM 2869 C C . ALA B 1 106 ? 2.203 -25.203 -10.133 1 98 106 ALA B C 1
ATOM 2871 O O . ALA B 1 106 ? 1.075 -25.484 -10.539 1 98 106 ALA B O 1
ATOM 2872 N N . ILE B 1 107 ? 2.541 -25.281 -8.883 1 98.19 107 ILE B N 1
ATOM 2873 C CA . ILE B 1 107 ? 1.598 -25.766 -7.883 1 98.19 107 ILE B CA 1
ATOM 2874 C C . ILE B 1 107 ? 0.347 -24.891 -7.887 1 98.19 107 ILE B C 1
ATOM 2876 O O . ILE B 1 107 ? -0.775 -25.406 -7.906 1 98.19 107 ILE B O 1
ATOM 2880 N N . LEU B 1 108 ? 0.532 -23.625 -7.969 1 98 108 LEU B N 1
ATOM 2881 C CA . LEU B 1 108 ? -0.583 -22.688 -7.898 1 98 108 LEU B CA 1
ATOM 2882 C C . LEU B 1 108 ? -1.381 -22.688 -9.195 1 98 108 LEU B C 1
ATOM 2884 O O . LEU B 1 108 ? -2.609 -22.578 -9.18 1 98 108 LEU B O 1
ATOM 2888 N N . ASP B 1 109 ? -0.72 -22.812 -10.289 1 96.88 109 ASP B N 1
ATOM 2889 C CA . ASP B 1 109 ? -1.392 -22.828 -11.578 1 96.88 109 ASP B CA 1
ATOM 2890 C C . ASP B 1 109 ? -2.174 -24.125 -11.781 1 96.88 109 ASP B C 1
ATOM 2892 O O . ASP B 1 109 ? -3.205 -24.125 -12.461 1 96.88 109 ASP B O 1
ATOM 2896 N N . PHE B 1 110 ? -1.686 -25.203 -11.195 1 97.06 110 PHE B N 1
ATOM 2897 C CA . PHE B 1 110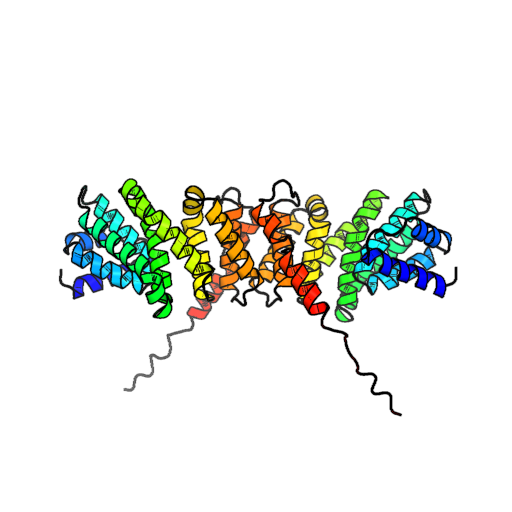 ? -2.27 -26.516 -11.43 1 97.06 110 PHE B CA 1
ATOM 2898 C C . PHE B 1 110 ? -3.455 -26.766 -10.508 1 97.06 110 PHE B C 1
ATOM 2900 O O . PHE B 1 110 ? -4.395 -27.469 -10.867 1 97.06 110 PHE B O 1
ATOM 2907 N N . TYR B 1 111 ? -3.467 -26.188 -9.352 1 97.75 111 TYR B N 1
ATOM 2908 C CA . TYR B 1 111 ? -4.488 -26.469 -8.352 1 97.75 111 TYR B CA 1
ATOM 2909 C C . TYR B 1 111 ? -5.887 -26.266 -8.922 1 97.75 111 TYR B C 1
ATOM 2911 O O . TYR B 1 111 ? -6.738 -27.156 -8.82 1 97.75 111 TYR B O 1
ATOM 2919 N N . PRO B 1 112 ? -6.152 -25.125 -9.594 1 96 112 PRO B N 1
ATOM 2920 C CA . PRO B 1 112 ? -7.508 -24.969 -10.117 1 96 112 PRO B CA 1
ATOM 2921 C C . PRO B 1 112 ? -7.883 -26.031 -11.133 1 96 112 PRO B C 1
ATOM 2923 O O . PRO B 1 112 ? -9.047 -26.438 -11.219 1 96 112 PRO B O 1
ATOM 2926 N N . VAL B 1 113 ? -6.949 -26.484 -11.883 1 93.69 113 VAL B N 1
ATOM 2927 C CA . VAL B 1 113 ? -7.188 -27.531 -12.875 1 93.69 113 VAL B CA 1
ATOM 2928 C C . VAL B 1 113 ? -7.555 -28.828 -12.172 1 93.69 113 VAL B C 1
ATOM 2930 O O . VAL B 1 113 ? -8.531 -29.484 -12.539 1 93.69 113 VAL B O 1
ATOM 2933 N N . TYR B 1 114 ? -6.84 -29.188 -11.18 1 94.44 114 TYR B N 1
ATOM 2934 C CA . TYR B 1 114 ? -7.094 -30.422 -10.438 1 94.44 114 TYR B CA 1
ATOM 2935 C C . TYR B 1 114 ? -8.398 -30.328 -9.656 1 94.44 114 TYR B C 1
ATOM 2937 O O . TYR B 1 114 ? -9.109 -31.312 -9.492 1 94.44 114 TYR B O 1
ATOM 2945 N N . LYS B 1 115 ? -8.68 -29.172 -9.203 1 94.88 115 LYS B N 1
ATOM 2946 C CA . LYS B 1 115 ? -9.945 -28.953 -8.5 1 94.88 115 LYS B CA 1
ATOM 2947 C C . LYS B 1 115 ? -11.133 -29.203 -9.43 1 94.88 115 LYS B C 1
ATOM 2949 O O . LYS B 1 115 ? -12.141 -29.781 -9.023 1 94.88 115 LYS B O 1
ATOM 2954 N N . GLU B 1 116 ? -10.992 -28.75 -10.609 1 90.75 116 GLU B N 1
ATOM 2955 C CA . GLU B 1 116 ? -12.055 -28.891 -11.602 1 90.75 116 GLU B CA 1
ATOM 2956 C C . GLU B 1 116 ? -12.195 -30.359 -12.039 1 90.75 116 GLU B C 1
ATOM 2958 O O . GLU B 1 116 ? -13.297 -30.812 -12.328 1 90.75 116 GLU B O 1
ATOM 2963 N N . THR B 1 117 ? -11.172 -31.094 -12.094 1 87.56 117 THR B N 1
ATOM 2964 C CA . THR B 1 117 ? -11.156 -32.438 -12.609 1 87.56 117 THR B CA 1
ATOM 2965 C C . THR B 1 117 ? -11.469 -33.438 -11.508 1 87.56 117 THR B C 1
ATOM 2967 O O . THR B 1 117 ? -12.336 -34.312 -11.672 1 87.56 117 THR B O 1
ATOM 2970 N N . ASP B 1 118 ? -10.805 -33.312 -10.422 1 89.25 118 ASP B N 1
ATOM 2971 C CA . ASP B 1 118 ? -10.969 -34.188 -9.273 1 89.25 118 ASP B CA 1
ATOM 2972 C C . ASP B 1 118 ? -10.758 -33.438 -7.961 1 89.25 118 ASP B C 1
ATOM 2974 O O . ASP B 1 118 ? -9.625 -33.312 -7.492 1 89.25 118 ASP B O 1
ATOM 2978 N N . ALA B 1 119 ? -11.773 -33.125 -7.328 1 90.81 119 ALA B N 1
ATOM 2979 C CA . ALA B 1 119 ? -11.727 -32.312 -6.129 1 90.81 119 ALA B CA 1
ATOM 2980 C C . ALA B 1 119 ? -11.008 -33.031 -4.992 1 90.81 119 ALA B C 1
ATOM 2982 O O . ALA B 1 119 ? -10.32 -32.406 -4.188 1 90.81 119 ALA B O 1
ATOM 2983 N N . ALA B 1 120 ? -11.156 -34.281 -4.973 1 92.81 120 ALA B N 1
ATOM 2984 C CA . ALA B 1 120 ? -10.516 -35.062 -3.914 1 92.81 120 ALA B CA 1
ATOM 2985 C C . ALA B 1 120 ? -9 -35.062 -4.086 1 92.81 120 ALA B C 1
ATOM 2987 O O . ALA B 1 120 ? -8.258 -34.875 -3.123 1 92.81 120 ALA B O 1
ATOM 2988 N N . VAL B 1 121 ? -8.578 -35.219 -5.301 1 92.44 121 VAL B N 1
ATOM 2989 C CA . VAL B 1 121 ? -7.148 -35.281 -5.598 1 92.44 121 VAL B CA 1
ATOM 2990 C C . VAL B 1 121 ? -6.523 -33.906 -5.387 1 92.44 121 VAL B C 1
ATOM 2992 O O . VAL B 1 121 ? -5.387 -33.781 -4.922 1 92.44 121 VAL B O 1
ATOM 2995 N N . SER B 1 122 ? -7.285 -32.844 -5.695 1 94.75 122 SER B N 1
ATOM 2996 C CA . SER B 1 122 ? -6.75 -31.5 -5.582 1 94.75 122 SER B CA 1
ATOM 2997 C C . SER B 1 122 ? -6.371 -31.172 -4.141 1 94.75 122 SER B C 1
ATOM 2999 O O . SER B 1 122 ? -5.539 -30.297 -3.896 1 94.75 122 SER B O 1
ATOM 3001 N N . GLU B 1 123 ? -6.914 -31.844 -3.145 1 96.5 123 GLU B N 1
ATOM 3002 C CA . GLU B 1 123 ? -6.641 -31.609 -1.73 1 96.5 123 GLU B CA 1
ATOM 3003 C C . GLU B 1 123 ? -5.172 -31.859 -1.404 1 96.5 123 GLU B C 1
ATOM 3005 O O . GLU B 1 123 ? -4.609 -31.219 -0.511 1 96.5 123 GLU B O 1
ATOM 3010 N N . CYS B 1 124 ? -4.59 -32.75 -2.146 1 96.19 124 CYS B N 1
ATOM 3011 C CA . CYS B 1 124 ? -3.197 -33.094 -1.883 1 96.19 124 CYS B CA 1
ATOM 3012 C C . CYS B 1 124 ? -2.268 -31.953 -2.248 1 96.19 124 CYS B C 1
ATOM 3014 O O . CYS B 1 124 ? -1.099 -31.938 -1.857 1 96.19 124 CYS B O 1
ATOM 3016 N N . LEU B 1 125 ? -2.771 -30.969 -2.938 1 97.75 125 LEU B N 1
ATOM 3017 C CA . LEU B 1 125 ? -1.951 -29.844 -3.381 1 97.75 125 LEU B CA 1
ATOM 3018 C C . LEU B 1 125 ? -2.066 -28.672 -2.412 1 97.75 125 LEU B C 1
ATOM 3020 O O . LEU B 1 125 ? -1.262 -27.75 -2.463 1 97.75 125 LEU B O 1
ATOM 3024 N N . ILE B 1 126 ? -2.992 -28.703 -1.504 1 98.06 126 ILE B N 1
ATOM 3025 C CA . ILE B 1 126 ? -3.297 -27.562 -0.656 1 98.06 126 ILE B CA 1
ATOM 3026 C C . ILE B 1 126 ? -2.109 -27.266 0.258 1 98.06 126 ILE B C 1
ATOM 3028 O O . ILE B 1 126 ? -1.605 -26.141 0.288 1 98.06 126 ILE B O 1
ATOM 3032 N N . GLU B 1 127 ? -1.645 -28.203 0.968 1 97.88 127 GLU B N 1
ATOM 3033 C CA . GLU B 1 127 ? -0.521 -27.984 1.876 1 97.88 127 GLU B CA 1
ATOM 3034 C C . GLU B 1 127 ? 0.74 -27.594 1.112 1 97.88 127 GLU B C 1
ATOM 3036 O O . GLU B 1 127 ? 1.405 -26.609 1.461 1 97.88 127 GLU B O 1
ATOM 3041 N N . PRO B 1 128 ? 1.117 -28.297 0.048 1 98.25 128 PRO B N 1
ATOM 3042 C CA . PRO B 1 128 ? 2.273 -27.875 -0.748 1 98.25 128 PRO B CA 1
ATOM 3043 C C . PRO B 1 128 ? 2.146 -26.453 -1.268 1 98.25 128 PRO B C 1
ATOM 3045 O O . PRO B 1 128 ? 3.135 -25.703 -1.297 1 98.25 128 PRO B O 1
ATOM 3048 N N . MET B 1 129 ? 0.966 -26.109 -1.666 1 98.12 129 MET B N 1
ATOM 3049 C CA . MET B 1 129 ? 0.703 -24.781 -2.209 1 98.12 129 MET B CA 1
ATOM 3050 C C . MET B 1 129 ? 1.014 -23.703 -1.178 1 98.12 129 MET B C 1
ATOM 3052 O O . MET B 1 129 ? 1.812 -22.797 -1.439 1 98.12 129 MET B O 1
ATOM 3056 N N . PHE B 1 130 ? 0.528 -23.828 0.016 1 98.38 130 PHE B N 1
ATOM 3057 C CA . PHE B 1 130 ? 0.707 -22.812 1.043 1 98.38 130 PHE B CA 1
ATOM 3058 C C . PHE B 1 130 ? 2.121 -22.844 1.61 1 98.38 130 PHE B C 1
ATOM 3060 O O . PHE B 1 130 ? 2.729 -21.812 1.859 1 98.38 130 PHE B O 1
ATOM 3067 N N . THR B 1 131 ? 2.627 -23.984 1.772 1 98 131 THR B N 1
ATOM 3068 C CA . THR B 1 131 ? 3.971 -24.125 2.324 1 98 131 THR B CA 1
ATOM 3069 C C . THR B 1 131 ? 5.012 -23.547 1.367 1 98 131 THR B C 1
ATOM 3071 O O . THR B 1 131 ? 5.891 -22.797 1.782 1 98 131 THR B O 1
ATOM 3074 N N . SER B 1 132 ? 4.91 -23.938 0.134 1 97.62 132 SER B N 1
ATOM 3075 C CA . SER B 1 132 ? 5.871 -23.453 -0.848 1 97.62 132 SER B CA 1
ATOM 3076 C C . SER B 1 132 ? 5.766 -21.938 -1.008 1 97.62 132 SER B C 1
ATOM 3078 O O . SER B 1 132 ? 6.77 -21.25 -1.214 1 97.62 132 SER B O 1
ATOM 3080 N N . PHE B 1 133 ? 4.562 -21.469 -0.943 1 97.5 133 PHE B N 1
ATOM 3081 C CA . PHE B 1 133 ? 4.34 -20.031 -1.034 1 97.5 133 PHE B CA 1
ATOM 3082 C C . PHE B 1 133 ? 4.977 -19.312 0.148 1 97.5 133 PHE B C 1
ATOM 3084 O O . PHE B 1 133 ? 5.609 -18.266 -0.023 1 97.5 133 PHE B O 1
ATOM 3091 N N . GLU B 1 134 ? 4.852 -19.828 1.264 1 97 134 GLU B N 1
ATOM 3092 C CA . GLU B 1 134 ? 5.48 -19.297 2.465 1 97 134 GLU B CA 1
ATOM 3093 C C . GLU B 1 134 ? 7 -19.297 2.34 1 97 134 GLU B C 1
ATOM 3095 O O . GLU B 1 134 ? 7.656 -18.312 2.705 1 97 134 GLU B O 1
ATOM 3100 N N . ASP B 1 135 ? 7.512 -20.344 1.834 1 96.75 135 ASP B N 1
ATOM 3101 C CA . ASP B 1 135 ? 8.953 -20.438 1.599 1 96.75 135 ASP B CA 1
ATOM 3102 C C . ASP B 1 135 ? 9.422 -19.344 0.643 1 96.75 135 ASP B C 1
ATOM 3104 O O . ASP B 1 135 ? 10.5 -18.781 0.822 1 96.75 135 ASP B O 1
ATOM 3108 N N . LEU B 1 136 ? 8.633 -19.094 -0.327 1 97.31 136 LEU B N 1
ATOM 3109 C CA . LEU B 1 136 ? 8.953 -18.109 -1.364 1 97.31 136 LEU B CA 1
ATOM 3110 C C . LEU B 1 136 ? 9.07 -16.703 -0.777 1 97.31 136 LEU B C 1
ATOM 3112 O O . LEU B 1 136 ? 9.984 -15.961 -1.12 1 97.31 136 LEU B O 1
ATOM 3116 N N . ILE B 1 137 ? 8.25 -16.375 0.181 1 96.81 137 ILE B N 1
ATOM 3117 C CA . ILE B 1 137 ? 8.133 -15.016 0.69 1 96.81 137 ILE B CA 1
ATOM 3118 C C . ILE B 1 137 ? 9.078 -14.82 1.875 1 96.81 137 ILE B C 1
ATOM 3120 O O . ILE B 1 137 ? 9.648 -13.742 2.053 1 96.81 137 ILE B O 1
ATOM 3124 N N . ASN B 1 138 ? 9.336 -15.75 2.725 1 89.5 138 ASN B N 1
ATOM 3125 C CA . ASN B 1 138 ? 9.961 -15.555 4.031 1 89.5 138 ASN B CA 1
ATOM 3126 C C . ASN B 1 138 ? 11.375 -16.109 4.066 1 89.5 138 ASN B C 1
ATOM 3128 O O . ASN B 1 138 ? 12.195 -15.688 4.879 1 89.5 138 ASN B O 1
ATOM 3132 N N . ASP B 1 139 ? 11.703 -17.062 3.357 1 81.38 139 ASP B N 1
ATOM 3133 C CA . ASP B 1 139 ? 12.961 -17.781 3.508 1 81.38 139 ASP B CA 1
ATOM 3134 C C . ASP B 1 139 ? 14.023 -17.234 2.555 1 81.38 139 ASP B C 1
ATOM 3136 O O . ASP B 1 139 ? 14.141 -17.703 1.42 1 81.38 139 ASP B O 1
ATOM 3140 N N . ASP B 1 140 ? 14.969 -16.281 3.109 1 85.81 140 ASP B N 1
ATOM 3141 C CA . ASP B 1 140 ? 16.078 -15.766 2.326 1 85.81 140 ASP B CA 1
ATOM 3142 C C . ASP B 1 140 ? 15.625 -15.352 0.927 1 85.81 140 ASP B C 1
ATOM 3144 O O . ASP B 1 140 ? 16.219 -15.773 -0.072 1 85.81 140 ASP B O 1
ATOM 3148 N N . SER B 1 141 ? 14.555 -14.688 0.838 1 94.69 141 SER B N 1
ATOM 3149 C CA . SER B 1 141 ? 13.93 -14.312 -0.428 1 94.69 141 SER B CA 1
ATOM 3150 C C . SER B 1 141 ? 14.625 -13.102 -1.047 1 94.69 141 SER B C 1
ATOM 3152 O O . SER B 1 141 ? 14.969 -12.148 -0.345 1 94.69 141 SER B O 1
ATOM 3154 N N . ASP B 1 142 ? 14.953 -13.281 -2.297 1 95.75 142 ASP B N 1
ATOM 3155 C CA . ASP B 1 142 ? 15.445 -12.117 -3.025 1 95.75 142 ASP B CA 1
ATOM 3156 C C . ASP B 1 142 ? 14.312 -11.391 -3.74 1 95.75 142 ASP B C 1
ATOM 3158 O O . ASP B 1 142 ? 13.141 -11.742 -3.576 1 95.75 142 ASP B O 1
ATOM 3162 N N . GLU B 1 143 ? 14.625 -10.391 -4.48 1 97.75 143 GLU B N 1
ATOM 3163 C CA . GLU B 1 143 ? 13.602 -9.555 -5.094 1 97.75 143 GLU B CA 1
ATOM 3164 C C . GLU B 1 143 ? 12.773 -10.352 -6.105 1 97.75 143 GLU B C 1
ATOM 3166 O O . GLU B 1 143 ? 11.562 -10.148 -6.215 1 97.75 143 GLU B O 1
ATOM 3171 N N . LYS B 1 144 ? 13.484 -11.211 -6.863 1 97.81 144 LYS B N 1
ATOM 3172 C CA . LYS B 1 144 ? 12.766 -12.008 -7.848 1 97.81 144 LYS B CA 1
ATOM 3173 C C . LYS B 1 144 ? 11.758 -12.938 -7.176 1 97.81 144 LYS B C 1
ATOM 3175 O O . LYS B 1 144 ? 10.68 -13.188 -7.715 1 97.81 144 LYS B O 1
ATOM 3180 N N . ASP B 1 145 ? 12.117 -13.461 -6.031 1 98.12 145 ASP B N 1
ATOM 3181 C CA . ASP B 1 145 ? 11.195 -14.281 -5.258 1 98.12 145 ASP B CA 1
ATOM 3182 C C . ASP B 1 145 ? 9.953 -13.477 -4.855 1 98.12 145 ASP B C 1
ATOM 3184 O O . ASP B 1 145 ? 8.828 -13.945 -5.035 1 98.12 145 ASP B O 1
ATOM 3188 N N . ILE B 1 146 ? 10.234 -12.305 -4.398 1 98.5 146 ILE B N 1
ATOM 3189 C CA . ILE B 1 146 ? 9.148 -11.461 -3.9 1 98.5 146 ILE B CA 1
ATOM 3190 C C . ILE B 1 146 ? 8.273 -11.008 -5.066 1 98.5 146 ILE B C 1
ATOM 3192 O O . ILE B 1 146 ? 7.047 -10.969 -4.949 1 98.5 146 ILE B O 1
ATOM 3196 N N . LYS B 1 147 ? 8.906 -10.695 -6.121 1 98.25 147 LYS B N 1
ATOM 3197 C CA . LYS B 1 147 ? 8.164 -10.352 -7.332 1 98.25 147 LYS B CA 1
ATOM 3198 C C . LYS B 1 147 ? 7.25 -11.492 -7.762 1 98.25 147 LYS B C 1
ATOM 3200 O O . LYS B 1 147 ? 6.074 -11.273 -8.062 1 98.25 147 LYS B O 1
ATOM 3205 N N . THR B 1 148 ? 7.785 -12.656 -7.754 1 98.25 148 THR B N 1
ATOM 3206 C CA . THR B 1 148 ? 7.016 -13.844 -8.109 1 98.25 148 THR B CA 1
ATOM 3207 C C . THR B 1 148 ? 5.848 -14.039 -7.148 1 98.25 148 THR B C 1
ATOM 3209 O O . THR B 1 148 ? 4.727 -14.312 -7.574 1 98.25 148 THR B O 1
ATOM 3212 N N . ALA B 1 149 ? 6.094 -13.914 -5.879 1 98.44 149 ALA B N 1
ATOM 3213 C CA . ALA B 1 149 ? 5.051 -14.062 -4.867 1 98.44 149 ALA B CA 1
ATOM 3214 C C . ALA B 1 149 ? 3.912 -13.078 -5.105 1 98.44 149 ALA B C 1
ATOM 3216 O O . ALA B 1 149 ? 2.738 -13.445 -5.039 1 98.44 149 ALA B O 1
ATOM 3217 N N . ALA B 1 150 ? 4.289 -11.859 -5.367 1 98.44 150 ALA B N 1
ATOM 3218 C CA . ALA B 1 150 ? 3.279 -10.836 -5.625 1 98.44 150 ALA B CA 1
ATOM 3219 C C . ALA B 1 150 ? 2.438 -11.188 -6.844 1 98.44 150 ALA B C 1
ATOM 3221 O O . ALA B 1 150 ? 1.209 -11.078 -6.816 1 98.44 150 ALA B O 1
ATOM 3222 N N . GLU B 1 151 ? 3.064 -11.664 -7.871 1 97.88 151 GLU B N 1
ATOM 3223 C CA . GLU B 1 151 ? 2.357 -12.078 -9.078 1 97.88 151 GLU B CA 1
ATOM 3224 C C . GLU B 1 151 ? 1.375 -13.203 -8.781 1 97.88 151 GLU B C 1
ATOM 3226 O O . GLU B 1 151 ? 0.238 -13.188 -9.258 1 97.88 151 GLU B O 1
ATOM 3231 N N . LEU B 1 152 ? 1.836 -14.078 -8.078 1 98 152 LEU B N 1
ATOM 3232 C CA . LEU B 1 152 ? 1.029 -15.258 -7.781 1 98 152 LEU B CA 1
ATOM 3233 C C . LEU B 1 152 ? -0.176 -14.898 -6.922 1 98 152 LEU B C 1
ATOM 3235 O O . LEU B 1 152 ? -1.268 -15.438 -7.113 1 98 152 LEU B O 1
ATOM 3239 N N . ILE B 1 153 ? -0.001 -14.008 -5.984 1 98.12 153 ILE B N 1
ATOM 3240 C CA . ILE B 1 153 ? -1.118 -13.555 -5.16 1 98.12 153 ILE B CA 1
ATOM 3241 C C . ILE B 1 153 ? -2.129 -12.805 -6.027 1 98.12 153 ILE B C 1
ATOM 3243 O O . ILE B 1 153 ? -3.34 -12.945 -5.84 1 98.12 153 ILE B O 1
ATOM 3247 N N . ILE B 1 154 ? -1.618 -12.016 -6.91 1 97.44 154 ILE B N 1
ATOM 3248 C CA . ILE B 1 154 ? -2.498 -11.281 -7.809 1 97.44 154 ILE B CA 1
ATOM 3249 C C . ILE B 1 154 ? -3.342 -12.258 -8.625 1 97.44 154 ILE B C 1
ATOM 3251 O O . ILE B 1 154 ? -4.555 -12.078 -8.75 1 97.44 154 ILE B O 1
ATOM 3255 N N . ASP B 1 155 ? -2.736 -13.328 -9.055 1 96.56 155 ASP B N 1
ATOM 3256 C CA . ASP B 1 155 ? -3.379 -14.258 -9.984 1 96.56 155 ASP B CA 1
ATOM 3257 C C . ASP B 1 155 ? -4.281 -15.242 -9.234 1 96.56 155 ASP B C 1
ATOM 3259 O O . ASP B 1 155 ? -5.348 -15.609 -9.734 1 96.56 155 ASP B O 1
ATOM 3263 N N . HIS B 1 156 ? -3.848 -15.672 -8.062 1 97.5 156 HIS B N 1
ATOM 3264 C CA . HIS B 1 156 ? -4.5 -16.812 -7.422 1 97.5 156 HIS B CA 1
ATOM 3265 C C . HIS B 1 156 ? -5.047 -16.438 -6.047 1 97.5 156 HIS B C 1
ATOM 3267 O O . HIS B 1 156 ? -5.531 -17.297 -5.309 1 97.5 156 HIS B O 1
ATOM 3273 N N . GLY B 1 157 ? -4.938 -15.195 -5.668 1 97.56 157 GLY B N 1
ATOM 3274 C CA . GLY B 1 157 ? -5.289 -14.758 -4.324 1 97.56 157 GLY B CA 1
ATOM 3275 C C . GLY B 1 157 ? -6.723 -15.078 -3.949 1 97.56 157 GLY B C 1
ATOM 3276 O O . GLY B 1 157 ? -7 -15.453 -2.809 1 97.56 157 GLY B O 1
ATOM 3277 N N . LYS B 1 158 ? -7.629 -14.945 -4.906 1 96.5 158 LYS B N 1
ATOM 3278 C CA . LYS B 1 158 ? -9.031 -15.25 -4.637 1 96.5 158 LYS B CA 1
ATOM 3279 C C . LYS B 1 158 ? -9.211 -16.703 -4.195 1 96.5 158 LYS B C 1
ATOM 3281 O O . LYS B 1 158 ? -9.922 -16.969 -3.229 1 96.5 158 LYS B O 1
ATOM 3286 N N . THR B 1 159 ? -8.547 -17.562 -4.879 1 96.62 159 THR B N 1
ATOM 3287 C CA . THR B 1 159 ? -8.586 -18.984 -4.551 1 96.62 159 THR B CA 1
ATOM 3288 C C . THR B 1 159 ? -7.945 -19.234 -3.189 1 96.62 159 THR B C 1
ATOM 3290 O O . THR B 1 159 ? -8.5 -19.953 -2.357 1 96.62 159 THR B O 1
ATOM 3293 N N . LEU B 1 160 ? -6.84 -18.672 -2.934 1 97.38 160 LEU B N 1
ATOM 3294 C CA . LEU B 1 160 ? -6.125 -18.844 -1.673 1 97.38 160 LEU B CA 1
ATOM 3295 C C . LEU B 1 160 ? -6.961 -18.344 -0.5 1 97.38 160 LEU B C 1
ATOM 3297 O O . LEU B 1 160 ? -7.023 -19 0.545 1 97.38 160 LEU B O 1
ATOM 3301 N N . LEU B 1 161 ? -7.59 -17.234 -0.716 1 97.06 161 LEU B N 1
ATOM 3302 C CA . LEU B 1 161 ? -8.43 -16.641 0.311 1 97.06 161 LEU B CA 1
ATOM 3303 C C . LEU B 1 161 ? -9.594 -17.547 0.672 1 97.06 161 LEU B C 1
ATOM 3305 O O . LEU B 1 161 ? -9.953 -17.672 1.846 1 97.06 161 LEU B O 1
ATOM 3309 N N . LYS B 1 162 ? -10.141 -18.172 -0.288 1 96.38 162 LYS B N 1
ATOM 3310 C CA . LYS B 1 162 ? -11.266 -19.078 -0.069 1 96.38 162 LYS B CA 1
ATOM 3311 C C . LYS B 1 162 ? -10.828 -20.328 0.701 1 96.38 162 LYS B C 1
ATOM 3313 O O . LYS B 1 162 ? -11.578 -20.828 1.534 1 96.38 162 LYS B O 1
ATOM 3318 N N . ILE B 1 163 ? -9.648 -20.797 0.431 1 97.31 163 ILE B N 1
ATOM 3319 C CA . ILE B 1 163 ? -9.18 -22.047 1.004 1 97.31 163 ILE B CA 1
ATOM 3320 C C . ILE B 1 163 ? -8.711 -21.812 2.439 1 97.31 163 ILE B C 1
ATOM 3322 O O . ILE B 1 163 ? -9.133 -22.516 3.357 1 97.31 163 ILE B O 1
ATOM 3326 N N . ARG B 1 164 ? -7.84 -20.844 2.627 1 97.56 164 ARG B N 1
ATOM 3327 C CA . ARG B 1 164 ? -7.301 -20.531 3.945 1 97.56 164 ARG B CA 1
ATOM 3328 C C . ARG B 1 164 ? -7.152 -19.016 4.125 1 97.56 164 ARG B C 1
ATOM 3330 O O . ARG B 1 164 ? -6.062 -18.469 3.947 1 97.56 164 ARG B O 1
ATOM 3337 N N . PRO B 1 165 ? -8.133 -18.328 4.598 1 96.69 165 PRO B N 1
ATOM 3338 C CA . PRO B 1 165 ? -8.094 -16.859 4.73 1 96.69 165 PRO B CA 1
ATOM 3339 C C . PRO B 1 165 ? -6.973 -16.391 5.648 1 96.69 165 PRO B C 1
ATOM 3341 O O . PRO B 1 165 ? -6.32 -15.375 5.363 1 96.69 165 PRO B O 1
ATOM 3344 N N . GLY B 1 166 ? -6.75 -17.094 6.738 1 96.56 166 GLY B N 1
ATOM 3345 C CA . GLY B 1 166 ? -5.703 -16.703 7.672 1 96.56 166 GLY B CA 1
ATOM 3346 C C . GLY B 1 166 ? -4.32 -16.703 7.047 1 96.56 166 GLY B C 1
ATOM 3347 O O . GLY B 1 166 ? -3.527 -15.781 7.285 1 96.56 166 GLY B O 1
ATOM 3348 N N . LYS B 1 167 ? -3.982 -17.688 6.27 1 96.81 167 LYS B N 1
ATOM 3349 C CA . LYS B 1 167 ? -2.689 -17.766 5.594 1 96.81 167 LYS B CA 1
ATOM 3350 C C . LYS B 1 167 ? -2.551 -16.656 4.543 1 96.81 167 LYS B C 1
ATOM 3352 O O . LYS B 1 167 ? -1.476 -16.078 4.379 1 96.81 167 LYS B O 1
ATOM 3357 N N . CYS B 1 168 ? -3.664 -16.469 3.881 1 96.94 168 CYS B N 1
ATOM 3358 C CA . CYS B 1 168 ? -3.643 -15.406 2.889 1 96.94 168 CYS B CA 1
ATOM 3359 C C . CYS B 1 168 ? -3.328 -14.062 3.541 1 96.94 168 CYS B C 1
ATOM 3361 O O . CYS B 1 168 ? -2.502 -13.305 3.035 1 96.94 168 CYS B O 1
ATOM 3363 N N . ASP B 1 169 ? -3.957 -13.766 4.703 1 96.81 169 ASP B N 1
ATOM 3364 C CA . ASP B 1 169 ? -3.668 -12.555 5.461 1 96.81 169 ASP B CA 1
ATOM 3365 C C . ASP B 1 169 ? -2.186 -12.469 5.82 1 96.81 169 ASP B C 1
ATOM 3367 O O . ASP B 1 169 ? -1.572 -11.406 5.695 1 96.81 169 ASP B O 1
ATOM 3371 N N . SER B 1 170 ? -1.674 -13.57 6.203 1 96.94 170 SER B N 1
ATOM 3372 C CA . SER B 1 170 ? -0.269 -13.609 6.598 1 96.94 170 SER B CA 1
ATOM 3373 C C . SER B 1 170 ? 0.645 -13.305 5.414 1 96.94 170 SER B C 1
ATOM 3375 O O . SER B 1 170 ? 1.674 -12.648 5.574 1 96.94 170 SER B O 1
ATOM 3377 N N . PHE B 1 171 ? 0.307 -13.797 4.246 1 97.62 171 PHE B N 1
ATOM 3378 C CA . PHE B 1 171 ? 1.085 -13.516 3.045 1 97.62 171 PHE B CA 1
ATOM 3379 C C . PHE B 1 171 ? 1.085 -12.023 2.736 1 97.62 171 PHE B C 1
ATOM 3381 O O . PHE B 1 171 ? 2.117 -11.461 2.369 1 97.62 171 PHE B O 1
ATOM 3388 N N . ILE B 1 172 ? -0.069 -11.43 2.936 1 97.81 172 ILE B N 1
ATOM 3389 C CA . ILE B 1 172 ? -0.208 -10.008 2.629 1 97.81 172 ILE B CA 1
ATOM 3390 C C . ILE B 1 172 ? 0.614 -9.188 3.619 1 97.81 172 ILE B C 1
ATOM 3392 O O . ILE B 1 172 ? 1.264 -8.211 3.234 1 97.81 172 ILE B O 1
ATOM 3396 N N . VAL B 1 173 ? 0.607 -9.57 4.863 1 97.44 173 VAL B N 1
ATO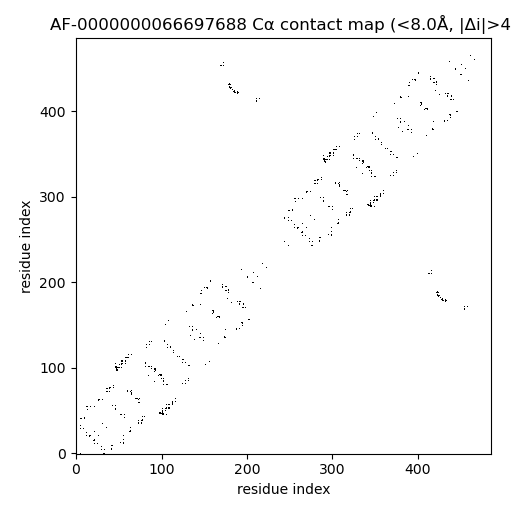M 3397 C CA . VAL B 1 173 ? 1.403 -8.883 5.875 1 97.44 173 VAL B CA 1
ATOM 3398 C C . VAL B 1 173 ? 2.887 -9.008 5.539 1 97.44 173 VAL B C 1
ATOM 3400 O O . VAL B 1 173 ? 3.639 -8.031 5.641 1 97.44 173 VAL B O 1
ATOM 3403 N N . ALA B 1 174 ? 3.277 -10.164 5.148 1 97.62 174 ALA B N 1
ATOM 3404 C CA . ALA B 1 174 ? 4.672 -10.375 4.773 1 97.62 174 ALA B CA 1
ATOM 3405 C C . ALA B 1 174 ? 5.062 -9.484 3.592 1 97.62 174 ALA B C 1
ATOM 3407 O O . ALA B 1 174 ? 6.148 -8.898 3.578 1 97.62 174 ALA B O 1
ATOM 3408 N N . LEU B 1 175 ? 4.191 -9.414 2.6 1 98.12 175 LEU B N 1
ATOM 3409 C CA . LEU B 1 175 ? 4.457 -8.562 1.445 1 98.12 175 LEU B CA 1
ATOM 3410 C C . LEU B 1 175 ? 4.559 -7.098 1.861 1 98.12 175 LEU B C 1
ATOM 3412 O O . LEU B 1 175 ? 5.379 -6.352 1.324 1 98.12 175 LEU B O 1
ATOM 3416 N N . ARG B 1 176 ? 3.715 -6.691 2.801 1 97.81 176 ARG B N 1
ATOM 3417 C CA . ARG B 1 176 ? 3.785 -5.332 3.328 1 97.81 176 ARG B CA 1
ATOM 3418 C C . ARG B 1 176 ? 5.145 -5.062 3.963 1 97.81 176 ARG B C 1
ATOM 3420 O O . ARG B 1 176 ? 5.727 -3.994 3.766 1 97.81 176 ARG B O 1
ATOM 3427 N N . ILE B 1 177 ? 5.641 -6.004 4.699 1 97.25 177 ILE B N 1
ATOM 3428 C CA . ILE B 1 177 ? 6.949 -5.875 5.324 1 97.25 177 ILE B CA 1
ATOM 3429 C C . ILE B 1 177 ? 8.023 -5.723 4.25 1 97.25 177 ILE B C 1
ATOM 3431 O O . ILE B 1 177 ? 8.875 -4.832 4.332 1 97.25 177 ILE B O 1
ATOM 3435 N N . HIS B 1 178 ? 7.953 -6.535 3.258 1 97.5 178 HIS B N 1
ATOM 3436 C CA . HIS B 1 178 ? 8.93 -6.477 2.174 1 97.5 178 HIS B CA 1
ATOM 3437 C C . HIS B 1 178 ? 8.852 -5.145 1.434 1 97.5 178 HIS B C 1
ATOM 3439 O O . HIS B 1 178 ? 9.875 -4.59 1.034 1 97.5 178 HIS B O 1
ATOM 3445 N N . LEU B 1 179 ? 7.633 -4.645 1.208 1 97.81 179 LEU B N 1
ATOM 3446 C CA . LEU B 1 179 ? 7.434 -3.367 0.531 1 97.81 179 LEU B CA 1
ATOM 3447 C C . LEU B 1 179 ? 8.117 -2.234 1.292 1 97.81 179 LEU B C 1
ATOM 3449 O O . LEU B 1 179 ? 8.727 -1.351 0.684 1 97.81 179 LEU B O 1
ATOM 3453 N N . CYS B 1 180 ? 8.023 -2.311 2.568 1 96.94 180 CYS B N 1
ATOM 3454 C CA . CYS B 1 180 ? 8.539 -1.233 3.406 1 96.94 180 CYS B CA 1
ATOM 3455 C C . CYS B 1 180 ? 10.039 -1.383 3.621 1 96.94 180 CYS B C 1
ATOM 3457 O O . CYS B 1 180 ? 10.766 -0.389 3.65 1 96.94 180 CYS B O 1
ATOM 3459 N N . GLU B 1 181 ? 10.5 -2.582 3.715 1 95.12 181 GLU B N 1
ATOM 3460 C CA . GLU B 1 181 ? 11.883 -2.805 4.145 1 95.12 181 GLU B CA 1
ATOM 3461 C C . GLU B 1 181 ? 12.789 -3.107 2.959 1 95.12 181 GLU B C 1
ATOM 3463 O O . GLU B 1 181 ? 14.008 -2.914 3.035 1 95.12 181 GLU B O 1
ATOM 3468 N N . GLY B 1 182 ? 12.203 -3.555 1.909 1 94.44 182 GLY B N 1
ATOM 3469 C CA . GLY B 1 182 ? 13.023 -4.039 0.807 1 94.44 182 GLY B CA 1
ATOM 3470 C C . GLY B 1 182 ? 13.508 -2.93 -0.107 1 94.44 182 GLY B C 1
ATOM 3471 O O . GLY B 1 182 ? 12.805 -1.939 -0.319 1 94.44 182 GLY B O 1
ATOM 3472 N N . ASP B 1 183 ? 14.727 -3.137 -0.542 1 94.06 183 ASP B N 1
ATOM 3473 C CA . ASP B 1 183 ? 15.266 -2.27 -1.589 1 94.06 183 ASP B CA 1
ATOM 3474 C C . ASP B 1 183 ? 14.938 -2.82 -2.977 1 94.06 183 ASP B C 1
ATOM 3476 O O . ASP B 1 183 ? 15.805 -3.404 -3.633 1 94.06 183 ASP B O 1
ATOM 3480 N N . PHE B 1 184 ? 13.766 -2.568 -3.396 1 97.12 184 PHE B N 1
ATOM 3481 C CA . PHE B 1 184 ? 13.25 -3.17 -4.621 1 97.12 184 PHE B CA 1
ATOM 3482 C C . PHE B 1 184 ? 13.164 -2.137 -5.738 1 97.12 184 PHE B C 1
ATOM 3484 O O . PHE B 1 184 ? 13.078 -0.935 -5.473 1 97.12 184 PHE B O 1
ATOM 3491 N N . LYS B 1 185 ? 13.18 -2.658 -6.91 1 96.62 185 LYS B N 1
ATOM 3492 C CA . LYS B 1 185 ? 12.883 -1.834 -8.078 1 96.62 185 LYS B CA 1
ATOM 3493 C C . LYS B 1 185 ? 11.414 -1.407 -8.086 1 96.62 185 LYS B C 1
ATOM 3495 O O . LYS B 1 185 ? 10.57 -2.072 -7.488 1 96.62 185 LYS B O 1
ATOM 3500 N N . PRO B 1 186 ? 11.102 -0.339 -8.789 1 96.5 186 PRO B N 1
ATOM 3501 C CA . PRO B 1 186 ? 9.742 0.195 -8.812 1 96.5 186 PRO B CA 1
ATOM 3502 C C . PRO B 1 186 ? 8.711 -0.825 -9.305 1 96.5 186 PRO B C 1
ATOM 3504 O O . PRO B 1 186 ? 7.605 -0.9 -8.773 1 96.5 186 PRO B O 1
ATOM 3507 N N . VAL B 1 187 ? 9.156 -1.595 -10.25 1 96.12 187 VAL B N 1
ATOM 3508 C CA . VAL B 1 187 ? 8.227 -2.561 -10.828 1 96.12 187 VAL B CA 1
ATOM 3509 C C . VAL B 1 187 ? 7.793 -3.559 -9.758 1 96.12 187 VAL B C 1
ATOM 3511 O O . VAL B 1 187 ? 6.617 -3.916 -9.672 1 96.12 187 VAL B O 1
ATOM 3514 N N . THR B 1 188 ? 8.727 -4.008 -8.953 1 97.62 188 THR B N 1
ATOM 3515 C CA . THR B 1 188 ? 8.414 -4.957 -7.887 1 97.62 188 THR B CA 1
ATOM 3516 C C . THR B 1 188 ? 7.535 -4.312 -6.824 1 97.62 188 THR B C 1
ATOM 3518 O O . THR B 1 188 ? 6.562 -4.918 -6.363 1 97.62 188 THR B O 1
ATOM 3521 N N . ARG B 1 189 ? 7.805 -3.1 -6.488 1 98 189 ARG B N 1
ATOM 3522 C CA . ARG B 1 189 ? 7.004 -2.385 -5.5 1 98 189 ARG B CA 1
ATOM 3523 C C . ARG B 1 189 ? 5.574 -2.191 -5.988 1 98 189 ARG B C 1
ATOM 3525 O O . ARG B 1 189 ? 4.621 -2.336 -5.215 1 98 189 ARG B O 1
ATOM 3532 N N . ARG B 1 190 ? 5.418 -1.89 -7.227 1 97.62 190 ARG B N 1
ATOM 3533 C CA . ARG B 1 190 ? 4.09 -1.706 -7.805 1 97.62 190 ARG B CA 1
ATOM 3534 C C . ARG B 1 190 ? 3.289 -3.002 -7.758 1 97.62 190 ARG B C 1
ATOM 3536 O O . ARG B 1 190 ? 2.09 -2.984 -7.465 1 97.62 190 ARG B O 1
ATOM 3543 N N . LEU B 1 191 ? 3.979 -4.07 -8 1 97.88 191 LEU B N 1
ATOM 3544 C CA . LEU B 1 191 ? 3.314 -5.367 -7.965 1 97.88 191 LEU B CA 1
ATOM 3545 C C . LEU B 1 191 ? 2.854 -5.703 -6.551 1 97.88 191 LEU B C 1
ATOM 3547 O O . LEU B 1 191 ? 1.744 -6.203 -6.355 1 97.88 191 LEU B O 1
ATOM 3551 N N . ILE B 1 192 ? 3.742 -5.469 -5.598 1 98.56 192 ILE B N 1
ATOM 3552 C CA . ILE B 1 192 ? 3.385 -5.738 -4.211 1 98.56 192 ILE B CA 1
ATOM 3553 C C . ILE B 1 192 ? 2.174 -4.895 -3.818 1 98.56 192 ILE B C 1
ATOM 3555 O O . ILE B 1 192 ? 1.222 -5.402 -3.221 1 98.56 192 ILE B O 1
ATOM 3559 N N . LEU B 1 193 ? 2.203 -3.643 -4.18 1 98.56 193 LEU B N 1
ATOM 3560 C CA . LEU B 1 193 ? 1.091 -2.756 -3.857 1 98.56 193 LEU B CA 1
ATOM 3561 C C . LEU B 1 193 ? -0.196 -3.236 -4.52 1 98.56 193 LEU B C 1
ATOM 3563 O O . LEU B 1 193 ? -1.269 -3.182 -3.914 1 98.56 193 LEU B O 1
ATOM 3567 N N . GLN B 1 194 ? -0.104 -3.67 -5.711 1 97.94 194 GLN B N 1
ATOM 3568 C CA . GLN B 1 194 ? -1.258 -4.207 -6.426 1 97.94 194 GLN B CA 1
ATOM 3569 C C . GLN B 1 194 ? -1.833 -5.422 -5.707 1 97.94 194 GLN B C 1
ATOM 3571 O O . GLN B 1 194 ? -3.053 -5.559 -5.582 1 97.94 194 GLN B O 1
ATOM 3576 N N . ALA B 1 195 ? -0.939 -6.293 -5.273 1 98.25 195 ALA B N 1
ATOM 3577 C CA . ALA B 1 195 ? -1.378 -7.461 -4.516 1 98.25 195 ALA B CA 1
ATOM 3578 C C . ALA B 1 195 ? -2.139 -7.047 -3.26 1 98.25 195 ALA B C 1
ATOM 3580 O O . ALA B 1 195 ? -3.184 -7.617 -2.941 1 98.25 195 ALA B O 1
ATOM 3581 N N . ILE B 1 196 ? -1.626 -6.043 -2.6 1 98.31 196 ILE B N 1
ATOM 3582 C CA . ILE B 1 196 ? -2.252 -5.535 -1.384 1 98.31 196 ILE B CA 1
ATOM 3583 C C . ILE B 1 196 ? -3.639 -4.98 -1.711 1 98.31 196 ILE B C 1
ATOM 3585 O O . ILE B 1 196 ? -4.605 -5.242 -0.989 1 98.31 196 ILE B O 1
ATOM 3589 N N . ASP B 1 197 ? -3.766 -4.254 -2.785 1 98 197 ASP B N 1
ATOM 3590 C CA . ASP B 1 197 ? -5.047 -3.686 -3.191 1 98 197 ASP B CA 1
ATOM 3591 C C . ASP B 1 197 ? -6.051 -4.785 -3.539 1 98 197 ASP B C 1
ATOM 3593 O O . ASP B 1 197 ? -7.215 -4.715 -3.148 1 98 197 ASP B O 1
ATOM 3597 N N . PHE B 1 198 ? -5.59 -5.758 -4.266 1 97.94 198 PHE B N 1
ATOM 3598 C CA . PHE B 1 198 ? -6.48 -6.855 -4.621 1 97.94 198 PHE B CA 1
ATOM 3599 C C . PHE B 1 198 ? -7.016 -7.547 -3.371 1 97.94 198 PHE B C 1
ATOM 3601 O O . PHE B 1 198 ? -8.211 -7.852 -3.287 1 97.94 198 PHE B O 1
ATOM 3608 N N . TRP B 1 199 ? -6.133 -7.793 -2.49 1 98.06 199 TRP B N 1
ATOM 3609 C CA . TRP B 1 199 ? -6.555 -8.383 -1.224 1 98.06 199 TRP B CA 1
ATOM 3610 C C . TRP B 1 199 ? -7.559 -7.48 -0.513 1 98.06 199 TRP B C 1
ATOM 3612 O O . TRP B 1 199 ? -8.578 -7.953 -0.004 1 98.06 199 TRP B O 1
ATOM 3622 N N . THR B 1 200 ? -7.34 -6.191 -0.467 1 97.69 200 THR B N 1
ATOM 3623 C CA . THR B 1 200 ? -8.18 -5.215 0.216 1 97.69 200 THR B CA 1
ATOM 3624 C C . THR B 1 200 ? -9.602 -5.254 -0.323 1 97.69 200 THR B C 1
ATOM 3626 O O . THR B 1 200 ? -10.562 -5.176 0.444 1 97.69 200 THR B O 1
ATOM 3629 N N . TYR B 1 201 ? -9.664 -5.434 -1.552 1 96.75 201 TYR B N 1
ATOM 3630 C CA . TYR B 1 201 ? -10.977 -5.375 -2.182 1 96.75 201 TYR B CA 1
ATOM 3631 C C . TYR B 1 201 ? -11.445 -6.762 -2.596 1 96.75 201 TYR B C 1
ATOM 3633 O O . TYR B 1 201 ? -12.289 -6.898 -3.484 1 96.75 201 TYR B O 1
ATOM 3641 N N . ARG B 1 202 ? -10.812 -7.797 -2.092 1 95.94 202 ARG B N 1
ATOM 3642 C CA . ARG B 1 202 ? -11.227 -9.195 -2.215 1 95.94 202 ARG B CA 1
ATOM 3643 C C . ARG B 1 202 ? -11.242 -9.633 -3.676 1 95.94 202 ARG B C 1
ATOM 3645 O O . ARG B 1 202 ? -12.148 -10.352 -4.102 1 95.94 202 ARG B O 1
ATOM 3652 N N . TRP B 1 203 ? -10.344 -9.055 -4.449 1 95.81 203 TRP B N 1
ATOM 3653 C CA . TRP B 1 203 ? -10.172 -9.391 -5.859 1 95.81 203 TRP B CA 1
ATOM 3654 C C . TRP B 1 203 ? -11.445 -9.102 -6.648 1 95.81 203 TRP B C 1
ATOM 3656 O O . TRP B 1 203 ? -11.719 -9.75 -7.66 1 95.81 203 TRP B O 1
ATOM 3666 N N . ASP B 1 204 ? -12.227 -8.227 -6.164 1 94.19 204 ASP B N 1
ATOM 3667 C CA . ASP B 1 204 ? -13.422 -7.734 -6.844 1 94.19 204 ASP B CA 1
ATOM 3668 C C . ASP B 1 204 ? -13.195 -6.348 -7.438 1 94.19 204 ASP B C 1
ATOM 3670 O O . ASP B 1 204 ? -13.219 -5.348 -6.723 1 94.19 204 ASP B O 1
ATOM 3674 N N . SER B 1 205 ? -13.078 -6.281 -8.664 1 89.06 205 SER B N 1
ATOM 3675 C CA . SER B 1 205 ? -12.75 -5.039 -9.352 1 89.06 205 SER B CA 1
ATOM 3676 C C . SER B 1 205 ? -13.906 -4.055 -9.305 1 89.06 205 SER B C 1
ATOM 3678 O O . SER B 1 205 ? -13.711 -2.846 -9.445 1 89.06 205 SER B O 1
ATOM 3680 N N . GLU B 1 206 ? -15.094 -4.547 -9.102 1 91.56 206 GLU B N 1
ATOM 3681 C CA . GLU B 1 206 ? -16.281 -3.689 -9.102 1 91.56 206 GLU B CA 1
ATOM 3682 C C . GLU B 1 206 ? -16.297 -2.779 -7.879 1 91.56 206 GLU B C 1
ATOM 3684 O O . GLU B 1 206 ? -16.844 -1.676 -7.93 1 91.56 206 GLU B O 1
ATOM 3689 N N . ILE B 1 207 ? -15.695 -3.232 -6.844 1 93.69 207 ILE B N 1
ATOM 3690 C CA . ILE B 1 207 ? -15.766 -2.447 -5.617 1 93.69 207 ILE B CA 1
ATOM 3691 C C . ILE B 1 207 ? -14.484 -1.632 -5.453 1 93.69 207 ILE B C 1
ATOM 3693 O O . ILE B 1 207 ? -14.391 -0.774 -4.57 1 93.69 207 ILE B O 1
ATOM 3697 N N . MET B 1 208 ? -13.516 -1.877 -6.266 1 94.25 208 MET B N 1
ATOM 3698 C CA . MET B 1 208 ? -12.273 -1.112 -6.219 1 94.25 208 MET B CA 1
ATOM 3699 C C . MET B 1 208 ? -12.5 0.317 -6.699 1 94.25 208 MET B C 1
ATOM 3701 O O . MET B 1 208 ? -13.102 0.535 -7.75 1 94.25 208 MET B O 1
ATOM 3705 N N . PRO B 1 209 ? -12.07 1.268 -5.953 1 94.88 209 PRO B N 1
ATOM 3706 C CA . PRO B 1 209 ? -12.234 2.658 -6.383 1 94.88 209 PRO B CA 1
ATOM 3707 C C . PRO B 1 209 ? -11.586 2.939 -7.734 1 94.88 209 PRO B C 1
ATOM 3709 O O . PRO B 1 209 ? -10.547 2.359 -8.055 1 94.88 209 PRO B O 1
ATOM 3712 N N . PHE B 1 210 ? -12.102 3.832 -8.414 1 93.19 210 PHE B N 1
ATOM 3713 C CA . PHE B 1 210 ? -11.664 4.184 -9.758 1 93.19 210 PHE B CA 1
ATOM 3714 C C . PHE B 1 210 ? -10.227 4.676 -9.758 1 93.19 210 PHE B C 1
ATOM 3716 O O . PHE B 1 210 ? -9.438 4.32 -10.633 1 93.19 210 PHE B O 1
ATOM 3723 N N . CYS B 1 211 ? -9.859 5.465 -8.805 1 93.31 211 CYS B N 1
ATOM 3724 C CA . CYS B 1 211 ? -8.523 6.043 -8.773 1 93.31 211 CYS B CA 1
ATOM 3725 C C . CYS B 1 211 ? -7.465 4.957 -8.609 1 93.31 211 CYS B C 1
ATOM 3727 O O . CYS B 1 211 ? -6.355 5.086 -9.133 1 93.31 211 CYS B O 1
ATOM 3729 N N . ILE B 1 212 ? -7.816 3.865 -7.93 1 95.06 212 ILE B N 1
ATOM 3730 C CA . ILE B 1 212 ? -6.883 2.756 -7.75 1 95.06 212 ILE B CA 1
ATOM 3731 C C . ILE B 1 212 ? -6.762 1.971 -9.055 1 95.06 212 ILE B C 1
ATOM 3733 O O . ILE B 1 212 ? -5.656 1.594 -9.453 1 95.06 212 ILE B O 1
ATOM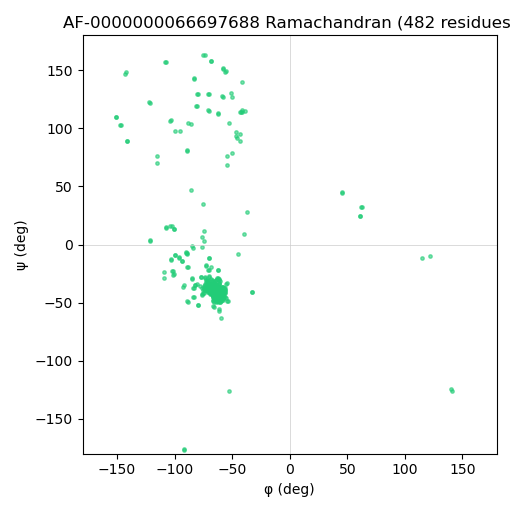 3737 N N . LYS B 1 213 ? -7.867 1.771 -9.703 1 93.62 213 LYS B N 1
ATOM 3738 C CA . LYS B 1 213 ? -7.844 1.067 -10.984 1 93.62 213 LYS B CA 1
ATOM 3739 C C . LYS B 1 213 ? -6.996 1.814 -12.008 1 93.62 213 LYS B C 1
ATOM 3741 O O . LYS B 1 213 ? -6.184 1.208 -12.711 1 93.62 213 LYS B O 1
ATOM 3746 N N . GLN B 1 214 ? -7.133 3.084 -12.047 1 91.75 214 GLN B N 1
ATOM 3747 C CA . GLN B 1 214 ? -6.414 3.932 -12.992 1 91.75 214 GLN B CA 1
ATOM 3748 C C . GLN B 1 214 ? -4.918 3.938 -12.688 1 91.75 214 GLN B C 1
ATOM 3750 O O . GLN B 1 214 ? -4.098 4.055 -13.602 1 91.75 214 GLN B O 1
ATOM 3755 N N . PHE B 1 215 ? -4.664 3.795 -11.508 1 93.5 215 PHE B N 1
ATOM 3756 C CA . PHE B 1 215 ? -3.273 3.801 -11.078 1 93.5 215 PHE B CA 1
ATOM 3757 C C . PHE B 1 215 ? -2.498 2.666 -11.742 1 93.5 215 PHE B C 1
ATOM 3759 O O . PHE B 1 215 ? -1.321 2.826 -12.07 1 93.5 215 PHE B O 1
ATOM 3766 N N . TYR B 1 216 ? -3.082 1.594 -11.898 1 91.25 216 TYR B N 1
ATOM 3767 C CA . TYR B 1 216 ? -2.377 0.427 -12.414 1 91.25 216 TYR B CA 1
ATOM 3768 C C . TYR B 1 216 ? -2.525 0.328 -13.93 1 91.25 216 TYR B C 1
ATOM 3770 O O . TYR B 1 216 ? -1.888 -0.513 -14.57 1 91.25 216 TYR B O 1
ATOM 3778 N N . GLU B 1 217 ? -3.428 1.075 -14.438 1 82.69 217 GLU B N 1
ATOM 3779 C CA . GLU B 1 217 ? -3.572 1.069 -15.891 1 82.69 217 GLU B CA 1
ATOM 3780 C C . GLU B 1 217 ? -2.391 1.761 -16.562 1 82.69 217 GLU B C 1
ATOM 3782 O O . GLU B 1 217 ? -1.941 2.816 -16.109 1 82.69 217 GLU B O 1
ATOM 3787 N N . PRO B 1 218 ? -1.623 0.915 -17.359 1 62.75 218 PRO B N 1
ATOM 3788 C CA . PRO B 1 218 ? -0.487 1.531 -18.047 1 62.75 218 PRO B CA 1
ATOM 3789 C C . PRO B 1 218 ? -0.835 2.885 -18.656 1 62.75 218 PRO B C 1
ATOM 3791 O O . PRO B 1 218 ? -1.978 3.105 -19.062 1 62.75 218 PRO B O 1
ATOM 3794 N N . SER B 1 219 ? -0.25 3.959 -18.156 1 47.62 219 SER B N 1
ATOM 3795 C CA . SER B 1 219 ? -0.44 5.219 -18.875 1 47.62 219 SER B CA 1
ATOM 3796 C C . SER B 1 219 ? -0.416 5.008 -20.375 1 47.62 219 SER B C 1
ATOM 3798 O O . SER B 1 219 ? 0.41 4.25 -20.891 1 47.62 219 SER B O 1
ATOM 3800 N N . ILE B 1 220 ? -1.321 5.191 -21.047 1 43.84 220 ILE B N 1
ATOM 3801 C CA . ILE B 1 220 ? -1.27 5.191 -22.5 1 43.84 220 ILE B CA 1
ATOM 3802 C C . ILE B 1 220 ? 0.086 5.715 -22.969 1 43.84 220 ILE B C 1
ATOM 3804 O O . ILE B 1 220 ? 0.635 5.234 -23.969 1 43.84 220 ILE B O 1
ATOM 3808 N N . GLU B 1 221 ? 0.667 6.684 -22.438 1 41.28 221 GLU B N 1
ATOM 3809 C CA . GLU B 1 221 ? 1.923 7.281 -22.875 1 41.28 221 GLU B CA 1
ATOM 3810 C C . GLU B 1 221 ? 3.104 6.363 -22.594 1 41.28 221 GLU B C 1
ATOM 3812 O O . GLU B 1 221 ? 4.062 6.312 -23.359 1 41.28 221 GLU B O 1
ATOM 3817 N N . PHE B 1 222 ? 3.225 5.602 -21.562 1 38.62 222 PHE B N 1
ATOM 3818 C CA . PHE B 1 222 ? 4.332 4.688 -21.328 1 38.62 222 PHE B CA 1
ATOM 3819 C C . PHE B 1 222 ? 4.258 3.492 -22.266 1 38.62 222 PHE B C 1
ATOM 3821 O O . PHE B 1 222 ? 5.289 2.979 -22.703 1 38.62 222 PHE B O 1
ATOM 3828 N N . ILE B 1 223 ? 3.182 2.943 -22.562 1 36.12 223 ILE B N 1
ATOM 3829 C CA . ILE B 1 223 ? 3.111 1.979 -23.656 1 36.12 223 ILE B CA 1
ATOM 3830 C C . ILE B 1 223 ? 3.553 2.643 -24.953 1 36.12 223 ILE B C 1
ATOM 3832 O O . ILE B 1 223 ? 4.211 2.014 -25.797 1 36.12 223 ILE B O 1
ATOM 3836 N N . LYS B 1 224 ? 3.268 3.838 -25.25 1 38.94 224 LYS B N 1
ATOM 3837 C CA . LYS B 1 224 ? 3.754 4.488 -26.469 1 38.94 224 LYS B CA 1
ATOM 3838 C C . LYS B 1 224 ? 5.27 4.668 -26.422 1 38.94 224 LYS B C 1
ATOM 3840 O O . LYS B 1 224 ? 5.945 4.484 -27.438 1 38.94 224 LYS B O 1
ATOM 3845 N N . ASN B 1 225 ? 5.883 4.984 -25.297 1 37.84 225 ASN B N 1
ATOM 3846 C CA . ASN B 1 225 ? 7.328 5.199 -25.266 1 37.84 225 ASN B CA 1
ATOM 3847 C C . ASN B 1 225 ? 8.094 3.879 -25.203 1 37.84 225 ASN B C 1
ATOM 3849 O O . ASN B 1 225 ? 9.258 3.812 -25.609 1 37.84 225 ASN B O 1
ATOM 3853 N N . LEU B 1 226 ? 7.574 2.906 -24.547 1 34.75 226 LEU B N 1
ATOM 3854 C CA . LEU B 1 226 ? 8.258 1.618 -24.625 1 34.75 226 LEU B CA 1
ATOM 3855 C C . LEU B 1 226 ? 8.172 1.036 -26.031 1 34.75 226 LEU B C 1
ATOM 3857 O O . LEU B 1 226 ? 9.125 0.431 -26.516 1 34.75 226 LEU B O 1
ATOM 3861 N N . LYS B 1 227 ? 7.055 1.122 -26.672 1 39 227 LYS B N 1
ATOM 3862 C CA . LYS B 1 227 ? 6.988 0.719 -28.078 1 39 227 LYS B CA 1
ATOM 3863 C C . LYS B 1 227 ? 7.918 1.567 -28.938 1 39 227 LYS B C 1
ATOM 3865 O O . LYS B 1 227 ? 8.484 1.078 -29.906 1 39 227 LYS B O 1
ATOM 3870 N N . GLN B 1 228 ? 8.109 2.826 -28.641 1 37.44 228 GLN B N 1
ATOM 3871 C CA . GLN B 1 228 ? 9 3.646 -29.453 1 37.44 228 GLN B CA 1
ATOM 3872 C C . GLN B 1 228 ? 10.469 3.307 -29.188 1 37.44 228 GLN B C 1
ATOM 3874 O O . GLN B 1 228 ? 11.305 3.398 -30.078 1 37.44 228 GLN B O 1
ATOM 3879 N N . THR B 1 229 ? 10.836 2.979 -27.938 1 37.09 229 THR B N 1
ATOM 3880 C CA . THR B 1 229 ? 12.242 2.631 -27.75 1 37.09 229 THR B CA 1
ATOM 3881 C C . THR B 1 229 ? 12.539 1.244 -28.328 1 37.09 229 THR B C 1
ATOM 3883 O O . THR B 1 229 ? 13.68 0.928 -28.641 1 37.09 229 THR B O 1
ATOM 3886 N N . SER B 1 230 ? 11.531 0.344 -28.219 1 34.91 230 SER B N 1
ATOM 3887 C CA . SER B 1 230 ? 11.867 -0.922 -28.859 1 34.91 230 SER B CA 1
ATOM 3888 C C . SER B 1 230 ? 11.938 -0.772 -30.375 1 34.91 230 SER B C 1
ATOM 3890 O O . SER B 1 230 ? 12.25 -1.729 -31.094 1 34.91 230 SER B O 1
ATOM 3892 N N . ARG B 1 231 ? 11.297 0.32 -30.844 1 34.78 231 ARG B N 1
ATOM 3893 C CA . ARG B 1 231 ? 11.375 0.471 -32.281 1 34.78 231 ARG B CA 1
ATOM 3894 C C . ARG B 1 231 ? 12.75 0.988 -32.719 1 34.78 231 ARG B C 1
ATOM 3896 O O . ARG B 1 231 ? 12.906 1.516 -33.812 1 34.78 231 ARG B O 1
ATOM 3903 N N . MET B 1 232 ? 13.68 1.066 -31.703 1 33.72 232 MET B N 1
ATOM 3904 C CA . MET B 1 232 ? 14.906 1.48 -32.406 1 33.72 232 MET B CA 1
ATOM 3905 C C . MET B 1 232 ? 15.172 0.595 -33.594 1 33.72 232 MET B C 1
ATOM 3907 O O . MET B 1 232 ? 14.961 -0.618 -33.562 1 33.72 232 MET B O 1
ATOM 3911 N N . PRO B 1 233 ? 15.43 1.253 -34.75 1 34.25 233 PRO B N 1
ATOM 3912 C CA . PRO B 1 233 ? 15.586 0.876 -36.156 1 34.25 233 PRO B CA 1
ATOM 3913 C C . PRO B 1 233 ? 16.562 -0.276 -36.344 1 34.25 233 PRO B C 1
ATOM 3915 O O . PRO B 1 233 ? 17.719 -0.19 -35.938 1 34.25 233 PRO B O 1
ATOM 3918 N N . SER B 1 234 ? 16.141 -1.444 -36.094 1 33.34 234 SER B N 1
ATOM 3919 C CA . SER B 1 234 ? 16.953 -2.549 -36.594 1 33.34 234 SER B CA 1
ATOM 3920 C C . SER B 1 234 ? 17.375 -2.299 -38.031 1 33.34 234 SER B C 1
ATOM 3922 O O . SER B 1 234 ? 18 -3.158 -38.656 1 33.34 234 SER B O 1
ATOM 3924 N N . GLU B 1 235 ? 16.797 -1.174 -38.719 1 28.42 235 GLU B N 1
ATOM 3925 C CA . GLU B 1 235 ? 16.953 -1.294 -40.188 1 28.42 235 GLU B CA 1
ATOM 3926 C C . GLU B 1 235 ? 18.438 -1.362 -40.562 1 28.42 235 GLU B C 1
ATOM 3928 O O . GLU B 1 235 ? 18.797 -2.109 -41.469 1 28.42 235 GLU B O 1
ATOM 3933 N N . SER B 1 236 ? 19.125 -0.286 -40.25 1 30.66 236 SER B N 1
ATOM 3934 C CA . SER B 1 236 ? 20 0.192 -41.344 1 30.66 236 SER B CA 1
ATOM 3935 C C . SER B 1 236 ? 21.234 -0.688 -41.469 1 30.66 236 SER B C 1
ATOM 3937 O O . SER B 1 236 ? 22.203 -0.309 -42.156 1 30.66 236 SER B O 1
ATOM 3939 N N . ARG B 1 237 ? 21.391 -1.692 -40.594 1 29.84 237 ARG B N 1
ATOM 3940 C CA . ARG B 1 237 ? 22.703 -2.254 -40.844 1 29.84 237 ARG B CA 1
ATOM 3941 C C . ARG B 1 237 ? 22.703 -3.09 -42.125 1 29.84 237 ARG B C 1
ATOM 3943 O O . ARG B 1 237 ? 23.609 -3.896 -42.344 1 29.84 237 ARG B O 1
ATOM 3950 N N . ARG B 1 238 ? 21.562 -3.137 -42.844 1 26.2 238 ARG B N 1
ATOM 3951 C CA . ARG B 1 238 ? 21.688 -4.141 -43.906 1 26.2 238 ARG B CA 1
ATOM 3952 C C . ARG B 1 238 ? 22.734 -3.734 -44.938 1 26.2 238 ARG B C 1
ATOM 3954 O O . ARG B 1 238 ? 23.125 -4.543 -45.781 1 26.2 238 ARG B O 1
ATOM 3961 N N . LYS B 1 239 ? 22.688 -2.49 -45.406 1 31.27 239 LYS B N 1
ATOM 3962 C CA . LYS B 1 239 ? 22.953 -2.463 -46.844 1 31.27 239 LYS B CA 1
ATOM 3963 C C . LYS B 1 239 ? 24.375 -2.92 -47.125 1 31.27 239 LYS B C 1
ATOM 3965 O O . LYS B 1 239 ? 24.719 -3.189 -48.281 1 31.27 239 LYS B O 1
ATOM 3970 N N . GLU B 1 240 ? 25.281 -2.492 -46.219 1 28.25 240 GLU B N 1
ATOM 3971 C CA . GLU B 1 240 ? 26.516 -2.418 -47 1 28.25 240 GLU B CA 1
ATOM 3972 C C . GLU B 1 240 ? 27.094 -3.807 -47.25 1 28.25 240 GLU B C 1
ATOM 3974 O O . GLU B 1 240 ? 27.719 -4.398 -46.344 1 28.25 240 GLU B O 1
ATOM 3979 N N . SER B 1 241 ? 26.156 -4.828 -47.438 1 23.06 241 SER B N 1
ATOM 3980 C CA . SER B 1 241 ? 26.859 -6.027 -47.875 1 23.06 241 SER B CA 1
ATOM 3981 C C . SER B 1 241 ? 27.797 -5.73 -49.062 1 23.06 241 SER B C 1
ATOM 3983 O O . SER B 1 241 ? 27.453 -4.957 -49.969 1 23.06 241 SER B O 1
ATOM 3985 N N . PHE B 1 242 ? 29.109 -6.133 -48.906 1 24.97 242 PHE B N 1
ATOM 3986 C CA . PHE B 1 242 ? 30.297 -6.324 -49.719 1 24.97 242 PHE B CA 1
ATOM 3987 C C . PHE B 1 242 ? 29.953 -7.086 -51 1 24.97 242 PHE B C 1
ATOM 3989 O O . PHE B 1 242 ? 29.391 -8.18 -50.938 1 24.97 242 PHE B O 1
ATOM 3996 N N . VAL B 1 243 ? 29.656 -6.348 -52.125 1 23.88 243 VAL B N 1
ATOM 3997 C CA . VAL B 1 243 ? 30.109 -6.805 -53.438 1 23.88 243 VAL B CA 1
ATOM 3998 C C . VAL B 1 243 ? 31.609 -7.062 -53.438 1 23.88 243 VAL B C 1
ATOM 4000 O O . VAL B 1 243 ? 32.375 -6.258 -52.875 1 23.88 243 VAL B O 1
#

Foldseek 3Di:
DDLVVLLVLLVVQLVVVVVPDRDLVSLVCNLPPDDLLSNLVSLLVVLLPDVSSLLVSLVSQLSSCVVDPPPCSNVVNNVVSLVVCLVCLVVCCVVPVSSSLSSLVNLQSNLVSCCVRPVVVSVVSLVSNLVSLCCLQPPPHDLVSLLSSLVSCLVRVLVNCVVPVVSSVVSLVSLVVCLVPPPYDPVSNVSNVSSNQCVVVSVDPVPRDPVVVVVPPPDPVNVVVVVVVVVPDPDDPDCPPPD/DDLVVLLVLLVVQLVVVVVPDRDLVSLVCNLPPDDLLSNLVSLLVVLLPDQSSLLVSLVSQLSSCVVDVPPCSNVVNNVVSLVVCLVCLVVVCVVDVSSSLSSLVNLQSNLVSCCVRPVVSSVVSLVSNLVSLCCLQPPPHDLVSLLSSLVSCLVRVLVNCVVPVVSSVVSLVSLVVCLVPPPYDPVSNVSNVSSNQCVVVSVDPVPRDPVVVVVPPPDPVVVVVVVVVVPPPPPDVPDPPDD

Secondary structure (DSSP, 8-state):
--HHHHHHHHHHHHHHHHHS---HHHHHHHHHHS-HHHHHHHHHHHHHH-TTHHHHHHHHHHHHHHHSTT--HHHHHHHHHHHHHHHTHHHHHHH-HHHHHHHHHHHHHHHHHHHHH-HHHHGGGHHHHHHHHHHHHHSS--HHHHHHHHHHHHHHHHHHHHH-HHHHHHHHHHHHHHHHH----HHHHHHHHHHHHHHHTTT-TTTS-HHHHHHHS--HHHHHHHHHHHT------------/--HHHHHHHHHHHHHHHHHS---HHHHHHHHHHS-HHHHHHHHHHHHHH-TTHHHHHHHHHHHHHHHSTT--HHHHHHHHHHHHHHHTHHHHHHH-HHHHHHHHHHHHHHHHHHHHH-HHHHGGGHHHHHHHHHHHHHSS--HHHHHHHHHHHHHHHHHHHHH-HHHHHHHHHHHHHHHHH----HHHHHHHHHHHHHHHTTT-TTTS-HHHHHHHS--HHHHHHHHHHTT---GGGGS----